Protein AF-A0A955A812-F1 (afdb_monomer)

Radius of gyration: 31.67 Å; Cα contacts (8 Å, |Δi|>4): 877; chains: 1; bounding box: 76×52×92 Å

Mean predicted aligned error: 10.23 Å

pLDDT: mean 82.75, std 9.73, range [45.0, 95.31]

Sequence (606 aa):
MVFLLLGLLTLVCGAGLKELRVDDRLRDLFRSQNDDYRQLEMLQARFGADDNDLLLLIESPSHLIDERGIAGLRATVDRLEQLPEIARVRSILDARGDRKVGRYILPLIPAGDADEQRLERARAEAAAHPLVQGQVLSADGRTSVMIATLSGDISSMAVLQPRLQRVRAAIDEVAREHQLQIGVTGVPALRSDMTEHIQRSQPTFAIATLVLSSLAALAFYRSWSALLISGIGPVLGLICTMGLLGWLGIPITPITSIVPPLVFVVGMTDSVHLLFHIQDELRRGRSHQEAAMNTFSEMWVPCGLTSLTTSMGFATLMLTPLEAVRTFGIACAIGTAMNFVTVMLSAPLLATTPLGRRLGLREPGSRFAAWLARLVDGRHRVLAVAGAVATAALLPCWLSLRADNRAGEFLPQNSDAARVLAATEQQLGGALQAQVMVQWSDDATAKEVVDTLRAVESEVAQLSFTSKPVSLATLLETLPTEHGTLEEQLETFDEIPEEATAGLVHFDSGSAIVRASMRDVGAAAALPELDRLEARLGELQRLHPGWVFTVTGTTAVSYRTGNHMIAELTSSLLLAAGLIFVSLAVIFRSLRLALAALIPNLLPFG

Solvent-accessible surface area (backbone atoms only — not comparable to full-atom values): 31699 Å² total; per-residue (Å²): 110,68,70,58,51,52,50,48,50,39,49,61,21,41,58,18,50,78,52,51,42,76,48,69,50,69,70,54,66,72,48,51,95,47,69,64,50,53,52,37,54,52,47,30,73,67,52,52,61,69,64,42,30,29,38,33,39,41,37,40,95,53,50,34,78,34,78,61,34,44,49,38,53,49,51,47,50,59,58,45,65,70,34,87,55,37,70,48,75,49,46,66,71,71,37,63,34,74,48,68,62,86,95,43,66,38,51,37,55,73,82,75,91,68,56,70,74,55,36,55,48,32,50,56,48,42,68,68,34,83,80,31,40,41,63,31,29,22,86,81,35,28,37,34,47,31,41,38,30,48,49,78,89,63,63,45,59,89,58,35,47,65,51,50,52,52,52,51,54,56,48,56,50,46,19,64,76,55,63,36,49,71,32,57,21,39,52,50,47,49,55,46,52,50,50,51,51,48,66,64,42,48,59,54,51,50,50,48,51,53,50,51,54,48,49,52,44,32,68,58,58,71,21,73,35,48,44,50,39,25,44,51,13,13,53,47,8,45,44,29,28,51,5,45,33,11,69,71,63,49,55,43,30,84,69,39,63,53,41,61,61,51,38,33,52,59,19,33,56,52,23,47,56,53,50,51,48,32,42,50,35,44,72,75,68,42,52,50,62,54,15,24,51,52,36,47,74,64,42,49,60,62,55,46,52,52,34,48,50,52,19,50,48,25,44,35,35,51,74,46,78,41,55,50,55,18,52,31,14,49,52,43,18,51,20,32,50,40,12,47,55,32,20,65,53,38,33,37,55,40,38,57,38,77,49,29,76,56,48,64,78,71,79,65,60,61,69,60,53,50,51,50,50,51,53,43,73,76,36,46,69,61,52,52,50,51,52,52,49,54,50,61,66,44,48,64,59,47,76,64,66,71,83,65,53,46,78,71,72,76,40,56,94,85,39,54,38,41,54,40,45,54,50,31,36,76,48,26,36,15,75,45,48,48,29,33,42,39,33,56,41,95,85,63,49,68,65,57,53,41,54,50,49,49,51,52,38,57,58,55,50,68,43,93,51,44,30,79,50,42,35,61,52,55,54,62,70,60,52,68,73,94,82,68,58,75,69,54,57,51,71,40,55,86,70,55,56,66,83,80,42,61,66,32,52,36,76,96,74,39,33,35,36,41,37,19,32,18,42,87,70,24,31,63,61,44,48,68,54,52,54,51,44,51,54,53,46,55,52,53,37,71,76,40,79,74,40,47,76,42,83,34,41,72,54,51,41,50,38,53,50,53,54,50,49,54,56,48,52,52,52,37,50,53,50,24,53,51,52,47,39,52,51,39,21,62,73,66,72,29,65,66,59,22,53,62,61,43,50,76,68,50,56,77,78,92

Foldseek 3Di:
DLVVVLVVLLVLLLVLLVLAAAQLQPVLQLDFPDPQVVVQVVLCVQQNDLLQKKKKKKFDPAALLDPLNVVLQVLLQVLLVPQPFWPDKAALQPDFFLDDDDPDTHRLRDPDDDDPVSSVSSLVRLLPAPCRDLAAAFNRNRMGIMMTGTDDDPSDLVPLVVSVVSSVVSSVVSCVVSVMDMFIAGNSVLSNQLVVCLVVCLVVVVVCLLVVLLVVQCVQQVFPLLSCLLQVLLVSLLSSLSSVCSVVSLHHYSLLSCLNSVLSVLLSVLLNVLSVQLLVCVVVVDALLCSLVVSLVVCLVVLVLVLQLQLLLLCLLCPFSRPSSNSSSNSNSSSSVSSSVSSSSRNSVSLNDVSVVRRDSDDGDPVVVVVVVCVCVVQVVVVVVVLVVVLVVCVVVVVPDDDWDFPLVSGDPPGSNNVSQVVCVVGNLGDFKWKKKKAADPPDALVNVLVVLVVLQVLVVPDPFWDRKDAVNSLLVRHNDPDDDVVVSSVCVVVPPCVSRNSADRVVRRMGMTMTHGHGPTLVVVVVSVVVSVVVVVVVCVVRPPMDIDGHDPVNSCSVSSNVSVVVVVVSSVVSLVVSLVSVCVVVVHNVVSVVVSVVVVSVVD

Secondary structure (DSSP, 8-state):
-HHHHHHHHHHHHHHGGGGPPB---GGGGS--SSHHHHHHHHHHHHH--GGGEEEEEEE-SS-TTSHHHHHHHHHHHHHHHTSTTEEEEE-GGG-EEEEEETTEEEESSPSSS--HHHHHHHHHHHHH-TTTBTTTB-TTSSEEEEEEEEPS---SHHHHHHHHHHHHHHHHHHHHHHT-EEEEEEHHHHHHHHHHHHHHHHHHHHHHHHHHHHHHHHHHH--HHHHHHHHHHHHHHHHHHHHHHHHTT--B-TTGGGHHHHHHHHHHHHHHHHHHHHHHHHHTT--HHHHHHHHHHHHHHHHHHHHHHHHHHHHGGGGSS-HHHHHHHHHHHHHHHHHHHHHHHHHHHHHTSHHHHT---PPS-HHHHHHHHHHHHHHHHHHHHHHHHHHHHHHHHHHH------GGGGS-TT-HHHHHHHHHHHHSS-SEEEEEEEE--TT--HHHHHHHHHHHHHHHHT-TTB---B-HHHHHHTSPPSS--HHHHHHTGGGS-HHHHTTTEEGGGTEEEEEEEE----HHHHHHHHHHHHHHHHHHHHHSTT-EEEEESHHHHHHHHHHHHHHHHHHHHHHHHHHHHHHHHHHHT-HHHHHHHHHHHHGGG-

Nearest PDB structures (foldseek):
  5khn-assembly1_A  TM=7.128E-01  e=1.802E-15  Burkholderia multivorans
  5khs-assembly1_A  TM=7.003E-01  e=1.727E-14  Burkholderia multivorans
  5khn-assembly1_B  TM=7.034E-01  e=1.807E-13  Burkholderia multivorans
  6wu0-assembly1_B  TM=7.000E-01  e=5.021E-11  Burkholderia pseudomallei MSHR346
  8qzt-assembly1_C  TM=3.949E-01  e=2.076E-09  Escherichia coli K-12

Structure (mmCIF, N/CA/C/O backbone):
data_AF-A0A955A812-F1
#
_entry.id   AF-A0A955A812-F1
#
loop_
_atom_site.group_PDB
_atom_site.id
_atom_site.type_symbol
_atom_site.label_atom_id
_atom_site.label_alt_id
_atom_site.label_comp_id
_atom_site.label_asym_id
_atom_site.label_entity_id
_atom_site.label_seq_id
_atom_site.pdbx_PDB_ins_code
_atom_site.Cartn_x
_atom_site.Cartn_y
_atom_site.Cartn_z
_atom_site.occupancy
_atom_site.B_iso_or_equiv
_atom_site.auth_seq_id
_atom_site.auth_comp_id
_atom_site.auth_asym_id
_atom_site.auth_atom_id
_atom_site.pdbx_PDB_model_num
ATOM 1 N N . MET A 1 1 ? -36.366 -15.267 24.803 1.00 77.25 1 MET A N 1
ATOM 2 C CA . MET A 1 1 ? -36.614 -14.429 23.609 1.00 77.25 1 MET A CA 1
ATOM 3 C C . MET A 1 1 ? -35.349 -13.718 23.136 1.00 77.25 1 MET A C 1
ATOM 5 O O . MET A 1 1 ? -34.919 -13.995 22.030 1.00 77.25 1 MET A O 1
ATOM 9 N N . VAL A 1 2 ? -34.694 -12.889 23.960 1.00 78.75 2 VAL A N 1
ATOM 10 C CA . VAL A 1 2 ? -33.520 -12.099 23.520 1.00 78.75 2 VAL A CA 1
ATOM 11 C C . VAL A 1 2 ? -32.320 -12.958 23.072 1.00 78.75 2 VAL A C 1
ATOM 13 O O . VAL A 1 2 ? -31.726 -12.660 22.045 1.00 78.75 2 VAL A O 1
ATOM 16 N N . PHE A 1 3 ? -32.026 -14.084 23.741 1.00 81.31 3 PHE A N 1
ATOM 17 C CA . PHE A 1 3 ? -31.005 -15.047 23.275 1.00 81.31 3 PHE A CA 1
ATOM 18 C C . PHE A 1 3 ? -31.281 -15.601 21.867 1.00 81.31 3 PHE A C 1
ATOM 20 O O . PHE A 1 3 ? -30.350 -15.784 21.090 1.00 81.31 3 PHE A O 1
ATOM 27 N N . LEU A 1 4 ? -32.553 -15.850 21.534 1.00 84.31 4 LEU A N 1
ATOM 28 C CA . LEU A 1 4 ? -32.945 -16.344 20.210 1.00 84.31 4 LEU A CA 1
ATOM 29 C C . LEU A 1 4 ? -32.807 -15.250 19.152 1.00 84.31 4 LEU A C 1
ATOM 31 O O . LEU A 1 4 ? -32.354 -15.538 18.055 1.00 84.31 4 LEU A O 1
ATOM 35 N N . LEU A 1 5 ? -33.149 -14.002 19.490 1.00 86.19 5 LEU A N 1
ATOM 36 C CA . LEU A 1 5 ? -32.979 -12.857 18.591 1.00 86.19 5 LEU A CA 1
ATOM 37 C C . LEU A 1 5 ? -31.502 -12.581 18.301 1.00 86.19 5 LEU A C 1
ATOM 39 O O . LEU A 1 5 ? -31.142 -12.399 17.145 1.00 86.19 5 LEU A O 1
ATOM 43 N N . LEU A 1 6 ? -30.647 -12.608 19.328 1.00 88.50 6 LEU A N 1
ATOM 44 C CA . LEU A 1 6 ? -29.204 -12.448 19.155 1.00 88.50 6 LEU A CA 1
ATOM 45 C C . LEU A 1 6 ? -28.619 -13.597 18.324 1.00 88.50 6 LEU A C 1
ATOM 47 O O . LEU A 1 6 ? -27.877 -13.350 17.382 1.00 88.50 6 LEU A O 1
ATOM 51 N N . GLY A 1 7 ? -29.002 -14.843 18.626 1.00 88.56 7 GLY A N 1
ATOM 52 C CA . GLY A 1 7 ? -28.579 -16.007 17.848 1.00 88.56 7 GLY A CA 1
ATOM 53 C C . GLY A 1 7 ? -29.039 -15.950 16.389 1.00 88.56 7 GLY A C 1
ATOM 54 O O . GLY A 1 7 ? -28.254 -16.250 15.496 1.00 88.56 7 GLY A O 1
ATOM 55 N N . LEU A 1 8 ? -30.277 -15.515 16.135 1.00 90.44 8 LEU A N 1
ATOM 56 C CA . LEU A 1 8 ? -30.813 -15.331 14.785 1.00 90.44 8 LEU A CA 1
ATOM 57 C C . LEU A 1 8 ? -30.071 -14.222 14.034 1.00 90.44 8 LEU A C 1
ATOM 59 O O . LEU A 1 8 ? -29.694 -14.431 12.886 1.00 90.44 8 LEU A O 1
ATOM 63 N N . LEU A 1 9 ? -29.817 -13.081 14.682 1.00 90.62 9 LEU A N 1
ATOM 64 C CA . LEU A 1 9 ? -29.032 -11.985 14.112 1.00 90.62 9 LEU A CA 1
ATOM 65 C C . LEU A 1 9 ? -27.636 -12.474 13.708 1.00 90.62 9 LEU A C 1
ATOM 67 O O . LEU A 1 9 ? -27.238 -12.309 12.558 1.00 90.62 9 LEU A O 1
ATOM 71 N N . THR A 1 10 ? -26.925 -13.146 14.620 1.00 90.56 10 THR A N 1
ATOM 72 C CA . THR A 1 10 ? -25.601 -13.707 14.326 1.00 90.56 10 THR A CA 1
ATOM 73 C C . THR A 1 10 ? -25.655 -14.747 13.213 1.00 90.56 10 THR A C 1
ATOM 75 O O . THR A 1 10 ? -24.736 -14.792 12.406 1.00 90.56 10 THR A O 1
ATOM 78 N N . LEU A 1 11 ? -26.708 -15.564 13.124 1.00 92.12 11 LEU A N 1
ATOM 79 C CA . LEU A 1 11 ? -26.845 -16.571 12.070 1.00 92.12 11 LEU A CA 1
ATOM 80 C C . LEU A 1 11 ? -27.104 -15.936 10.694 1.00 92.12 11 LEU A C 1
ATOM 82 O O . LEU A 1 11 ? -26.470 -16.323 9.715 1.00 92.12 11 LEU A O 1
ATOM 86 N N . VAL A 1 12 ? -28.007 -14.952 10.621 1.00 91.75 12 VAL A N 1
ATOM 87 C CA . VAL A 1 12 ? -28.358 -14.243 9.379 1.00 91.75 12 VAL A CA 1
ATOM 88 C C . VAL A 1 12 ? -27.165 -13.453 8.856 1.00 91.75 12 VAL A C 1
ATOM 90 O O . VAL A 1 12 ? -26.795 -13.590 7.689 1.00 91.75 12 VAL A O 1
ATOM 93 N N . CYS A 1 13 ? -26.514 -12.669 9.718 1.00 91.75 13 CYS A N 1
ATOM 94 C CA . CYS A 1 13 ? -25.284 -11.997 9.327 1.00 91.75 13 CYS A CA 1
ATOM 95 C C . CYS A 1 13 ? -24.199 -13.036 9.015 1.00 91.75 13 CYS A C 1
ATOM 97 O O . CYS A 1 13 ? -23.558 -12.956 7.977 1.00 91.75 13 CYS A O 1
ATOM 99 N N . GLY A 1 14 ? -24.070 -14.072 9.845 1.00 90.69 14 GLY A N 1
ATOM 100 C CA . GLY A 1 14 ? -23.102 -15.157 9.702 1.00 90.69 14 GLY A CA 1
ATOM 101 C C . GLY A 1 14 ? -23.144 -15.870 8.347 1.00 90.69 14 GLY A C 1
ATOM 102 O O . GLY A 1 14 ? -22.103 -16.246 7.813 1.00 90.69 14 GLY A O 1
ATOM 103 N N . ALA A 1 15 ? -24.329 -16.018 7.753 1.00 92.56 15 ALA A N 1
ATOM 104 C CA . ALA A 1 15 ? -24.489 -16.584 6.416 1.00 92.56 15 ALA A CA 1
ATOM 105 C C . ALA A 1 15 ? -23.775 -15.757 5.330 1.00 92.56 15 ALA A C 1
ATOM 107 O O . ALA A 1 15 ? -23.231 -16.335 4.391 1.00 92.56 15 ALA A O 1
ATOM 108 N N . GLY A 1 16 ? -23.703 -14.435 5.505 1.00 90.75 16 GLY A N 1
ATOM 109 C CA . GLY A 1 16 ? -23.017 -13.519 4.594 1.00 90.75 16 GLY A CA 1
ATOM 110 C C . GLY A 1 16 ? -21.497 -13.663 4.597 1.00 90.75 16 GLY A C 1
ATOM 111 O O . GLY A 1 16 ? -20.855 -13.218 3.653 1.00 90.75 16 GLY A O 1
ATOM 112 N N . LEU A 1 17 ? -20.898 -14.360 5.578 1.00 89.25 17 LEU A N 1
ATOM 113 C CA . LEU A 1 17 ? -19.455 -14.637 5.540 1.00 89.25 17 LEU A CA 1
ATOM 114 C C . LEU A 1 17 ? -19.053 -15.469 4.316 1.00 89.25 17 LEU A C 1
ATOM 116 O O . LEU A 1 17 ? -17.904 -15.407 3.894 1.00 89.25 17 LEU A O 1
ATOM 120 N N . LYS A 1 18 ? -19.978 -16.249 3.745 1.00 89.00 18 LYS A N 1
ATOM 121 C CA . LYS A 1 18 ? -19.719 -17.035 2.530 1.00 89.00 18 LYS A CA 1
ATOM 122 C C . LYS A 1 18 ? -19.622 -16.174 1.270 1.00 89.00 18 LYS A C 1
ATOM 124 O O . LYS A 1 18 ? -19.013 -16.610 0.303 1.00 89.00 18 LYS A O 1
ATOM 129 N N . GLU A 1 19 ? -20.203 -14.978 1.302 1.00 88.75 19 GLU A N 1
ATOM 130 C CA . GLU A 1 19 ? -20.222 -14.024 0.187 1.00 88.75 19 GLU A CA 1
ATOM 131 C C . GLU A 1 19 ? -19.072 -13.006 0.268 1.00 88.75 19 GLU A C 1
ATOM 133 O O . GLU A 1 19 ? -18.939 -12.146 -0.602 1.00 88.75 19 GLU A O 1
ATOM 138 N N . LEU A 1 20 ? -18.218 -13.092 1.298 1.00 84.12 20 LEU A N 1
ATOM 139 C CA . LEU A 1 20 ? -17.026 -12.254 1.409 1.00 84.12 20 LEU A CA 1
ATOM 140 C C . LEU A 1 20 ? -16.081 -12.527 0.239 1.00 84.12 20 LEU A C 1
ATOM 142 O O . LEU A 1 20 ? -15.561 -13.631 0.074 1.00 84.12 20 LEU A O 1
ATOM 146 N N . ARG A 1 21 ? -15.827 -11.482 -0.546 1.00 78.81 21 ARG A N 1
ATOM 147 C CA . ARG A 1 21 ? -14.829 -11.486 -1.614 1.00 78.81 21 ARG A CA 1
ATOM 148 C C . ARG A 1 21 ? -13.567 -10.815 -1.109 1.00 78.81 21 ARG A C 1
ATOM 150 O O . ARG A 1 21 ? -13.645 -9.808 -0.413 1.00 78.81 21 ARG A O 1
ATOM 157 N N . VAL A 1 22 ? -12.415 -11.366 -1.459 1.00 73.94 22 VAL A N 1
ATOM 158 C CA . VAL A 1 22 ? -11.127 -10.703 -1.251 1.00 73.94 22 VAL A CA 1
ATOM 159 C C . VAL A 1 22 ? -10.791 -10.004 -2.557 1.00 73.94 22 VAL A C 1
ATOM 161 O O . VAL A 1 22 ? -10.777 -10.658 -3.598 1.00 73.94 22 VAL A O 1
ATOM 164 N N . ASP A 1 23 ? -10.589 -8.691 -2.499 1.00 69.56 23 ASP A N 1
ATOM 165 C CA . ASP A 1 23 ? -10.118 -7.915 -3.642 1.00 69.56 23 ASP A CA 1
ATOM 166 C C . ASP A 1 23 ? -8.639 -7.601 -3.438 1.00 69.56 23 ASP A C 1
ATOM 168 O O . ASP A 1 23 ? -8.230 -6.926 -2.488 1.00 69.56 23 ASP A O 1
ATOM 172 N N . ASP A 1 24 ? -7.838 -8.184 -4.314 1.00 63.69 24 ASP A N 1
ATOM 173 C CA . ASP A 1 24 ? -6.386 -8.170 -4.309 1.00 63.69 24 ASP A CA 1
ATOM 174 C C . ASP A 1 24 ? -5.808 -7.220 -5.371 1.00 63.69 24 ASP A C 1
ATOM 176 O O . ASP A 1 24 ? -4.587 -7.139 -5.554 1.00 63.69 24 ASP A O 1
ATOM 180 N N . ARG A 1 25 ? -6.665 -6.439 -6.043 1.00 58.25 25 ARG A N 1
ATOM 181 C CA . ARG A 1 25 ? -6.261 -5.488 -7.079 1.00 58.25 25 ARG A CA 1
ATOM 182 C C . ARG A 1 25 ? -5.659 -4.231 -6.467 1.00 58.25 25 ARG A C 1
ATOM 184 O O . ARG A 1 25 ? -6.309 -3.212 -6.264 1.00 58.25 25 ARG A O 1
ATOM 191 N N . LEU A 1 26 ? -4.345 -4.265 -6.265 1.00 53.25 26 LEU A N 1
ATOM 192 C CA . LEU A 1 26 ? -3.564 -3.111 -5.801 1.00 53.25 26 LEU A CA 1
ATOM 193 C C . LEU A 1 26 ? -3.672 -1.882 -6.725 1.00 53.25 26 LEU A C 1
ATOM 195 O O . LEU A 1 26 ? -3.462 -0.762 -6.270 1.00 53.25 26 LEU A O 1
ATOM 199 N N . ARG A 1 27 ? -4.057 -2.066 -7.996 1.00 53.44 27 ARG A N 1
ATOM 200 C CA . ARG A 1 27 ? -4.321 -0.967 -8.940 1.00 53.44 27 ARG A CA 1
ATOM 201 C C . ARG A 1 27 ? -5.495 -0.082 -8.505 1.00 53.44 27 ARG A C 1
ATOM 203 O O . ARG A 1 27 ? -5.450 1.123 -8.735 1.00 53.44 27 ARG A O 1
ATOM 210 N N . ASP A 1 28 ? -6.492 -0.650 -7.830 1.00 56.69 28 ASP A N 1
ATOM 211 C CA . ASP A 1 28 ? -7.651 0.101 -7.340 1.00 56.69 28 ASP A CA 1
ATOM 212 C C . ASP A 1 28 ? -7.316 0.927 -6.082 1.00 56.69 28 ASP A C 1
ATOM 214 O O . ASP A 1 28 ? -8.032 1.872 -5.759 1.00 56.69 28 ASP A O 1
ATOM 218 N N . LEU A 1 29 ? -6.175 0.670 -5.417 1.00 58.00 29 LEU A N 1
ATOM 219 C CA . LEU A 1 29 ? -5.700 1.527 -4.320 1.00 58.00 29 LEU A CA 1
ATOM 220 C C . LEU A 1 29 ? -5.328 2.933 -4.785 1.00 58.00 29 LEU A C 1
ATOM 222 O O . LEU A 1 29 ? -5.445 3.856 -3.992 1.00 58.00 29 LEU A O 1
ATOM 226 N N . PHE A 1 30 ? -4.865 3.093 -6.028 1.00 56.84 30 PHE A N 1
ATOM 227 C CA . PHE A 1 30 ? -4.436 4.384 -6.584 1.00 56.84 30 PHE A CA 1
ATOM 228 C C . PHE A 1 30 ? -5.398 4.923 -7.640 1.00 56.84 30 PHE A C 1
ATOM 230 O O . PHE A 1 30 ? -5.152 5.979 -8.225 1.00 56.84 30 PHE A O 1
ATOM 237 N N . ARG A 1 31 ? -6.499 4.208 -7.892 1.00 63.50 31 ARG A N 1
ATOM 238 C CA . ARG A 1 31 ? -7.529 4.654 -8.816 1.00 63.50 31 ARG A CA 1
ATOM 239 C C . ARG A 1 31 ? -8.207 5.887 -8.231 1.00 63.50 31 ARG A C 1
ATOM 241 O O . ARG A 1 31 ? -8.866 5.830 -7.196 1.00 63.50 31 ARG A O 1
ATOM 248 N N . SER A 1 32 ? -8.024 7.012 -8.905 1.00 62.66 32 SER A N 1
ATOM 249 C CA . SER A 1 32 ? -8.654 8.283 -8.564 1.00 62.66 32 SER A CA 1
ATOM 250 C C . SER A 1 32 ? -9.388 8.829 -9.786 1.00 62.66 32 SER A C 1
ATOM 252 O O . SER A 1 32 ? -9.102 8.449 -10.920 1.00 62.66 32 SER A O 1
ATOM 254 N N . GLN A 1 33 ? -10.361 9.716 -9.571 1.00 62.34 33 GLN A N 1
ATOM 255 C CA . GLN A 1 33 ? -11.064 10.389 -10.674 1.00 62.34 33 GLN A CA 1
ATOM 256 C C . GLN A 1 33 ? -10.259 11.562 -11.264 1.00 62.34 33 GLN A C 1
ATOM 258 O O . GLN A 1 33 ? -10.805 12.337 -12.048 1.00 62.34 33 GLN A O 1
ATOM 263 N N . ASN A 1 34 ? -8.987 11.702 -10.881 1.00 68.94 34 ASN A N 1
ATOM 264 C CA . ASN A 1 34 ? -8.143 12.833 -11.244 1.00 68.94 34 ASN A CA 1
ATOM 265 C C . ASN A 1 34 ? -7.582 12.673 -12.661 1.00 68.94 34 ASN A C 1
ATOM 267 O O . ASN A 1 34 ? -7.402 11.558 -13.160 1.00 68.94 34 ASN A O 1
ATOM 271 N N . ASP A 1 35 ? -7.264 13.802 -13.294 1.00 73.69 35 ASP A N 1
ATOM 272 C CA . ASP A 1 35 ? -6.750 13.817 -14.665 1.00 73.69 35 ASP A CA 1
ATOM 273 C C . ASP A 1 35 ? -5.403 13.085 -14.792 1.00 73.69 35 ASP A C 1
ATOM 275 O O . ASP A 1 35 ? -5.196 12.390 -15.785 1.00 73.69 35 ASP A O 1
ATOM 279 N N . ASP A 1 36 ? -4.553 13.110 -13.757 1.00 72.06 36 ASP A N 1
ATOM 280 C CA . ASP A 1 36 ? -3.288 12.355 -13.703 1.00 72.06 36 ASP A CA 1
ATOM 281 C C . ASP A 1 36 ? -3.487 10.846 -13.962 1.00 72.06 36 ASP A C 1
ATOM 283 O O . ASP A 1 36 ? -2.735 10.226 -14.715 1.00 72.06 36 ASP A O 1
ATOM 287 N N . TYR A 1 37 ? -4.528 10.239 -13.374 1.00 73.56 37 TYR A N 1
ATOM 288 C CA . TYR A 1 37 ? -4.802 8.808 -13.543 1.00 73.56 37 TYR A CA 1
ATOM 289 C C . TYR A 1 37 ? -5.348 8.490 -14.940 1.00 73.56 37 TYR A C 1
ATOM 291 O O . TYR A 1 37 ? -4.993 7.471 -15.530 1.00 73.56 37 TYR A O 1
ATOM 299 N N . ARG A 1 38 ? -6.164 9.384 -15.516 1.00 77.56 38 ARG A N 1
ATOM 300 C CA . ARG A 1 38 ? -6.643 9.238 -16.902 1.00 77.56 38 ARG A CA 1
ATOM 301 C C . ARG A 1 38 ? -5.495 9.297 -17.905 1.00 77.56 38 ARG A C 1
ATOM 303 O O . ARG A 1 38 ? -5.495 8.536 -18.868 1.00 77.56 38 ARG A O 1
ATOM 310 N N . GLN A 1 39 ? -4.516 10.170 -17.674 1.00 76.00 39 GLN A N 1
ATOM 311 C CA . GLN A 1 39 ? -3.315 10.256 -18.509 1.00 76.00 39 GLN A CA 1
ATOM 312 C C . GLN A 1 39 ? -2.473 8.978 -18.423 1.00 76.00 39 GLN A C 1
ATOM 314 O O . GLN A 1 39 ? -1.947 8.520 -19.437 1.00 76.00 39 GLN A O 1
ATOM 319 N N . LEU A 1 40 ? -2.393 8.356 -17.242 1.00 75.31 40 LEU A N 1
ATOM 320 C CA . LEU A 1 40 ? -1.758 7.048 -17.084 1.00 75.31 40 LEU A CA 1
ATOM 321 C C . LEU A 1 40 ? -2.502 5.949 -17.858 1.00 75.31 40 LEU A C 1
ATOM 323 O O . LEU A 1 40 ? -1.859 5.178 -18.564 1.00 75.31 40 LEU A O 1
ATOM 327 N N . GLU A 1 41 ? -3.837 5.895 -17.780 1.00 76.00 41 GLU A N 1
ATOM 328 C CA . GLU A 1 41 ? -4.640 4.934 -18.558 1.00 76.00 41 GLU A CA 1
ATOM 329 C C . GLU A 1 41 ? -4.430 5.112 -20.071 1.00 76.00 41 GLU A C 1
ATOM 331 O O . GLU A 1 41 ? -4.286 4.126 -20.794 1.00 76.00 41 GLU A O 1
ATOM 336 N N . MET A 1 42 ? -4.360 6.358 -20.557 1.00 75.94 42 MET A N 1
ATOM 337 C CA . MET A 1 42 ? -4.075 6.647 -21.967 1.00 75.94 42 MET A CA 1
ATOM 338 C C . MET A 1 42 ? -2.674 6.194 -22.385 1.00 75.94 42 MET A C 1
ATOM 340 O O . MET A 1 42 ? -2.526 5.597 -23.453 1.00 75.94 42 MET A O 1
ATOM 344 N N . LEU A 1 43 ? -1.658 6.444 -21.555 1.00 76.25 43 LEU A N 1
ATOM 345 C CA . LEU A 1 43 ? -0.290 5.994 -21.812 1.00 76.25 43 LEU A CA 1
ATOM 346 C C . LEU A 1 43 ? -0.225 4.466 -21.889 1.00 76.25 43 LEU A C 1
ATOM 348 O O . LEU A 1 43 ? 0.293 3.923 -22.863 1.00 76.25 43 LEU A O 1
ATOM 352 N N . GLN A 1 44 ? -0.814 3.774 -20.913 1.00 74.88 44 GLN A N 1
ATOM 353 C CA . GLN A 1 44 ? -0.823 2.311 -20.864 1.00 74.88 44 GLN A CA 1
ATOM 354 C C . GLN A 1 44 ? -1.582 1.691 -22.044 1.00 74.88 44 GLN A C 1
ATOM 356 O O . GLN A 1 44 ? -1.185 0.644 -22.554 1.00 74.88 44 GLN A O 1
ATOM 361 N N . ALA A 1 45 ? -2.655 2.339 -22.509 1.00 73.12 45 ALA A N 1
ATOM 362 C CA . ALA A 1 45 ? -3.403 1.888 -23.678 1.00 73.12 45 ALA A CA 1
ATOM 363 C C . ALA A 1 45 ? -2.598 1.995 -24.986 1.00 73.12 45 ALA A C 1
ATOM 365 O O . ALA A 1 45 ? -2.810 1.182 -25.882 1.00 73.12 45 ALA A O 1
ATOM 366 N N . ARG A 1 46 ? -1.694 2.979 -25.104 1.00 74.25 46 ARG A N 1
ATOM 367 C CA . ARG A 1 46 ? -0.907 3.237 -26.326 1.00 74.25 46 ARG A CA 1
ATOM 368 C C . ARG A 1 46 ? 0.437 2.519 -26.354 1.00 74.25 46 ARG A C 1
ATOM 370 O O . ARG A 1 46 ? 0.841 2.028 -27.398 1.00 74.25 46 ARG A O 1
ATOM 377 N N . PHE A 1 47 ? 1.137 2.467 -25.226 1.00 71.31 47 PHE A N 1
ATOM 378 C CA . PHE A 1 47 ? 2.513 1.961 -25.161 1.00 71.31 47 PHE A CA 1
ATOM 379 C C . PHE A 1 47 ? 2.629 0.602 -24.459 1.00 71.31 47 PHE A C 1
ATOM 381 O O . PHE A 1 47 ? 3.718 0.035 -24.399 1.00 71.31 47 PHE A O 1
ATOM 388 N N . GLY A 1 48 ? 1.504 0.055 -23.986 1.00 64.25 48 GLY A N 1
ATOM 389 C CA . GLY A 1 48 ? 1.462 -1.126 -23.132 1.00 64.25 48 GLY A CA 1
ATOM 390 C C . GLY A 1 48 ? 1.574 -0.754 -21.654 1.00 64.25 48 GLY A C 1
ATOM 391 O O . GLY A 1 48 ? 2.074 0.308 -21.288 1.00 64.25 48 GLY A O 1
ATOM 392 N N . ALA A 1 49 ? 1.060 -1.623 -20.784 1.00 61.66 49 ALA A N 1
ATOM 393 C CA . ALA A 1 49 ? 1.170 -1.432 -19.346 1.00 61.66 49 ALA A CA 1
ATOM 394 C C . ALA A 1 49 ? 2.444 -2.102 -18.814 1.00 61.66 49 ALA A C 1
ATOM 396 O O . ALA A 1 49 ? 2.557 -3.327 -18.866 1.00 61.66 49 ALA A O 1
ATOM 397 N N . ASP A 1 50 ? 3.325 -1.317 -18.189 1.00 64.19 50 ASP A N 1
ATOM 398 C CA . ASP A 1 50 ? 4.485 -1.811 -17.419 1.00 64.19 50 ASP A CA 1
ATOM 399 C C . ASP A 1 50 ? 4.061 -2.672 -16.201 1.00 64.19 50 ASP A C 1
ATOM 401 O O . ASP A 1 50 ? 4.882 -3.276 -15.513 1.00 64.19 50 ASP A O 1
ATOM 405 N N . ASP A 1 51 ? 2.755 -2.748 -15.915 1.00 65.31 51 ASP A N 1
ATOM 406 C CA . ASP A 1 51 ? 2.165 -3.517 -14.817 1.00 65.31 51 ASP A CA 1
ATOM 407 C C . ASP A 1 51 ? 2.486 -5.019 -14.880 1.00 65.31 51 ASP A C 1
ATOM 409 O O . ASP A 1 51 ? 2.435 -5.675 -13.838 1.00 65.31 51 ASP A O 1
ATOM 413 N N . ASN A 1 52 ? 2.797 -5.554 -16.066 1.00 76.31 52 ASN A N 1
ATOM 414 C CA . ASN A 1 52 ? 3.097 -6.970 -16.292 1.00 76.31 52 ASN A CA 1
ATOM 415 C C . ASN A 1 52 ? 4.598 -7.284 -16.341 1.00 76.31 52 ASN A C 1
ATOM 417 O O . ASN A 1 52 ? 4.965 -8.458 -16.457 1.00 76.31 52 ASN A O 1
ATOM 421 N N . ASP A 1 53 ? 5.453 -6.268 -16.250 1.00 82.31 53 ASP A N 1
ATOM 422 C CA . ASP A 1 53 ? 6.889 -6.432 -16.407 1.00 82.31 53 ASP A CA 1
ATOM 423 C C . ASP A 1 53 ? 7.552 -6.859 -15.097 1.00 82.31 53 ASP A C 1
ATOM 425 O O . ASP A 1 53 ? 7.403 -6.246 -14.033 1.00 82.31 53 ASP A O 1
ATOM 429 N N . LEU A 1 54 ? 8.320 -7.939 -15.191 1.00 86.12 54 LEU A N 1
ATOM 430 C CA . LEU A 1 54 ? 9.253 -8.381 -14.170 1.00 86.12 54 LEU A CA 1
ATOM 431 C C . LEU A 1 54 ? 10.626 -7.813 -14.494 1.00 86.12 54 LEU A C 1
ATOM 433 O O . LEU A 1 54 ? 11.131 -8.011 -15.597 1.00 86.12 54 LEU A O 1
ATOM 437 N N . LEU A 1 55 ? 11.251 -7.166 -13.516 1.00 86.06 55 LEU A N 1
ATOM 438 C CA . LEU A 1 55 ? 12.668 -6.830 -13.583 1.00 86.06 55 LEU A CA 1
ATOM 439 C C . LEU A 1 55 ? 13.462 -7.945 -12.913 1.00 86.06 55 LEU A C 1
ATOM 441 O O . LEU A 1 55 ? 13.293 -8.213 -11.725 1.00 86.06 55 LEU A O 1
ATOM 445 N N . LEU A 1 56 ? 14.346 -8.578 -13.667 1.00 90.00 56 LEU A N 1
ATOM 446 C CA . LEU A 1 56 ? 15.297 -9.552 -13.171 1.00 90.00 56 LEU A CA 1
ATOM 447 C C . LEU A 1 56 ? 16.660 -8.884 -13.075 1.00 90.00 56 LEU A C 1
ATOM 449 O O . LEU A 1 56 ? 17.172 -8.379 -14.070 1.00 90.00 56 LEU A O 1
ATOM 453 N N . LEU A 1 57 ? 17.253 -8.904 -11.890 1.00 90.25 57 LEU A N 1
ATOM 454 C CA . LEU A 1 57 ? 18.620 -8.450 -11.680 1.00 90.25 57 LEU A CA 1
ATOM 455 C C . LEU A 1 57 ? 19.526 -9.665 -11.612 1.00 90.25 57 LEU A C 1
ATOM 457 O O . LEU A 1 57 ? 19.336 -10.526 -10.755 1.00 90.25 57 LEU A O 1
ATOM 461 N N . ILE A 1 58 ? 20.483 -9.722 -12.525 1.00 92.06 58 ILE A N 1
ATOM 462 C CA . ILE A 1 58 ? 21.426 -10.821 -12.677 1.00 92.06 58 ILE A CA 1
ATOM 463 C C . ILE A 1 58 ? 22.794 -10.304 -12.253 1.00 92.06 58 ILE A C 1
ATOM 465 O O . ILE A 1 58 ? 23.353 -9.423 -12.902 1.00 92.06 58 ILE A O 1
ATOM 469 N N . GLU A 1 59 ? 23.328 -10.863 -11.175 1.00 91.06 59 GLU A N 1
ATOM 470 C CA . GLU A 1 59 ? 24.646 -10.550 -10.638 1.00 91.06 59 GLU A CA 1
ATOM 471 C C . GLU A 1 59 ? 25.575 -11.754 -10.817 1.00 91.06 59 GLU A C 1
ATOM 473 O O . GLU A 1 59 ? 25.235 -12.897 -10.492 1.00 91.06 59 GLU A O 1
ATOM 478 N N . SER A 1 60 ? 26.774 -11.489 -11.326 1.00 91.06 60 SER A N 1
ATOM 479 C CA . SER A 1 60 ? 27.827 -12.483 -11.509 1.00 91.06 60 SER A CA 1
ATOM 480 C C . SER A 1 60 ? 29.058 -12.130 -10.668 1.00 91.06 60 SER A C 1
ATOM 482 O O . SER A 1 60 ? 29.412 -10.955 -10.542 1.00 91.06 60 SER A O 1
ATOM 484 N N . PRO A 1 61 ? 29.769 -13.126 -10.102 1.00 86.69 61 PRO A N 1
ATOM 485 C CA . PRO A 1 61 ? 31.050 -12.886 -9.438 1.00 86.69 61 PRO A CA 1
ATOM 486 C C . PRO A 1 61 ? 32.138 -12.383 -10.407 1.00 86.69 61 PRO A C 1
ATOM 488 O O . PRO A 1 61 ? 33.093 -11.732 -9.973 1.00 86.69 61 PRO A O 1
ATOM 491 N N . SER A 1 62 ? 32.007 -12.678 -11.705 1.00 88.00 62 SER A N 1
ATOM 492 C CA . SER A 1 62 ? 32.869 -12.178 -12.786 1.00 88.00 62 SER A CA 1
ATOM 493 C C . SER A 1 62 ? 32.081 -11.297 -13.762 1.00 88.00 62 SER A C 1
ATOM 495 O O . SER A 1 62 ? 30.907 -11.010 -13.541 1.00 88.00 62 SER A O 1
ATOM 497 N N . HIS A 1 63 ? 32.719 -10.825 -14.832 1.00 89.12 63 HIS A N 1
ATOM 498 C CA . HIS A 1 63 ? 32.053 -9.966 -15.805 1.00 89.12 63 HIS A CA 1
ATOM 499 C C . HIS A 1 63 ? 30.958 -10.761 -16.550 1.00 89.12 63 HIS A C 1
ATOM 501 O O . HIS A 1 63 ? 31.137 -11.926 -16.895 1.00 89.12 63 HIS A O 1
ATOM 507 N N . LEU A 1 64 ? 29.791 -10.161 -16.798 1.00 88.06 64 LEU A N 1
ATOM 508 C CA . LEU A 1 64 ? 28.659 -10.857 -17.429 1.00 88.06 64 LEU A CA 1
ATOM 509 C C . LEU A 1 64 ? 28.895 -11.155 -18.914 1.00 88.06 64 LEU A C 1
ATOM 511 O O . LEU A 1 64 ? 28.369 -12.129 -19.441 1.00 88.06 64 LEU A O 1
ATOM 515 N N . ILE A 1 65 ? 29.744 -10.362 -19.570 1.00 88.56 65 ILE A N 1
ATOM 516 C CA . ILE A 1 65 ? 30.275 -10.622 -20.924 1.00 88.56 65 ILE A CA 1
ATOM 517 C C . ILE A 1 65 ? 31.524 -11.533 -20.857 1.00 88.56 65 ILE A C 1
ATOM 519 O O . ILE A 1 65 ? 32.533 -11.286 -21.513 1.00 88.56 65 ILE A O 1
ATOM 523 N N . ASP A 1 66 ? 31.475 -12.555 -20.005 1.00 88.06 66 ASP A N 1
ATOM 524 C CA . ASP A 1 66 ? 32.401 -13.695 -19.992 1.00 88.06 66 ASP A CA 1
ATOM 525 C C . ASP A 1 66 ? 31.675 -14.920 -20.555 1.00 88.06 66 ASP A C 1
ATOM 527 O O . ASP A 1 66 ? 30.447 -14.969 -20.541 1.00 88.06 66 ASP A O 1
ATOM 531 N N . GLU A 1 67 ? 32.403 -15.954 -20.977 1.00 86.44 67 GLU A N 1
ATOM 532 C CA . GLU A 1 67 ? 31.809 -17.195 -21.504 1.00 86.44 67 GLU A CA 1
ATOM 533 C C . GLU A 1 67 ? 30.733 -17.779 -20.565 1.00 86.44 67 GLU A C 1
ATOM 535 O O . GLU A 1 67 ? 29.622 -18.093 -20.992 1.00 86.44 67 GLU A O 1
ATOM 540 N N . ARG A 1 68 ? 31.017 -17.822 -19.255 1.00 86.50 68 ARG A N 1
ATOM 541 C CA . ARG A 1 68 ? 30.063 -18.290 -18.235 1.00 86.50 68 ARG A CA 1
ATOM 542 C C . ARG A 1 68 ? 28.874 -17.350 -18.049 1.00 86.50 68 ARG A C 1
ATOM 544 O O . ARG A 1 68 ? 27.749 -17.828 -17.922 1.00 86.50 68 ARG A O 1
ATOM 551 N N . GLY A 1 69 ? 29.122 -16.040 -18.021 1.00 87.94 69 GLY A N 1
ATOM 552 C CA . GLY A 1 69 ? 28.081 -15.027 -17.841 1.00 87.94 69 GLY A CA 1
ATOM 553 C C . GLY A 1 69 ? 27.113 -15.003 -19.022 1.00 87.94 69 GLY A C 1
ATOM 554 O O . GLY A 1 69 ? 25.904 -15.057 -18.825 1.00 87.94 69 GLY A O 1
ATOM 555 N N . ILE A 1 70 ? 27.636 -15.054 -20.250 1.00 90.88 70 ILE A N 1
ATOM 556 C CA . ILE A 1 70 ? 26.846 -15.131 -21.484 1.00 90.88 70 ILE A CA 1
ATOM 557 C C . ILE A 1 70 ? 26.044 -16.434 -21.525 1.00 90.88 70 ILE A C 1
ATOM 559 O O . ILE A 1 70 ? 24.865 -16.400 -21.878 1.00 90.88 70 ILE A O 1
ATOM 563 N N . ALA A 1 71 ? 26.649 -17.568 -21.153 1.00 90.25 71 ALA A N 1
ATOM 564 C CA . ALA A 1 71 ? 25.940 -18.843 -21.075 1.00 90.25 71 ALA A CA 1
ATOM 565 C C . ALA A 1 71 ? 24.770 -18.775 -20.083 1.00 90.25 71 ALA A C 1
ATOM 567 O O . ALA A 1 71 ? 23.662 -19.174 -20.429 1.00 90.25 71 ALA A O 1
ATOM 568 N N . GLY A 1 72 ? 24.982 -18.197 -18.897 1.00 90.50 72 GLY A N 1
ATOM 569 C CA . GLY A 1 72 ? 23.922 -18.028 -17.905 1.00 90.50 72 GLY A CA 1
ATOM 570 C C . GLY A 1 72 ? 22.837 -17.029 -18.329 1.00 90.50 72 GLY A C 1
ATOM 571 O O . GLY A 1 72 ? 21.655 -17.287 -18.109 1.00 90.50 72 GLY A O 1
ATOM 572 N N . LEU A 1 73 ? 23.198 -15.929 -19.002 1.00 92.00 73 LEU A N 1
ATOM 573 C CA . LEU A 1 73 ? 22.234 -14.983 -19.580 1.00 92.00 73 LEU A CA 1
ATOM 574 C C . LEU A 1 73 ? 21.356 -15.659 -20.641 1.00 92.00 73 LEU A C 1
ATOM 576 O O . LEU A 1 73 ? 20.139 -15.490 -20.613 1.00 92.00 73 LEU A O 1
ATOM 580 N N . ARG A 1 74 ? 21.953 -16.448 -21.546 1.00 92.62 74 ARG A N 1
ATOM 581 C CA . ARG A 1 74 ? 21.221 -17.207 -22.576 1.00 92.62 74 ARG A CA 1
ATOM 582 C C . ARG A 1 74 ? 20.316 -18.261 -21.960 1.00 92.62 74 ARG A C 1
ATOM 584 O O . ARG A 1 74 ? 19.134 -18.276 -22.266 1.00 92.62 74 ARG A O 1
ATOM 591 N N . ALA A 1 75 ? 20.842 -19.057 -21.029 1.00 92.75 75 ALA A N 1
ATOM 592 C CA . ALA A 1 75 ? 20.062 -20.059 -20.312 1.00 92.75 75 ALA A CA 1
ATOM 593 C C . ALA A 1 75 ? 18.869 -19.430 -19.577 1.00 92.75 75 ALA A C 1
ATOM 595 O O . ALA A 1 75 ? 17.784 -20.002 -19.567 1.00 92.75 75 ALA A O 1
ATOM 596 N N . THR A 1 76 ? 19.041 -18.228 -19.014 1.00 93.69 76 THR A N 1
ATOM 597 C CA . THR A 1 76 ? 17.945 -17.490 -18.371 1.00 93.69 76 THR A CA 1
ATOM 598 C C . THR A 1 76 ? 16.871 -17.093 -19.385 1.00 93.69 76 THR A C 1
ATOM 600 O O . THR A 1 76 ? 15.695 -17.350 -19.136 1.00 93.69 76 THR A O 1
ATOM 603 N N . VAL A 1 77 ? 17.252 -16.515 -20.534 1.00 93.25 77 VAL A N 1
ATOM 604 C CA . VAL A 1 77 ? 16.301 -16.161 -21.606 1.00 93.25 77 VAL A CA 1
ATOM 605 C C . VAL A 1 77 ? 15.572 -17.403 -22.115 1.00 93.25 77 VAL A C 1
ATOM 607 O O . VAL A 1 77 ? 14.347 -17.446 -22.053 1.00 93.25 77 VAL A O 1
ATOM 610 N N . ASP A 1 78 ? 16.309 -18.442 -22.512 1.00 93.25 78 ASP A N 1
ATOM 611 C CA . ASP A 1 78 ? 15.746 -19.679 -23.063 1.00 93.25 78 ASP A CA 1
ATOM 612 C C . ASP A 1 78 ? 14.767 -20.336 -22.081 1.00 93.25 78 ASP A C 1
ATOM 614 O O . ASP A 1 78 ? 13.696 -20.813 -22.463 1.00 93.25 78 ASP A O 1
ATOM 618 N N . ARG A 1 79 ? 15.117 -20.359 -20.789 1.00 93.25 79 ARG A N 1
ATOM 619 C CA . ARG A 1 79 ? 14.274 -20.960 -19.754 1.00 93.25 79 ARG A CA 1
ATOM 620 C C . ARG A 1 79 ? 12.996 -20.162 -19.520 1.00 93.25 79 ARG A C 1
ATOM 622 O O . ARG A 1 79 ? 11.948 -20.772 -19.312 1.00 93.25 79 ARG A O 1
ATOM 629 N N . LEU A 1 80 ? 13.079 -18.833 -19.537 1.00 93.44 80 LEU A N 1
ATOM 630 C CA . LEU A 1 80 ? 11.925 -17.954 -19.360 1.00 93.44 80 LEU A CA 1
ATOM 631 C C . LEU A 1 80 ? 11.000 -17.979 -20.578 1.00 93.44 80 LEU A C 1
ATOM 633 O O . LEU A 1 80 ? 9.794 -18.073 -20.397 1.00 93.44 80 LEU A O 1
ATOM 637 N N . GLU A 1 81 ? 11.528 -17.964 -21.801 1.00 92.62 81 GLU A N 1
ATOM 638 C CA . GLU A 1 81 ? 10.715 -18.013 -23.027 1.00 92.62 81 GLU A CA 1
ATOM 639 C C . GLU A 1 81 ? 9.981 -19.350 -23.213 1.00 92.62 81 GLU A C 1
ATOM 641 O O . GLU A 1 81 ? 8.928 -19.406 -23.846 1.00 92.62 81 GLU A O 1
ATOM 646 N N . GLN A 1 82 ? 10.487 -20.436 -22.621 1.00 94.06 82 GLN A N 1
ATOM 647 C CA . GLN A 1 82 ? 9.787 -21.726 -22.583 1.00 94.06 82 GLN A CA 1
ATOM 648 C C . GLN A 1 82 ? 8.570 -21.738 -21.645 1.00 94.06 82 GLN A C 1
ATOM 650 O O . GLN A 1 82 ? 7.759 -22.668 -21.708 1.00 94.06 82 GLN A O 1
ATOM 655 N N . LEU A 1 83 ? 8.441 -20.755 -20.749 1.00 92.50 83 LEU A N 1
ATOM 656 C CA . LEU A 1 83 ? 7.307 -20.661 -19.837 1.00 92.50 83 LEU A CA 1
ATOM 657 C C . LEU A 1 83 ? 6.099 -20.044 -20.562 1.00 92.50 83 LEU A C 1
ATOM 659 O O . LEU A 1 83 ? 6.199 -18.924 -21.061 1.00 92.50 83 LEU A O 1
ATOM 663 N N . PRO A 1 84 ? 4.920 -20.697 -20.574 1.00 89.12 84 PRO A N 1
ATOM 664 C CA . PRO A 1 84 ? 3.722 -20.144 -21.220 1.00 89.12 84 PRO A CA 1
ATOM 665 C C . PRO A 1 84 ? 3.237 -18.829 -20.581 1.00 89.12 84 PRO A C 1
ATOM 667 O O . PRO A 1 84 ? 2.436 -18.094 -21.161 1.00 89.12 84 PRO A O 1
ATOM 670 N N . GLU A 1 85 ? 3.689 -18.535 -19.363 1.00 87.88 85 GLU A N 1
ATOM 671 C CA . GLU A 1 85 ? 3.410 -17.300 -18.638 1.00 87.88 85 GLU A CA 1
ATOM 672 C C . GLU A 1 85 ? 4.183 -16.089 -19.155 1.00 87.88 85 GLU A C 1
ATOM 674 O O . GLU A 1 85 ? 3.823 -14.975 -18.787 1.00 87.88 85 GLU A O 1
ATOM 679 N N . ILE A 1 86 ? 5.239 -16.280 -19.944 1.00 90.31 86 ILE A N 1
ATOM 680 C CA . ILE A 1 86 ? 6.105 -15.201 -20.413 1.00 90.31 86 ILE A CA 1
ATOM 681 C C . ILE A 1 86 ? 5.749 -14.889 -21.863 1.00 90.31 86 ILE A C 1
ATOM 683 O O . ILE A 1 86 ? 5.759 -15.758 -22.726 1.00 90.31 86 ILE A O 1
ATOM 687 N N . ALA A 1 87 ? 5.386 -13.635 -22.124 1.00 86.31 87 ALA A N 1
ATOM 688 C CA . ALA A 1 87 ? 5.082 -13.157 -23.468 1.00 86.31 87 ALA A CA 1
ATOM 689 C C . ALA A 1 87 ? 6.356 -12.793 -24.238 1.00 86.31 87 ALA A C 1
ATOM 691 O O . ALA A 1 87 ? 6.448 -13.037 -25.438 1.00 86.31 87 ALA A O 1
ATOM 692 N N . ARG A 1 88 ? 7.317 -12.171 -23.548 1.00 86.12 88 ARG A N 1
ATOM 693 C CA . ARG A 1 88 ? 8.571 -11.687 -24.128 1.00 86.12 88 ARG A CA 1
ATOM 694 C C . ARG A 1 88 ? 9.623 -11.518 -23.040 1.00 86.12 88 ARG A C 1
ATOM 696 O O . ARG A 1 88 ? 9.294 -11.113 -21.924 1.00 86.12 88 ARG A O 1
ATOM 703 N N . VAL A 1 89 ? 10.881 -11.754 -23.393 1.00 88.44 89 VAL A N 1
ATOM 704 C CA . VAL A 1 89 ? 12.046 -11.394 -22.582 1.00 88.44 89 VAL A CA 1
ATOM 705 C C . VAL A 1 89 ? 12.863 -10.345 -23.340 1.00 88.44 89 VAL A C 1
ATOM 707 O O . VAL A 1 89 ? 12.986 -10.408 -24.559 1.00 88.44 89 VAL A O 1
ATOM 710 N N . ARG A 1 90 ? 13.365 -9.331 -22.634 1.00 86.81 90 ARG A N 1
ATOM 711 C CA . ARG A 1 90 ? 14.283 -8.307 -23.146 1.00 86.81 90 ARG A CA 1
ATOM 712 C C . ARG A 1 90 ? 15.561 -8.349 -22.328 1.00 86.81 90 ARG A C 1
ATOM 714 O O . ARG A 1 90 ? 15.523 -8.216 -21.105 1.00 86.81 90 ARG A O 1
ATOM 721 N N . SER A 1 91 ? 16.685 -8.510 -23.006 1.00 88.31 91 SER A N 1
ATOM 722 C CA . SER A 1 91 ? 17.998 -8.693 -22.392 1.00 88.31 91 SER A CA 1
ATOM 723 C C . SER A 1 91 ? 19.064 -7.867 -23.111 1.00 88.31 91 SER A C 1
ATOM 725 O O . SER A 1 91 ? 18.875 -7.423 -24.242 1.00 88.31 91 SER A O 1
ATOM 727 N N . ILE A 1 92 ? 20.243 -7.733 -22.500 1.00 86.81 92 ILE A N 1
ATOM 728 C CA . ILE A 1 92 ? 21.450 -7.249 -23.187 1.00 86.81 92 ILE A CA 1
ATOM 729 C C . ILE A 1 92 ? 21.794 -8.091 -24.431 1.00 86.81 92 ILE A C 1
ATOM 731 O O . ILE A 1 92 ? 22.437 -7.600 -25.352 1.00 86.81 92 ILE A O 1
ATOM 735 N N . LEU A 1 93 ? 21.327 -9.342 -24.498 1.00 85.75 93 LEU A N 1
ATOM 736 C CA . LEU A 1 93 ? 21.477 -10.207 -25.674 1.00 85.75 93 LEU A CA 1
ATOM 737 C C . LEU A 1 93 ? 20.747 -9.662 -26.917 1.00 85.75 93 LEU A C 1
ATOM 739 O O . LEU A 1 93 ? 21.156 -9.950 -28.043 1.00 85.75 93 LEU A O 1
ATOM 743 N N . ASP A 1 94 ? 19.711 -8.843 -26.722 1.00 80.06 94 ASP A N 1
ATOM 744 C CA . ASP A 1 94 ? 18.984 -8.184 -27.809 1.00 80.06 94 ASP A CA 1
ATOM 745 C C . ASP A 1 94 ? 19.688 -6.918 -28.297 1.00 80.06 94 ASP A C 1
ATOM 747 O O . ASP A 1 94 ? 19.389 -6.435 -29.393 1.00 80.06 94 ASP A O 1
ATOM 751 N N . ALA A 1 95 ? 20.644 -6.392 -27.520 1.00 79.31 95 ALA A N 1
ATOM 752 C CA . ALA A 1 95 ? 21.388 -5.200 -27.889 1.00 79.31 95 ALA A CA 1
ATOM 753 C C . ALA A 1 95 ? 22.123 -5.432 -29.213 1.00 79.31 95 ALA A C 1
ATOM 755 O O . ALA A 1 95 ? 22.738 -6.478 -29.460 1.00 79.31 95 ALA A O 1
ATOM 756 N N . ARG A 1 96 ? 22.025 -4.442 -30.093 1.00 77.12 96 ARG A N 1
ATOM 757 C CA . ARG A 1 96 ? 22.678 -4.443 -31.396 1.00 77.12 96 ARG A CA 1
ATOM 758 C C . ARG A 1 96 ? 23.929 -3.587 -31.299 1.00 77.12 96 ARG A C 1
ATOM 760 O O . ARG A 1 96 ? 23.916 -2.563 -30.630 1.00 77.12 96 ARG A O 1
ATOM 767 N N . GLY A 1 97 ? 25.008 -4.081 -31.888 1.00 72.25 97 GLY A N 1
ATOM 768 C CA . GLY A 1 97 ? 26.268 -3.358 -31.946 1.00 72.25 97 GLY A CA 1
ATOM 769 C C . GLY A 1 97 ? 26.331 -2.414 -33.143 1.00 72.25 97 GLY A C 1
ATOM 770 O O . GLY A 1 97 ? 25.411 -2.340 -33.957 1.00 72.25 97 GLY A O 1
ATOM 771 N N . ASP A 1 98 ? 27.483 -1.790 -33.328 1.00 68.81 98 ASP A N 1
ATOM 772 C CA . ASP A 1 98 ? 27.732 -0.812 -34.391 1.00 68.81 98 ASP A CA 1
ATOM 773 C C . ASP A 1 98 ? 28.049 -1.481 -35.743 1.00 68.81 98 ASP A C 1
ATOM 775 O O . ASP A 1 98 ? 28.299 -0.832 -36.760 1.00 68.81 98 ASP A O 1
ATOM 779 N N . ARG A 1 99 ? 28.088 -2.816 -35.786 1.00 67.00 99 ARG A N 1
ATOM 780 C CA . ARG A 1 99 ? 28.565 -3.575 -36.946 1.00 67.00 99 ARG A CA 1
ATOM 781 C C . ARG A 1 99 ? 27.424 -4.038 -37.838 1.00 67.00 99 ARG A C 1
ATOM 783 O O . ARG A 1 99 ? 26.538 -4.767 -37.398 1.00 67.00 99 ARG A O 1
ATOM 790 N N . LYS A 1 100 ? 27.533 -3.741 -39.133 1.00 65.12 100 LYS A N 1
ATOM 791 C CA . LYS A 1 100 ? 26.666 -4.289 -40.183 1.00 65.12 100 LYS A CA 1
ATOM 792 C C . LYS A 1 100 ? 27.367 -5.375 -40.997 1.00 65.12 100 LYS A C 1
ATOM 794 O O . LYS A 1 100 ? 28.550 -5.275 -41.317 1.00 65.12 100 LYS A O 1
ATOM 799 N N . VAL A 1 101 ? 26.616 -6.412 -41.354 1.00 62.19 101 VAL A N 1
ATOM 800 C CA . VAL A 1 101 ? 26.975 -7.379 -42.398 1.00 62.19 101 VAL A CA 1
ATOM 801 C C . VAL A 1 101 ? 25.827 -7.400 -43.402 1.00 62.19 101 VAL A C 1
ATOM 803 O O . VAL A 1 101 ? 24.758 -7.956 -43.144 1.00 62.19 101 VAL A O 1
ATOM 806 N N . GLY A 1 102 ? 26.024 -6.739 -44.545 1.00 62.84 102 GLY A N 1
ATOM 807 C CA . GLY A 1 102 ? 24.933 -6.463 -45.482 1.00 62.84 102 GLY A CA 1
ATOM 808 C C . GLY A 1 102 ? 23.872 -5.566 -44.834 1.00 62.84 102 GLY A C 1
ATOM 809 O O . GLY A 1 102 ? 24.200 -4.518 -44.290 1.00 62.84 102 GLY A O 1
ATOM 810 N N . ARG A 1 103 ? 22.602 -5.991 -44.863 1.00 58.00 1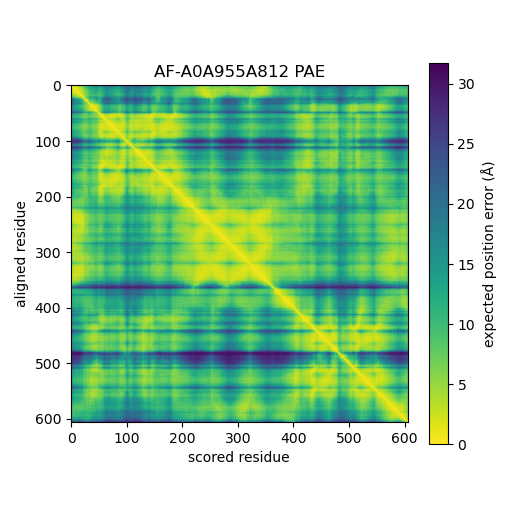03 ARG A N 1
ATOM 811 C CA . ARG A 1 103 ? 21.484 -5.270 -44.221 1.00 58.00 103 ARG A CA 1
ATOM 812 C C . ARG A 1 103 ? 21.299 -5.588 -42.730 1.00 58.00 103 ARG A C 1
ATOM 814 O O . ARG A 1 103 ? 20.473 -4.952 -42.087 1.00 58.00 103 ARG A O 1
ATOM 821 N N . TYR A 1 104 ? 22.036 -6.552 -42.174 1.00 58.16 104 TYR A N 1
ATOM 822 C CA . TYR A 1 104 ? 21.841 -7.006 -40.795 1.00 58.16 104 TYR A CA 1
ATOM 823 C C . TYR A 1 104 ? 22.822 -6.332 -39.840 1.00 58.16 104 TYR A C 1
ATOM 825 O O . TYR A 1 104 ? 24.030 -6.336 -40.083 1.00 58.16 104 TYR A O 1
ATOM 833 N N . ILE A 1 105 ? 22.302 -5.799 -38.735 1.00 67.56 105 ILE A N 1
ATOM 834 C CA . ILE A 1 105 ? 23.110 -5.312 -37.617 1.00 67.56 105 ILE A CA 1
ATOM 835 C C . ILE A 1 105 ? 23.427 -6.504 -36.711 1.00 67.56 105 ILE A C 1
ATOM 837 O O . ILE A 1 105 ? 22.526 -7.246 -36.311 1.00 67.56 105 ILE A O 1
ATOM 841 N N . LEU A 1 106 ? 24.709 -6.719 -36.425 1.00 69.62 106 LEU A N 1
ATOM 842 C CA . LEU A 1 106 ? 25.159 -7.820 -35.582 1.00 69.62 106 LEU A CA 1
ATOM 843 C C . LEU A 1 106 ? 24.774 -7.580 -34.110 1.00 69.62 106 LEU A C 1
ATOM 845 O O . LEU A 1 106 ? 24.742 -6.433 -33.658 1.00 69.62 106 LEU A O 1
ATOM 849 N N . PRO A 1 107 ? 24.501 -8.650 -33.342 1.00 78.94 107 PRO A N 1
ATOM 850 C CA . PRO A 1 107 ? 24.300 -8.526 -31.906 1.00 78.94 107 PRO A CA 1
ATOM 851 C C . PRO A 1 107 ? 25.589 -8.045 -31.235 1.00 78.94 107 PRO A C 1
ATOM 853 O O . PRO A 1 107 ? 26.689 -8.443 -31.630 1.00 78.94 107 PRO A O 1
ATOM 856 N N . LEU A 1 108 ? 25.435 -7.217 -30.202 1.00 82.19 108 LEU A N 1
ATOM 857 C CA . LEU A 1 108 ? 26.548 -6.712 -29.400 1.00 82.19 108 LEU A CA 1
ATOM 858 C C . LEU A 1 108 ? 27.280 -7.867 -28.706 1.00 82.19 108 LEU A C 1
ATOM 860 O O . LEU A 1 108 ? 28.509 -7.915 -28.664 1.00 82.19 108 LEU A O 1
ATOM 864 N N . ILE A 1 109 ? 26.519 -8.840 -28.197 1.00 85.25 109 ILE A N 1
ATOM 865 C CA . ILE A 1 109 ? 27.071 -10.057 -27.605 1.00 85.25 109 ILE A CA 1
ATOM 866 C C . ILE A 1 109 ? 27.254 -11.116 -28.707 1.00 85.25 109 ILE A C 1
ATOM 868 O O . ILE A 1 109 ? 26.276 -11.517 -29.344 1.00 85.25 109 ILE A O 1
ATOM 872 N N . PRO A 1 110 ? 28.485 -11.613 -28.939 1.00 79.88 110 PRO A N 1
ATOM 873 C CA . PRO A 1 110 ? 28.768 -12.552 -30.020 1.00 79.88 110 PRO A CA 1
ATOM 874 C C . PRO A 1 110 ? 28.056 -13.894 -29.818 1.00 79.88 110 PRO A C 1
ATOM 876 O O . PRO A 1 110 ? 28.090 -14.458 -28.726 1.00 79.88 110 PRO A O 1
ATOM 879 N N . ALA A 1 111 ? 27.440 -14.428 -30.877 1.00 73.00 111 ALA A N 1
ATOM 880 C CA . ALA A 1 111 ? 26.804 -15.749 -30.881 1.00 73.00 111 ALA A CA 1
ATOM 881 C C . ALA A 1 111 ? 27.839 -16.894 -30.816 1.00 73.00 111 ALA A C 1
ATOM 883 O O . ALA A 1 111 ? 28.864 -16.832 -31.495 1.00 73.00 111 ALA A O 1
ATOM 884 N N . GLY A 1 112 ? 27.535 -17.950 -30.049 1.00 73.50 112 GLY A N 1
ATOM 885 C CA . GLY A 1 112 ? 28.398 -19.133 -29.885 1.00 73.50 112 GLY A CA 1
ATOM 886 C C . GLY A 1 112 ? 29.624 -18.907 -28.992 1.00 73.50 112 GLY A C 1
ATOM 887 O O . GLY A 1 112 ? 29.667 -17.927 -28.244 1.00 73.50 112 GLY A O 1
ATOM 888 N N . ASP A 1 113 ? 30.593 -19.822 -29.081 1.00 72.00 113 ASP A N 1
ATOM 889 C CA . ASP A 1 113 ? 31.877 -19.734 -28.377 1.00 72.00 113 ASP A CA 1
ATOM 890 C C . ASP A 1 113 ? 32.721 -18.621 -29.012 1.00 72.00 113 ASP A C 1
ATOM 892 O O . ASP A 1 113 ? 33.008 -18.625 -30.216 1.00 72.00 113 ASP A O 1
ATOM 896 N N . ALA A 1 114 ? 33.073 -17.618 -28.211 1.00 75.81 114 ALA A N 1
ATOM 897 C CA . ALA A 1 114 ? 33.782 -16.433 -28.667 1.00 75.81 114 ALA A CA 1
ATOM 898 C C . ALA A 1 114 ? 35.213 -16.422 -28.124 1.00 75.81 114 ALA A C 1
ATOM 900 O O . ALA A 1 114 ? 35.427 -16.570 -26.925 1.00 75.81 114 ALA A O 1
ATOM 901 N N . ASP A 1 115 ? 36.188 -16.183 -29.005 1.00 82.50 115 ASP A N 1
ATOM 902 C CA . ASP A 1 115 ? 37.578 -15.958 -28.596 1.00 82.50 115 ASP A CA 1
ATOM 903 C C . ASP A 1 115 ? 37.676 -14.747 -27.648 1.00 82.50 115 ASP A C 1
ATOM 905 O O . ASP A 1 115 ? 36.929 -13.775 -27.806 1.00 82.50 115 ASP A O 1
ATOM 909 N N . GLU A 1 116 ? 38.665 -14.732 -26.747 1.00 83.12 116 GLU A N 1
ATOM 910 C CA . GLU A 1 116 ? 38.876 -13.637 -25.776 1.00 83.12 116 GLU A CA 1
ATOM 911 C C . GLU A 1 116 ? 38.932 -12.254 -26.449 1.00 83.12 116 GLU A C 1
ATOM 913 O O . GLU A 1 116 ? 38.414 -11.268 -25.934 1.00 83.12 116 GLU A O 1
ATOM 918 N N . GLN A 1 117 ? 39.480 -12.171 -27.667 1.00 82.94 117 GLN A N 1
ATOM 919 C CA . GLN A 1 117 ? 39.538 -10.919 -28.423 1.00 82.94 117 GLN A CA 1
ATOM 920 C C . GLN A 1 117 ? 38.151 -10.402 -28.852 1.00 82.94 117 GLN A C 1
ATOM 922 O O . GLN A 1 117 ? 37.965 -9.195 -29.004 1.00 82.94 117 GLN A O 1
ATOM 927 N N . ARG A 1 118 ? 37.178 -11.290 -29.089 1.00 82.69 118 ARG A N 1
ATOM 928 C CA . ARG A 1 118 ? 35.793 -10.901 -29.398 1.00 82.69 118 ARG A CA 1
ATOM 929 C C . ARG A 1 118 ? 35.048 -10.485 -28.135 1.00 82.69 118 ARG A C 1
ATOM 931 O O . ARG A 1 118 ? 34.289 -9.524 -28.203 1.00 82.69 118 ARG A O 1
ATOM 938 N N . LEU A 1 119 ? 35.297 -11.164 -27.014 1.00 85.44 119 LEU A N 1
ATOM 939 C CA . LEU A 1 119 ? 34.730 -10.800 -25.714 1.00 85.44 119 LEU A CA 1
ATOM 940 C C . LEU A 1 119 ? 35.222 -9.423 -25.265 1.00 85.44 119 LEU A C 1
ATOM 942 O O . LEU A 1 119 ? 34.401 -8.568 -24.957 1.00 85.44 119 LEU A O 1
ATOM 946 N N . GLU A 1 120 ? 36.526 -9.152 -25.343 1.00 86.31 120 GLU A N 1
ATOM 947 C CA . GLU A 1 120 ? 37.084 -7.834 -25.002 1.00 86.31 120 GLU A CA 1
ATOM 948 C C . GLU A 1 120 ? 36.494 -6.697 -25.842 1.00 86.31 120 GLU A C 1
ATOM 950 O O . GLU A 1 120 ? 36.180 -5.619 -25.339 1.00 86.31 120 GLU A O 1
ATOM 955 N N . ARG A 1 121 ? 36.263 -6.942 -27.135 1.00 85.38 121 ARG A N 1
ATOM 956 C CA . ARG A 1 121 ? 35.589 -5.960 -27.992 1.00 85.38 121 ARG A CA 1
ATOM 957 C C . ARG A 1 121 ? 34.140 -5.741 -27.575 1.00 85.38 121 ARG A C 1
ATOM 959 O O . ARG A 1 121 ? 33.731 -4.592 -27.482 1.00 85.38 121 ARG A O 1
ATOM 966 N N . ALA A 1 122 ? 33.399 -6.809 -27.283 1.00 86.56 122 ALA A N 1
ATOM 967 C CA . ALA A 1 122 ? 32.025 -6.701 -26.801 1.00 86.56 122 ALA A CA 1
ATOM 968 C C . ALA A 1 122 ? 31.944 -5.953 -25.456 1.00 86.56 122 ALA A C 1
ATOM 970 O O . ALA A 1 122 ? 31.014 -5.179 -25.253 1.00 86.56 122 ALA A O 1
ATOM 971 N N . ARG A 1 123 ? 32.937 -6.111 -24.564 1.00 88.75 123 ARG A N 1
ATOM 972 C CA . ARG A 1 123 ? 33.059 -5.320 -23.324 1.00 88.75 123 ARG A CA 1
ATOM 973 C C . ARG A 1 123 ? 33.256 -3.832 -23.624 1.00 88.75 123 ARG A C 1
ATOM 975 O O . ARG A 1 123 ? 32.552 -2.999 -23.059 1.00 88.75 123 ARG A O 1
ATOM 982 N N . ALA A 1 124 ? 34.176 -3.497 -24.530 1.00 87.00 124 ALA A N 1
ATOM 983 C CA . ALA A 1 124 ? 34.434 -2.111 -24.924 1.00 87.00 124 ALA A CA 1
ATOM 984 C C . ALA A 1 124 ? 33.219 -1.458 -25.611 1.00 87.00 124 ALA A C 1
ATOM 986 O O . ALA A 1 124 ? 32.899 -0.305 -25.333 1.00 87.00 124 ALA A O 1
ATOM 987 N N . GLU A 1 125 ? 32.523 -2.207 -26.465 1.00 86.19 125 GLU A N 1
ATOM 988 C CA . GLU A 1 125 ? 31.316 -1.763 -27.165 1.00 86.19 125 GLU A CA 1
ATOM 989 C C . GLU A 1 125 ? 30.144 -1.573 -26.190 1.00 86.19 125 GLU A C 1
ATOM 991 O O . GLU A 1 125 ? 29.527 -0.511 -26.177 1.00 86.19 125 GLU A O 1
ATOM 996 N N . ALA A 1 126 ? 29.910 -2.524 -25.274 1.00 86.31 126 ALA A N 1
ATOM 997 C CA . ALA A 1 126 ? 28.918 -2.384 -24.202 1.00 86.31 126 ALA A CA 1
ATOM 998 C C . ALA A 1 126 ? 29.171 -1.153 -23.324 1.00 86.31 126 ALA A C 1
ATOM 1000 O O . ALA A 1 126 ? 28.223 -0.474 -22.933 1.00 86.31 126 ALA A O 1
ATOM 1001 N N . ALA A 1 127 ? 30.440 -0.863 -23.020 1.00 85.50 127 ALA A N 1
ATOM 1002 C CA . ALA A 1 127 ? 30.832 0.287 -22.214 1.00 85.50 127 ALA A CA 1
ATOM 1003 C C . ALA A 1 127 ? 30.657 1.629 -22.943 1.00 85.50 127 ALA A C 1
ATOM 1005 O O . ALA A 1 127 ? 30.539 2.654 -22.282 1.00 85.50 127 ALA A O 1
ATOM 1006 N N . ALA A 1 128 ? 30.645 1.646 -24.278 1.00 84.75 128 ALA A N 1
ATOM 1007 C CA . ALA A 1 128 ? 30.417 2.856 -25.068 1.00 84.75 128 ALA A CA 1
ATOM 1008 C C . ALA A 1 128 ? 28.939 3.053 -25.452 1.00 84.75 128 ALA A C 1
ATOM 1010 O O . ALA A 1 128 ? 28.528 4.177 -25.745 1.00 84.75 128 ALA A O 1
ATOM 1011 N N . HIS A 1 129 ? 28.140 1.983 -25.449 1.00 82.81 129 HIS A N 1
ATOM 1012 C CA . HIS A 1 129 ? 26.793 1.990 -26.008 1.00 82.81 129 HIS A CA 1
ATOM 1013 C C . HIS A 1 129 ? 25.773 2.739 -25.111 1.00 82.81 129 HIS A C 1
ATOM 1015 O O . HIS A 1 129 ? 25.521 2.305 -23.978 1.00 82.81 129 HIS A O 1
ATOM 1021 N N . PRO A 1 130 ? 25.099 3.802 -25.614 1.00 77.06 130 PRO A N 1
ATOM 1022 C CA . PRO A 1 130 ? 24.206 4.665 -24.824 1.00 77.06 130 PRO A CA 1
ATOM 1023 C C . PRO A 1 130 ? 23.026 3.959 -24.142 1.00 77.06 130 PRO A C 1
ATOM 1025 O O . PRO A 1 130 ? 22.633 4.355 -23.049 1.00 77.06 130 PRO A O 1
ATOM 1028 N N . LEU A 1 131 ? 22.473 2.910 -24.766 1.00 78.75 131 LEU A N 1
ATOM 1029 C CA . LEU A 1 131 ? 21.343 2.132 -24.224 1.00 78.75 131 LEU A CA 1
ATOM 1030 C C . LEU A 1 131 ? 21.761 0.934 -23.353 1.00 78.75 131 LEU A C 1
ATOM 1032 O O . LEU A 1 131 ? 20.898 0.208 -22.868 1.00 78.75 131 LEU A O 1
ATOM 1036 N N . VAL A 1 132 ? 23.065 0.674 -23.190 1.00 83.88 132 VAL A N 1
ATOM 1037 C CA . VAL A 1 132 ? 23.560 -0.504 -22.454 1.00 83.88 132 VAL A CA 1
ATOM 1038 C C . VAL A 1 132 ? 24.207 -0.073 -21.148 1.00 83.88 132 VAL A C 1
ATOM 1040 O O . VAL A 1 132 ? 23.724 -0.457 -20.078 1.00 83.88 132 VAL A O 1
ATOM 1043 N N . GLN A 1 133 ? 25.260 0.746 -21.211 1.00 84.00 133 GLN A N 1
ATOM 1044 C CA . GLN A 1 133 ? 25.993 1.147 -20.015 1.00 84.00 133 GLN A CA 1
ATOM 1045 C C . GLN A 1 133 ? 25.127 2.022 -19.099 1.00 84.00 133 GLN A C 1
ATOM 1047 O O . GLN A 1 133 ? 24.642 3.082 -19.489 1.00 84.00 133 GLN A O 1
ATOM 1052 N N . GLY A 1 134 ? 24.968 1.589 -17.849 1.00 76.88 134 GLY A N 1
ATOM 1053 C CA . GLY A 1 134 ? 24.210 2.304 -16.825 1.00 76.88 134 GLY A CA 1
ATOM 1054 C C . GLY A 1 134 ? 22.691 2.180 -16.950 1.00 76.88 134 GLY A C 1
ATOM 1055 O O . GLY A 1 134 ? 21.997 2.785 -16.142 1.00 76.88 134 GLY A O 1
ATOM 1056 N N . GLN A 1 135 ? 22.181 1.410 -17.919 1.00 78.50 135 GLN A N 1
ATOM 1057 C CA . GLN A 1 135 ? 20.749 1.109 -18.057 1.00 78.50 135 GLN A CA 1
ATOM 1058 C C . GLN A 1 135 ? 20.456 -0.388 -17.987 1.00 78.50 135 GLN A C 1
ATOM 1060 O O . GLN A 1 135 ? 19.582 -0.816 -17.241 1.00 78.50 135 GLN A O 1
ATOM 1065 N N . VAL A 1 136 ? 21.205 -1.185 -18.752 1.00 84.69 136 VAL A N 1
ATOM 1066 C CA . VAL A 1 136 ? 21.033 -2.643 -18.839 1.00 84.69 136 VAL A CA 1
ATOM 1067 C C . VAL A 1 136 ? 22.229 -3.372 -18.232 1.00 84.69 136 VAL A C 1
ATOM 1069 O O . VAL A 1 136 ? 22.064 -4.476 -17.723 1.00 84.69 136 VAL A O 1
ATOM 1072 N N . LEU A 1 137 ? 23.419 -2.762 -18.257 1.00 89.62 137 LEU A N 1
ATOM 1073 C CA . LEU A 1 137 ? 24.659 -3.294 -17.692 1.00 89.62 137 LEU A CA 1
ATOM 1074 C C . LEU A 1 137 ? 25.314 -2.261 -16.771 1.00 89.62 137 LEU A C 1
ATOM 1076 O O . LEU A 1 137 ? 25.445 -1.089 -17.134 1.00 89.62 137 LEU A O 1
ATOM 1080 N N . SER A 1 138 ? 25.754 -2.692 -15.594 1.00 89.31 138 SER A N 1
ATOM 1081 C CA . SER A 1 138 ? 26.479 -1.850 -14.645 1.00 89.31 138 SER A CA 1
ATOM 1082 C C . SER A 1 138 ? 27.839 -1.421 -15.202 1.00 89.31 138 SER A C 1
ATOM 1084 O O . SER A 1 138 ? 28.416 -2.069 -16.075 1.00 89.31 138 SER A O 1
ATOM 1086 N N . ALA A 1 139 ? 28.392 -0.324 -14.678 1.00 84.75 139 ALA A N 1
ATOM 1087 C CA . ALA A 1 139 ? 29.689 0.189 -15.130 1.00 84.75 139 ALA A CA 1
ATOM 1088 C C . ALA A 1 139 ? 30.857 -0.792 -14.891 1.00 84.75 139 ALA A C 1
ATOM 1090 O O . ALA A 1 139 ? 31.855 -0.733 -15.604 1.00 84.75 139 ALA A O 1
ATOM 1091 N N . ASP A 1 140 ? 30.736 -1.688 -13.906 1.00 86.06 140 ASP A N 1
ATOM 1092 C CA . ASP A 1 140 ? 31.699 -2.761 -13.629 1.00 86.06 140 ASP A CA 1
ATOM 1093 C C . ASP A 1 140 ? 31.419 -4.057 -14.415 1.00 86.06 140 ASP A C 1
ATOM 1095 O O . ASP A 1 140 ? 32.198 -5.009 -14.333 1.00 86.06 140 ASP A O 1
ATOM 1099 N N . GLY A 1 141 ? 30.312 -4.102 -15.166 1.00 86.88 141 GLY A N 1
ATOM 1100 C CA . GLY A 1 141 ? 29.907 -5.221 -16.010 1.00 86.88 141 GLY A CA 1
ATOM 1101 C C . GLY A 1 141 ? 29.487 -6.487 -15.267 1.00 86.88 141 GLY A C 1
ATOM 1102 O O . GLY A 1 141 ? 29.350 -7.536 -15.895 1.00 86.88 141 GLY A O 1
ATOM 1103 N N . ARG A 1 142 ? 29.302 -6.424 -13.944 1.00 90.44 142 ARG A N 1
ATOM 1104 C CA . ARG A 1 142 ? 28.940 -7.580 -13.103 1.00 90.44 142 ARG A CA 1
ATOM 1105 C C . ARG A 1 142 ? 27.444 -7.754 -12.902 1.00 90.44 142 ARG A C 1
ATOM 1107 O O . ARG A 1 142 ? 27.015 -8.847 -12.537 1.00 90.44 142 ARG A O 1
ATOM 1114 N N . THR A 1 143 ? 26.673 -6.708 -13.172 1.00 89.94 143 THR A N 1
ATOM 1115 C CA . THR A 1 143 ? 25.240 -6.666 -12.911 1.00 89.94 143 THR A CA 1
ATOM 1116 C C . THR A 1 143 ? 24.494 -6.267 -14.169 1.00 89.94 143 THR A C 1
ATOM 1118 O O . THR A 1 143 ? 24.843 -5.284 -14.823 1.00 89.94 143 THR A O 1
ATOM 1121 N N . SER A 1 144 ? 23.453 -7.019 -14.514 1.00 91.12 144 SER A N 1
ATOM 1122 C CA . SER A 1 144 ? 22.589 -6.710 -15.647 1.00 91.12 144 SER A CA 1
ATOM 1123 C C . SER A 1 144 ? 21.121 -6.835 -15.279 1.00 91.12 144 SER A C 1
ATOM 1125 O O . SER A 1 144 ? 20.744 -7.696 -14.485 1.00 91.12 144 SER A O 1
ATOM 1127 N N . VAL A 1 145 ? 20.296 -5.968 -15.862 1.00 88.50 145 VAL A N 1
ATOM 1128 C CA . VAL A 1 145 ? 18.839 -6.048 -15.764 1.00 88.50 145 VAL A CA 1
ATOM 1129 C C . VAL A 1 145 ? 18.270 -6.689 -17.021 1.00 88.50 145 VAL A C 1
ATOM 1131 O O . VAL A 1 145 ? 18.600 -6.314 -18.143 1.00 88.50 145 VAL A O 1
ATOM 1134 N N . MET A 1 146 ? 17.374 -7.642 -16.812 1.00 89.81 146 MET A N 1
ATOM 1135 C CA . MET A 1 146 ? 16.562 -8.283 -17.834 1.00 89.81 146 MET A CA 1
ATOM 1136 C C . MET A 1 146 ? 15.092 -8.008 -17.523 1.00 89.81 146 MET A C 1
ATOM 1138 O O . MET A 1 146 ? 14.688 -8.028 -16.363 1.00 89.81 146 MET A O 1
ATOM 1142 N N . ILE A 1 147 ? 14.287 -7.740 -18.546 1.00 87.12 147 ILE A N 1
ATOM 1143 C CA . ILE A 1 147 ? 12.851 -7.490 -18.387 1.00 87.12 147 ILE A CA 1
ATOM 1144 C C . ILE A 1 147 ? 12.097 -8.681 -18.963 1.00 87.12 147 ILE A C 1
ATOM 1146 O O . ILE A 1 147 ? 12.302 -9.028 -20.123 1.00 87.12 147 ILE A O 1
ATOM 1150 N N . ALA A 1 148 ? 11.228 -9.304 -18.175 1.00 89.88 148 ALA A N 1
ATOM 1151 C CA . ALA A 1 148 ? 10.366 -10.386 -18.634 1.00 89.88 148 ALA A CA 1
ATOM 1152 C C . ALA A 1 148 ? 8.895 -9.987 -18.471 1.00 89.88 148 ALA A C 1
ATOM 1154 O O . ALA A 1 148 ? 8.431 -9.746 -17.358 1.00 89.88 148 ALA A O 1
ATOM 1155 N N . THR A 1 149 ? 8.157 -9.921 -19.575 1.00 87.25 149 THR A N 1
ATOM 1156 C CA . THR A 1 149 ? 6.755 -9.485 -19.591 1.00 87.25 149 THR A CA 1
ATOM 1157 C C . THR A 1 149 ? 5.828 -10.684 -19.418 1.00 87.25 149 THR A C 1
ATOM 1159 O O . THR A 1 149 ? 5.882 -11.638 -20.199 1.00 87.25 149 THR A O 1
ATOM 1162 N N . LEU A 1 150 ? 4.944 -10.638 -18.418 1.00 87.88 150 LEU A N 1
ATOM 1163 C CA . LEU A 1 150 ? 3.945 -11.683 -18.180 1.00 87.88 150 LEU A CA 1
ATOM 1164 C C . LEU A 1 150 ? 2.783 -11.620 -19.187 1.00 87.88 150 LEU A C 1
ATOM 1166 O O . LEU A 1 150 ? 2.264 -10.551 -19.514 1.00 87.88 150 LEU A O 1
ATOM 1170 N N . SER A 1 151 ? 2.329 -12.791 -19.637 1.00 86.06 151 SER A N 1
ATOM 1171 C CA . SER A 1 151 ? 1.231 -12.963 -20.589 1.00 86.06 151 SER A CA 1
ATOM 1172 C C . SER A 1 151 ? -0.149 -12.960 -19.908 1.00 86.06 151 SER A C 1
ATOM 1174 O O . SER A 1 151 ? -0.364 -13.581 -18.865 1.00 86.06 151 SER A O 1
ATOM 1176 N N . GLY A 1 152 ? -1.137 -12.312 -20.530 1.00 80.62 152 GLY A N 1
ATOM 1177 C CA . GLY A 1 152 ? -2.540 -12.338 -20.091 1.00 80.62 152 GLY A CA 1
ATOM 1178 C C . GLY A 1 152 ? -2.872 -11.473 -18.864 1.00 80.62 152 GLY A C 1
ATOM 1179 O O . GLY A 1 152 ? -2.088 -10.629 -18.436 1.00 80.62 152 GLY A O 1
ATOM 1180 N N . ASP A 1 153 ? -4.078 -11.669 -18.317 1.00 74.69 153 ASP A N 1
ATOM 1181 C CA . ASP A 1 153 ? -4.569 -10.923 -17.151 1.00 74.69 153 ASP A CA 1
ATOM 1182 C C . ASP A 1 153 ? -3.974 -11.480 -15.846 1.00 74.69 153 ASP A C 1
ATOM 1184 O O . ASP A 1 153 ? -4.255 -12.613 -15.445 1.00 74.69 153 ASP A O 1
ATOM 1188 N N . ILE A 1 154 ? -3.155 -10.662 -15.183 1.00 73.12 154 ILE A N 1
ATOM 1189 C CA . ILE A 1 154 ? -2.521 -10.953 -13.889 1.00 73.12 154 ILE A CA 1
ATOM 1190 C C . ILE A 1 154 ? -3.186 -10.209 -12.720 1.00 73.12 154 ILE A C 1
ATOM 1192 O O . ILE A 1 154 ? -2.588 -10.062 -11.654 1.00 73.12 154 ILE A O 1
ATOM 1196 N N . SER A 1 155 ? -4.415 -9.713 -12.904 1.00 67.81 155 SER A N 1
ATOM 1197 C CA . SER A 1 155 ? -5.111 -8.913 -11.890 1.00 67.81 155 SER A CA 1
ATOM 1198 C C . SER A 1 155 ? -5.424 -9.679 -10.605 1.00 67.81 155 SER A C 1
ATOM 1200 O O . SER A 1 155 ? -5.485 -9.057 -9.551 1.00 67.81 155 SER A O 1
ATOM 1202 N N . SER A 1 156 ? -5.590 -11.004 -10.677 1.00 73.94 156 SER A N 1
ATOM 1203 C CA . SER A 1 156 ? -5.859 -11.853 -9.513 1.00 73.94 156 SER A CA 1
ATOM 1204 C C . SER A 1 156 ? -4.598 -12.548 -9.003 1.00 73.94 156 SER A C 1
ATOM 1206 O O . SER A 1 156 ? -3.885 -13.216 -9.758 1.00 73.94 156 SER A O 1
ATOM 1208 N N . MET A 1 157 ? -4.377 -12.501 -7.692 1.00 76.06 157 MET A N 1
ATOM 1209 C CA . MET A 1 157 ? -3.287 -13.199 -7.006 1.00 76.06 157 MET A CA 1
ATOM 1210 C C . MET A 1 157 ? -3.422 -14.712 -7.085 1.00 76.06 157 MET A C 1
ATOM 1212 O O . MET A 1 157 ? -2.405 -15.400 -7.120 1.00 76.06 157 MET A O 1
ATOM 1216 N N . ALA A 1 158 ? -4.646 -15.238 -7.206 1.00 77.62 158 ALA A N 1
ATOM 1217 C CA . ALA A 1 158 ? -4.870 -16.666 -7.430 1.00 77.62 158 ALA A CA 1
ATOM 1218 C C . ALA A 1 158 ? -4.212 -17.160 -8.733 1.00 77.62 158 ALA A C 1
ATOM 1220 O O . ALA A 1 158 ? -3.840 -18.328 -8.837 1.00 77.62 158 ALA A O 1
ATOM 1221 N N . VAL A 1 159 ? -4.049 -16.266 -9.715 1.00 83.62 159 VAL A N 1
ATOM 1222 C CA . VAL A 1 159 ? -3.346 -16.536 -10.974 1.00 83.62 159 VAL A CA 1
ATOM 1223 C C . VAL A 1 159 ? -1.883 -16.108 -10.882 1.00 83.62 159 VAL A C 1
ATOM 1225 O O . VAL A 1 159 ? -1.006 -16.860 -11.304 1.00 83.62 159 VAL A O 1
ATOM 1228 N N . LEU A 1 160 ? -1.602 -14.927 -10.324 1.00 86.00 160 LEU A N 1
ATOM 1229 C CA . LEU A 1 160 ? -0.255 -14.362 -10.302 1.00 86.00 160 LEU A CA 1
ATOM 1230 C C . LEU A 1 160 ? 0.721 -15.167 -9.429 1.00 86.00 160 LEU A C 1
ATOM 1232 O O . LEU A 1 160 ? 1.827 -15.454 -9.886 1.00 86.00 160 LEU A O 1
ATOM 1236 N N . GLN A 1 161 ? 0.328 -15.571 -8.214 1.00 86.44 161 GLN A N 1
ATOM 1237 C CA . GLN A 1 161 ? 1.231 -16.271 -7.286 1.00 86.44 161 GLN A CA 1
ATOM 1238 C C . GLN A 1 161 ? 1.794 -17.575 -7.877 1.00 86.44 161 GLN A C 1
ATOM 1240 O O . GLN A 1 161 ? 3.018 -17.717 -7.914 1.00 86.44 161 GLN A O 1
ATOM 1245 N N . PRO A 1 162 ? 0.974 -18.517 -8.394 1.00 89.75 162 PRO A N 1
ATOM 1246 C CA . PRO A 1 162 ? 1.502 -19.752 -8.977 1.00 89.75 162 PRO A CA 1
ATOM 1247 C C . PRO A 1 162 ? 2.420 -19.511 -10.179 1.00 89.75 162 PRO A C 1
ATOM 1249 O O . PRO A 1 162 ? 3.391 -20.243 -10.371 1.00 89.75 162 PRO A O 1
ATOM 1252 N N . ARG A 1 163 ? 2.128 -18.487 -10.991 1.00 91.00 163 ARG A N 1
ATOM 1253 C CA . ARG A 1 163 ? 2.954 -18.121 -12.149 1.00 91.00 163 ARG A CA 1
ATOM 1254 C C . ARG A 1 163 ? 4.314 -17.590 -11.711 1.00 91.00 163 ARG A C 1
ATOM 1256 O O . ARG A 1 163 ? 5.333 -18.078 -12.186 1.00 91.00 163 ARG A O 1
ATOM 1263 N N . LEU A 1 164 ? 4.338 -16.667 -10.749 1.00 90.69 164 LEU A N 1
ATOM 1264 C CA . LEU A 1 164 ? 5.586 -16.147 -10.190 1.00 90.69 164 LEU A CA 1
ATOM 1265 C C . LEU A 1 164 ? 6.407 -17.226 -9.491 1.00 90.69 164 LEU A C 1
ATOM 1267 O O . LEU A 1 164 ? 7.626 -17.217 -9.611 1.00 90.69 164 LEU A O 1
ATOM 1271 N N . GLN A 1 165 ? 5.772 -18.179 -8.808 1.00 90.81 165 GLN A N 1
ATOM 1272 C CA . GLN A 1 165 ? 6.481 -19.313 -8.211 1.00 90.81 165 GLN A CA 1
ATOM 1273 C C . GLN A 1 165 ? 7.172 -20.178 -9.271 1.00 90.81 165 GLN A C 1
ATOM 1275 O O . GLN A 1 165 ? 8.312 -20.586 -9.062 1.00 90.81 165 GLN A O 1
ATOM 1280 N N . ARG A 1 166 ? 6.528 -20.423 -10.423 1.00 92.31 166 ARG A N 1
ATOM 1281 C CA . ARG A 1 166 ? 7.162 -21.132 -11.549 1.00 92.31 166 ARG A CA 1
ATOM 1282 C C . ARG A 1 166 ? 8.324 -20.343 -12.146 1.00 92.31 166 ARG A C 1
ATOM 1284 O O . ARG A 1 166 ? 9.375 -20.930 -12.383 1.00 92.31 166 ARG A O 1
ATOM 1291 N N . VAL A 1 167 ? 8.156 -19.033 -12.331 1.00 92.69 167 VAL A N 1
ATOM 1292 C CA . VAL A 1 167 ? 9.219 -18.141 -12.824 1.00 92.69 167 VAL A CA 1
ATOM 1293 C C . VAL A 1 167 ? 10.413 -18.132 -11.862 1.00 92.69 167 VAL A C 1
ATOM 1295 O O . VAL A 1 167 ? 11.534 -18.385 -12.291 1.00 92.69 167 VAL A O 1
ATOM 1298 N N . ARG A 1 168 ? 10.182 -17.938 -10.556 1.00 92.25 168 ARG A N 1
ATOM 1299 C CA . ARG A 1 168 ? 11.231 -17.982 -9.521 1.00 92.25 168 ARG A CA 1
ATOM 1300 C C . ARG A 1 168 ? 11.951 -19.331 -9.504 1.00 92.25 168 ARG A C 1
ATOM 1302 O O . ARG A 1 168 ? 13.171 -19.359 -9.560 1.00 92.25 168 ARG A O 1
ATOM 1309 N N . ALA A 1 169 ? 11.214 -20.442 -9.538 1.00 93.00 169 ALA A N 1
ATOM 1310 C CA . ALA A 1 169 ? 11.812 -21.778 -9.558 1.00 93.00 169 ALA A CA 1
ATOM 1311 C C . ALA A 1 169 ? 12.680 -22.031 -10.805 1.00 93.00 169 ALA A C 1
ATOM 1313 O O . ALA A 1 169 ? 13.740 -22.646 -10.696 1.00 93.00 169 ALA A O 1
ATOM 1314 N N . ALA A 1 170 ? 12.243 -21.555 -11.975 1.00 92.62 170 ALA A N 1
ATOM 1315 C CA . ALA A 1 170 ? 12.993 -21.668 -13.224 1.00 92.62 170 ALA A CA 1
ATOM 1316 C C . ALA A 1 170 ? 14.291 -20.846 -13.193 1.00 92.62 170 ALA A C 1
ATOM 1318 O O . ALA A 1 170 ? 15.338 -21.312 -13.635 1.00 92.62 170 ALA A O 1
ATOM 1319 N N . ILE A 1 171 ? 14.235 -19.645 -12.622 1.00 93.06 171 ILE A N 1
ATOM 1320 C CA . ILE A 1 171 ? 15.394 -18.769 -12.452 1.00 93.06 171 ILE A CA 1
ATOM 1321 C C . ILE A 1 171 ? 16.373 -19.341 -11.414 1.00 93.06 171 ILE A C 1
ATOM 1323 O O . ILE A 1 171 ? 17.576 -19.352 -11.657 1.00 93.06 171 ILE A O 1
ATOM 1327 N N . ASP A 1 172 ? 15.880 -19.873 -10.291 1.00 92.62 172 ASP A N 1
ATOM 1328 C CA . ASP A 1 172 ? 16.699 -20.476 -9.227 1.00 92.62 172 ASP A CA 1
ATOM 1329 C C . ASP A 1 172 ? 17.450 -21.739 -9.689 1.00 92.62 172 ASP A C 1
ATOM 1331 O O . ASP A 1 172 ? 18.478 -22.124 -9.118 1.00 92.62 172 ASP A O 1
ATOM 1335 N N . GLU A 1 173 ? 16.918 -22.436 -10.694 1.00 92.44 173 GLU A N 1
ATOM 1336 C CA . GLU A 1 173 ? 17.582 -23.550 -11.373 1.00 92.44 173 GLU A CA 1
ATOM 1337 C C . GLU A 1 173 ? 18.814 -23.045 -12.141 1.00 92.44 173 GLU A C 1
ATOM 1339 O O . GLU A 1 173 ? 19.934 -23.472 -11.848 1.00 92.44 173 GLU A O 1
ATOM 1344 N N . VAL A 1 174 ? 18.625 -22.053 -13.017 1.00 92.69 174 VAL A N 1
ATOM 1345 C CA . VAL A 1 174 ? 19.697 -21.449 -13.829 1.00 92.69 174 VAL A CA 1
ATOM 1346 C C . VAL A 1 174 ? 20.743 -20.744 -12.957 1.00 92.69 174 VAL A C 1
ATOM 1348 O O . VAL A 1 174 ? 21.947 -20.886 -13.182 1.00 92.69 174 VAL A O 1
ATOM 1351 N N . ALA A 1 175 ? 20.302 -20.030 -11.919 1.00 90.81 175 ALA A N 1
ATOM 1352 C CA . ALA A 1 175 ? 21.168 -19.332 -10.972 1.00 90.81 175 ALA A CA 1
ATOM 1353 C C . ALA A 1 175 ? 22.172 -20.288 -10.304 1.00 90.81 175 ALA A C 1
ATOM 1355 O O . ALA A 1 175 ? 23.366 -19.993 -10.219 1.00 90.81 175 ALA A O 1
ATOM 1356 N N . ARG A 1 176 ? 21.715 -21.477 -9.885 1.00 91.88 176 ARG A N 1
ATOM 1357 C CA . ARG A 1 176 ? 22.580 -22.492 -9.262 1.00 91.88 176 ARG A CA 1
ATOM 1358 C C . ARG A 1 176 ? 23.519 -23.166 -10.255 1.00 91.88 176 ARG A C 1
ATOM 1360 O O . ARG A 1 176 ? 24.666 -23.422 -9.897 1.00 91.88 176 ARG A O 1
ATOM 1367 N N . GLU A 1 177 ? 23.051 -23.448 -11.467 1.00 92.50 177 GLU A N 1
ATOM 1368 C CA . GLU A 1 177 ? 23.857 -24.086 -12.513 1.00 92.50 177 GLU A CA 1
ATOM 1369 C C . GLU A 1 177 ? 25.024 -23.194 -12.960 1.00 92.50 177 GLU A C 1
ATOM 1371 O O . GLU A 1 177 ? 26.165 -23.651 -13.045 1.00 92.50 177 GLU A O 1
ATOM 1376 N N . HIS A 1 178 ? 24.757 -21.902 -13.160 1.00 90.00 178 HIS A N 1
ATOM 1377 C CA . HIS A 1 178 ? 25.732 -20.945 -13.688 1.00 90.00 178 HIS A CA 1
ATOM 1378 C C . HIS A 1 178 ? 26.427 -20.088 -12.617 1.00 90.00 178 HIS A C 1
ATOM 1380 O O . HIS A 1 178 ? 27.223 -19.217 -12.963 1.00 90.00 178 HIS A O 1
ATOM 1386 N N . GLN A 1 179 ? 26.177 -20.348 -11.326 1.00 89.56 179 GLN A N 1
ATOM 1387 C CA . GLN A 1 179 ? 26.715 -19.576 -10.190 1.00 89.56 179 GLN A CA 1
ATOM 1388 C C . GLN A 1 179 ? 26.386 -18.075 -10.266 1.00 89.56 179 GLN A C 1
ATOM 1390 O O . GLN A 1 179 ? 27.197 -17.225 -9.891 1.00 89.56 179 GLN A O 1
ATOM 1395 N N . LEU A 1 180 ? 25.186 -17.762 -10.751 1.00 90.31 180 LEU A N 1
ATOM 1396 C CA . LEU A 1 180 ? 24.642 -16.411 -10.803 1.00 90.31 180 LEU A CA 1
ATOM 1397 C C . LEU A 1 180 ? 23.762 -16.163 -9.580 1.00 90.31 180 LEU A C 1
ATOM 1399 O O . LEU A 1 180 ? 23.149 -17.083 -9.040 1.00 90.31 180 LEU A O 1
ATOM 1403 N N . GLN A 1 181 ? 23.663 -14.909 -9.158 1.00 89.38 181 GLN A N 1
ATOM 1404 C CA . GLN A 1 181 ? 22.606 -14.478 -8.252 1.00 89.38 181 GLN A CA 1
ATOM 1405 C C . GLN A 1 181 ? 21.555 -13.767 -9.088 1.00 89.38 181 GLN A C 1
ATOM 1407 O O . GLN A 1 181 ? 21.852 -12.767 -9.732 1.00 89.38 181 GLN A O 1
ATOM 1412 N N . ILE A 1 182 ? 20.339 -14.307 -9.112 1.00 90.31 182 ILE A N 1
ATOM 1413 C CA . ILE A 1 182 ? 19.244 -13.706 -9.864 1.00 90.31 182 ILE A CA 1
ATOM 1414 C C . ILE A 1 182 ? 18.143 -13.337 -8.882 1.00 90.31 182 ILE A C 1
ATOM 1416 O O . ILE A 1 182 ? 17.639 -14.184 -8.149 1.00 90.31 182 ILE A O 1
ATOM 1420 N N . GLY A 1 183 ? 17.793 -12.058 -8.841 1.00 88.25 183 GLY A N 1
ATOM 1421 C CA . GLY A 1 183 ? 16.663 -11.560 -8.070 1.00 88.25 183 GLY A CA 1
ATOM 1422 C C . GLY A 1 183 ? 15.542 -11.089 -8.986 1.00 88.25 183 GLY A C 1
ATOM 1423 O O . GLY A 1 183 ? 15.797 -10.638 -10.099 1.00 88.25 183 GLY A O 1
ATOM 1424 N N . VAL A 1 184 ? 14.300 -11.165 -8.507 1.00 88.38 184 VAL A N 1
ATOM 1425 C CA . VAL A 1 184 ? 13.112 -10.739 -9.258 1.00 88.38 184 VAL A CA 1
ATOM 1426 C C . VAL A 1 184 ? 12.412 -9.601 -8.523 1.00 88.38 184 VAL A C 1
ATOM 1428 O O . VAL A 1 184 ? 12.114 -9.704 -7.334 1.00 88.38 184 VAL A O 1
ATOM 1431 N N . THR A 1 185 ? 12.112 -8.535 -9.254 1.00 83.81 185 THR A N 1
ATOM 1432 C CA . THR A 1 185 ? 11.287 -7.401 -8.838 1.00 83.81 185 THR A CA 1
ATOM 1433 C C . THR A 1 185 ? 10.341 -7.001 -9.978 1.00 83.81 185 THR A C 1
ATOM 1435 O O . THR A 1 185 ? 10.099 -7.776 -10.904 1.00 83.81 185 THR A O 1
ATOM 1438 N N . GLY A 1 186 ? 9.762 -5.808 -9.899 1.00 77.31 186 GLY A N 1
ATOM 1439 C CA . GLY A 1 186 ? 8.758 -5.298 -10.827 1.00 77.31 186 GLY A CA 1
ATOM 1440 C C . GLY A 1 186 ? 7.377 -5.291 -10.188 1.00 77.31 186 GLY A C 1
ATOM 1441 O O . GLY A 1 186 ? 7.170 -5.847 -9.103 1.00 77.31 186 GLY A O 1
ATOM 1442 N N . VAL A 1 187 ? 6.419 -4.649 -10.855 1.00 76.06 187 VAL A N 1
ATOM 1443 C CA . VAL A 1 187 ? 5.065 -4.461 -10.317 1.00 76.06 187 VAL A CA 1
ATOM 1444 C C . VAL A 1 187 ? 4.413 -5.797 -9.923 1.00 76.06 187 VAL A C 1
ATOM 1446 O O . VAL A 1 187 ? 3.928 -5.885 -8.793 1.00 76.06 187 VAL A O 1
ATOM 1449 N N . PRO A 1 188 ? 4.445 -6.875 -10.735 1.00 80.94 188 PRO A N 1
ATOM 1450 C CA . PRO A 1 188 ? 3.826 -8.141 -10.342 1.00 80.94 188 PRO A CA 1
ATOM 1451 C C . PRO A 1 188 ? 4.503 -8.796 -9.128 1.00 80.94 188 PRO A C 1
ATOM 1453 O O . PRO A 1 188 ? 3.819 -9.264 -8.216 1.00 80.94 188 PRO A O 1
ATOM 1456 N N . ALA A 1 189 ? 5.839 -8.815 -9.087 1.00 82.81 189 ALA A N 1
ATOM 1457 C CA . ALA A 1 189 ? 6.593 -9.411 -7.983 1.00 82.81 189 ALA A CA 1
ATOM 1458 C C . ALA A 1 189 ? 6.358 -8.655 -6.666 1.00 82.81 189 ALA A C 1
ATOM 1460 O O . ALA A 1 189 ? 6.063 -9.277 -5.646 1.00 82.81 189 ALA A O 1
ATOM 1461 N N . LEU A 1 190 ? 6.382 -7.318 -6.716 1.00 77.94 190 LEU A N 1
ATOM 1462 C CA . LEU A 1 190 ? 6.070 -6.439 -5.589 1.00 77.94 190 LEU A CA 1
ATOM 1463 C C . LEU A 1 190 ? 4.656 -6.695 -5.047 1.00 77.94 190 LEU A C 1
ATOM 1465 O O . LEU A 1 190 ? 4.467 -6.849 -3.839 1.00 77.94 190 LEU A O 1
ATOM 1469 N N . ARG A 1 191 ? 3.661 -6.781 -5.941 1.00 76.75 191 ARG A N 1
ATOM 1470 C CA . ARG A 1 191 ? 2.265 -7.067 -5.571 1.00 76.75 191 ARG A CA 1
ATOM 1471 C C . ARG A 1 191 ? 2.130 -8.427 -4.880 1.00 76.75 191 ARG A C 1
ATOM 1473 O O . ARG A 1 191 ? 1.439 -8.526 -3.862 1.00 76.75 191 ARG A O 1
ATOM 1480 N N . SER A 1 192 ? 2.801 -9.453 -5.405 1.00 81.94 192 SER A N 1
ATOM 1481 C CA . SER A 1 192 ? 2.786 -10.802 -4.833 1.00 81.94 192 SER A CA 1
ATOM 1482 C C . SER A 1 192 ? 3.435 -10.848 -3.454 1.00 81.94 192 SER A C 1
ATOM 1484 O O . SER A 1 192 ? 2.811 -11.348 -2.519 1.00 81.94 192 SER A O 1
ATOM 1486 N N . ASP A 1 193 ? 4.640 -10.292 -3.305 1.00 80.19 193 ASP A N 1
ATOM 1487 C CA . ASP A 1 193 ? 5.368 -10.308 -2.034 1.00 80.19 193 ASP A CA 1
ATOM 1488 C C . ASP A 1 193 ? 4.608 -9.519 -0.960 1.00 80.19 193 ASP A C 1
ATOM 1490 O O . ASP A 1 193 ? 4.417 -10.009 0.154 1.00 80.19 193 ASP A O 1
ATOM 1494 N N . MET A 1 194 ? 4.082 -8.333 -1.290 1.00 75.06 194 MET A N 1
ATOM 1495 C CA . MET A 1 194 ? 3.290 -7.541 -0.344 1.00 75.06 194 MET A CA 1
ATOM 1496 C C . MET A 1 194 ? 2.021 -8.283 0.092 1.00 75.06 194 MET A C 1
ATOM 1498 O O . MET A 1 194 ? 1.707 -8.332 1.284 1.00 75.06 194 MET A O 1
ATOM 1502 N N . THR A 1 195 ? 1.311 -8.911 -0.849 1.00 75.44 195 THR A N 1
ATOM 1503 C CA . THR A 1 195 ? 0.093 -9.669 -0.534 1.00 75.44 195 THR A CA 1
ATOM 1504 C C . THR A 1 195 ? 0.395 -10.907 0.306 1.00 75.44 195 THR A C 1
ATOM 1506 O O . THR A 1 195 ? -0.304 -11.160 1.287 1.00 75.44 195 THR A O 1
ATOM 1509 N N . GLU A 1 196 ? 1.449 -11.657 -0.022 1.00 79.31 196 GLU A N 1
ATOM 1510 C CA . GLU A 1 196 ? 1.890 -12.811 0.765 1.00 79.31 196 GLU A CA 1
ATOM 1511 C C . GLU A 1 196 ? 2.248 -12.393 2.197 1.00 79.31 196 GLU A C 1
ATOM 1513 O O . GLU A 1 196 ? 1.812 -13.023 3.166 1.00 79.31 196 GLU A O 1
ATOM 1518 N N . HIS A 1 197 ? 2.973 -11.283 2.352 1.00 77.69 197 HIS A N 1
ATOM 1519 C CA . HIS A 1 197 ? 3.308 -10.741 3.663 1.00 77.69 197 HIS A CA 1
ATOM 1520 C C . HIS A 1 197 ? 2.073 -10.313 4.461 1.00 77.69 197 HIS A C 1
ATOM 1522 O O . HIS A 1 197 ? 2.003 -10.617 5.657 1.00 77.69 197 HIS A O 1
ATOM 1528 N N . ILE A 1 198 ? 1.087 -9.667 3.832 1.00 75.88 198 ILE A N 1
ATOM 1529 C CA . ILE A 1 198 ? -0.185 -9.311 4.479 1.00 75.88 198 ILE A CA 1
ATOM 1530 C C . ILE A 1 198 ? -0.930 -10.577 4.913 1.00 75.88 198 ILE A C 1
ATOM 1532 O O . ILE A 1 198 ? -1.266 -10.707 6.090 1.00 75.88 198 ILE A O 1
ATOM 1536 N N . GLN A 1 199 ? -1.122 -11.545 4.012 1.00 76.44 199 GLN A N 1
ATOM 1537 C CA . GLN A 1 199 ? -1.846 -12.789 4.299 1.00 76.44 199 GLN A CA 1
ATOM 1538 C C . GLN A 1 199 ? -1.180 -13.611 5.408 1.00 76.44 199 GLN A C 1
ATOM 1540 O O . GLN A 1 199 ? -1.865 -14.182 6.257 1.00 76.44 199 GLN A O 1
ATOM 1545 N N . ARG A 1 200 ? 0.156 -13.645 5.450 1.00 80.75 200 ARG A N 1
ATOM 1546 C CA . ARG A 1 200 ? 0.917 -14.358 6.484 1.00 80.75 200 ARG A CA 1
ATOM 1547 C C . ARG A 1 200 ? 0.912 -13.628 7.830 1.00 80.75 200 ARG A C 1
ATOM 1549 O O . ARG A 1 200 ? 0.910 -14.269 8.885 1.00 80.75 200 ARG A O 1
ATOM 1556 N N . SER A 1 201 ? 0.892 -12.296 7.816 1.00 79.31 201 SER A N 1
ATOM 1557 C CA . SER A 1 201 ? 0.930 -11.477 9.035 1.00 79.31 201 SER A CA 1
ATOM 1558 C C . SER A 1 201 ? -0.446 -11.310 9.673 1.00 79.31 201 SER A C 1
ATOM 1560 O O . SER A 1 201 ? -0.549 -11.278 10.898 1.00 79.31 201 SER A O 1
ATOM 1562 N N . GLN A 1 202 ? -1.517 -11.252 8.883 1.00 78.12 202 GLN A N 1
ATOM 1563 C CA . GLN A 1 202 ? -2.876 -11.018 9.368 1.00 78.12 202 GLN A CA 1
ATOM 1564 C C . GLN A 1 202 ? -3.367 -12.014 10.439 1.00 78.12 202 GLN A C 1
ATOM 1566 O O . GLN A 1 202 ? -3.884 -11.548 11.460 1.00 78.12 202 GLN A O 1
ATOM 1571 N N . PRO A 1 203 ? -3.184 -13.349 10.317 1.00 81.88 203 PRO A N 1
ATOM 1572 C CA . PRO A 1 203 ? -3.558 -14.267 11.392 1.00 81.88 203 PRO A CA 1
ATOM 1573 C C . PRO A 1 203 ? -2.703 -14.046 12.643 1.00 81.88 203 PRO A C 1
ATOM 1575 O O . PRO A 1 203 ? -3.220 -14.113 13.755 1.00 81.88 203 PRO A O 1
ATOM 1578 N N . THR A 1 204 ? -1.419 -13.719 12.475 1.00 84.38 204 THR A N 1
ATOM 1579 C CA . THR A 1 204 ? -0.519 -13.406 13.592 1.00 84.38 204 THR A CA 1
ATOM 1580 C C . THR A 1 204 ? -1.005 -12.172 14.347 1.00 84.38 204 THR A C 1
ATOM 1582 O O . THR A 1 204 ? -1.120 -12.226 15.568 1.00 84.38 204 THR A O 1
ATOM 1585 N N . PHE A 1 205 ? -1.369 -11.094 13.643 1.00 79.81 205 PHE A N 1
ATOM 1586 C CA . PHE A 1 205 ? -1.944 -9.892 14.250 1.00 79.81 205 PHE A CA 1
ATOM 1587 C C . PHE A 1 205 ? -3.279 -10.177 14.938 1.00 79.81 205 PHE A C 1
ATOM 1589 O O . PHE A 1 205 ? -3.450 -9.804 16.094 1.00 79.81 205 PHE A O 1
ATOM 1596 N N . ALA A 1 206 ? -4.202 -10.887 14.284 1.00 78.25 206 ALA A N 1
ATOM 1597 C CA . ALA A 1 206 ? -5.500 -11.217 14.870 1.00 78.25 206 ALA A CA 1
ATOM 1598 C C . ALA A 1 206 ? -5.360 -12.050 16.158 1.00 78.25 206 ALA A C 1
ATOM 1600 O O . ALA A 1 206 ? -5.985 -11.738 17.176 1.00 78.25 206 ALA A O 1
ATOM 1601 N N . ILE A 1 207 ? -4.501 -13.076 16.142 1.00 85.12 207 ILE A N 1
ATOM 1602 C CA . ILE A 1 207 ? -4.214 -13.912 17.314 1.00 85.12 207 ILE A CA 1
ATOM 1603 C C . ILE A 1 207 ? -3.507 -13.090 18.395 1.00 85.12 207 ILE A C 1
ATOM 1605 O O . ILE A 1 207 ? -3.890 -13.172 19.561 1.00 85.12 207 ILE A O 1
ATOM 1609 N N . ALA A 1 208 ? -2.514 -12.273 18.036 1.00 87.44 208 ALA A N 1
ATOM 1610 C CA . ALA A 1 208 ? -1.784 -11.436 18.984 1.00 87.44 208 ALA A CA 1
ATOM 1611 C C . ALA A 1 208 ? -2.702 -10.416 19.670 1.00 87.44 208 ALA A C 1
ATOM 1613 O O . ALA A 1 208 ? -2.663 -10.310 20.893 1.00 87.44 208 ALA A O 1
ATOM 1614 N N . THR A 1 209 ? -3.567 -9.721 18.923 1.00 82.75 209 THR A N 1
ATOM 1615 C CA . THR A 1 209 ? -4.572 -8.806 19.484 1.00 82.75 209 THR A CA 1
ATOM 1616 C C . THR A 1 209 ? -5.507 -9.553 20.427 1.00 82.75 209 THR A C 1
ATOM 1618 O O . THR A 1 209 ? -5.679 -9.132 21.568 1.00 82.75 209 THR A O 1
ATOM 1621 N N . LEU A 1 210 ? -6.056 -10.698 20.010 1.00 81.75 210 LEU A N 1
ATOM 1622 C CA . LEU A 1 210 ? -6.942 -11.494 20.858 1.00 81.75 210 LEU A CA 1
ATOM 1623 C C . LEU A 1 210 ? -6.251 -11.922 22.160 1.00 81.75 210 LEU A C 1
ATOM 1625 O O . LEU A 1 210 ? -6.818 -11.745 23.239 1.00 81.75 210 LEU A O 1
ATOM 1629 N N . VAL A 1 211 ? -5.034 -12.464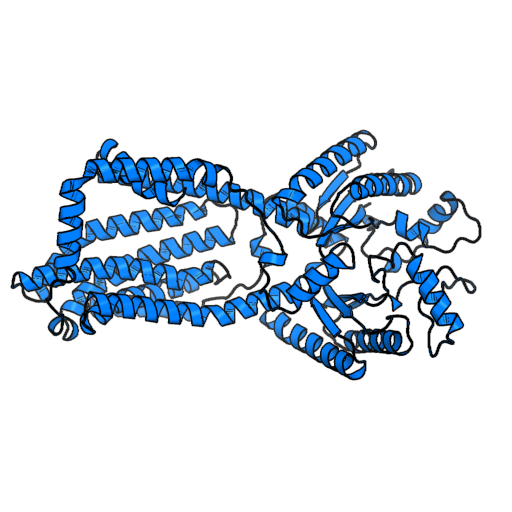 22.074 1.00 87.19 211 VAL A N 1
ATOM 1630 C CA . VAL A 1 211 ? -4.265 -12.935 23.233 1.00 87.19 211 VAL A CA 1
ATOM 1631 C C . VAL A 1 211 ? -3.891 -11.770 24.141 1.00 87.19 211 VAL A C 1
ATOM 1633 O O . VAL A 1 211 ? -4.148 -11.841 25.340 1.00 87.19 211 VAL A O 1
ATOM 1636 N N . LEU A 1 212 ? -3.335 -10.684 23.603 1.00 88.69 212 LEU A N 1
ATOM 1637 C CA . LEU A 1 212 ? -2.867 -9.551 24.397 1.00 88.69 212 LEU A CA 1
ATOM 1638 C C . LEU A 1 212 ? -4.027 -8.816 25.076 1.00 88.69 212 LEU A C 1
ATOM 1640 O O . LEU A 1 212 ? -3.957 -8.552 26.276 1.00 88.69 212 LEU A O 1
ATOM 1644 N N . SER A 1 213 ? -5.122 -8.559 24.355 1.00 81.12 213 SER A N 1
ATOM 1645 C CA . SER A 1 213 ? -6.339 -7.976 24.927 1.00 81.12 213 SER A CA 1
ATOM 1646 C C . SER A 1 213 ? -6.954 -8.891 25.987 1.00 81.12 213 SER A C 1
ATOM 1648 O O . SER A 1 213 ? -7.354 -8.419 27.052 1.00 81.12 213 SER A O 1
ATOM 1650 N N . SER A 1 214 ? -6.960 -10.209 25.757 1.00 81.81 214 SER A N 1
ATOM 1651 C CA . SER A 1 214 ? -7.445 -11.182 26.743 1.00 81.81 214 SER A CA 1
ATOM 1652 C C . SER A 1 214 ? -6.563 -11.246 27.988 1.00 81.81 214 SER A C 1
ATOM 1654 O O . SER A 1 214 ? -7.087 -11.309 29.097 1.00 81.81 214 SER A O 1
ATOM 1656 N N . LEU A 1 215 ? -5.236 -11.197 27.836 1.00 87.06 215 LEU A N 1
ATOM 1657 C CA . LEU A 1 215 ? -4.288 -11.166 28.950 1.00 87.06 215 LEU A CA 1
ATOM 1658 C C . LEU A 1 215 ? -4.399 -9.863 29.741 1.00 87.06 215 LEU A C 1
ATOM 1660 O O . LEU A 1 215 ? -4.402 -9.910 30.968 1.00 87.06 215 LEU A O 1
ATOM 1664 N N . ALA A 1 216 ? -4.541 -8.719 29.070 1.00 82.88 216 ALA A N 1
ATOM 1665 C CA . ALA A 1 216 ? -4.764 -7.431 29.719 1.00 82.88 216 ALA A CA 1
ATOM 1666 C C . ALA A 1 216 ? -6.081 -7.433 30.510 1.00 82.88 216 ALA A C 1
ATOM 1668 O O . ALA A 1 216 ? -6.098 -7.087 31.694 1.00 82.88 216 ALA A O 1
ATOM 1669 N N . ALA A 1 217 ? -7.169 -7.915 29.902 1.00 77.75 217 ALA A N 1
ATOM 1670 C CA . ALA A 1 217 ? -8.452 -8.079 30.575 1.00 77.75 217 ALA A CA 1
ATOM 1671 C C . ALA A 1 217 ? -8.351 -9.064 31.753 1.00 77.75 217 ALA A C 1
ATOM 1673 O O . ALA A 1 217 ? -8.835 -8.768 32.844 1.00 77.75 217 ALA A O 1
ATOM 1674 N N . LEU A 1 218 ? -7.671 -10.203 31.597 1.00 81.31 218 LEU A N 1
ATOM 1675 C CA . LEU A 1 218 ? -7.469 -11.167 32.679 1.00 81.31 218 LEU A CA 1
ATOM 1676 C C . LEU A 1 218 ? -6.594 -10.591 33.801 1.00 81.31 218 LEU A C 1
ATOM 1678 O O . LEU A 1 218 ? -6.872 -10.842 34.970 1.00 81.31 218 LEU A O 1
ATOM 1682 N N . ALA A 1 219 ? -5.575 -9.794 33.486 1.00 81.25 219 ALA A N 1
ATOM 1683 C CA . ALA A 1 219 ? -4.750 -9.115 34.480 1.00 81.25 219 ALA A CA 1
ATOM 1684 C C . ALA A 1 219 ? -5.558 -8.075 35.272 1.00 81.25 219 ALA A C 1
ATOM 1686 O O . ALA A 1 219 ? -5.386 -7.958 36.490 1.00 81.25 219 ALA A O 1
ATOM 1687 N N . PHE A 1 220 ? -6.468 -7.364 34.598 1.00 75.00 220 PHE A N 1
ATOM 1688 C CA . PHE A 1 220 ? -7.315 -6.341 35.205 1.00 75.00 220 PHE A CA 1
ATOM 1689 C C . PHE A 1 220 ? -8.442 -6.947 36.050 1.00 75.00 220 PHE A C 1
ATOM 1691 O O . PHE A 1 220 ? -8.568 -6.637 37.234 1.00 75.00 220 PHE A O 1
ATOM 1698 N N . TYR A 1 221 ? -9.216 -7.871 35.477 1.00 74.12 221 TYR A N 1
ATOM 1699 C CA . TYR A 1 221 ? -10.371 -8.491 36.131 1.00 74.12 221 TYR A CA 1
ATOM 1700 C C . TYR A 1 221 ? -10.018 -9.664 37.040 1.00 74.12 221 TYR A C 1
ATOM 1702 O O . TYR A 1 221 ? -10.792 -10.007 37.935 1.00 74.12 221 TYR A O 1
ATOM 1710 N N . ARG A 1 222 ? -8.884 -10.332 36.793 1.00 77.25 222 ARG A N 1
ATOM 1711 C CA . ARG A 1 222 ? -8.467 -11.576 37.466 1.00 77.25 222 ARG A CA 1
ATOM 1712 C C . ARG A 1 222 ? -9.561 -12.654 37.479 1.00 77.25 222 ARG A C 1
ATOM 1714 O O . ARG A 1 222 ? -9.629 -13.459 38.405 1.00 77.25 222 ARG A O 1
ATOM 1721 N N . SER A 1 223 ? -10.434 -12.663 36.467 1.00 83.44 223 SER A N 1
ATOM 1722 C CA . SER A 1 223 ? -11.575 -13.576 36.350 1.00 83.44 223 SER A CA 1
ATOM 1723 C C . SER A 1 223 ? -11.792 -13.995 34.898 1.00 83.44 223 SER A C 1
ATOM 1725 O O . SER A 1 223 ? -11.989 -13.160 34.018 1.00 83.44 223 SER A O 1
ATOM 1727 N N . TRP A 1 224 ? -11.811 -15.308 34.662 1.00 84.88 224 TRP A N 1
ATOM 1728 C CA . TRP A 1 224 ? -12.134 -15.892 33.357 1.00 84.88 224 TRP A CA 1
ATOM 1729 C C . TRP A 1 224 ? -13.577 -15.605 32.930 1.00 84.88 224 TRP A C 1
ATOM 1731 O O . TRP A 1 224 ? -13.844 -15.385 31.754 1.00 84.88 224 TRP A O 1
ATOM 1741 N N . SER A 1 225 ? -14.511 -15.553 33.881 1.00 87.44 225 SER A N 1
ATOM 1742 C CA . SER A 1 225 ? -15.917 -15.242 33.604 1.00 87.44 225 SER A CA 1
ATOM 1743 C C . SER A 1 225 ? -16.084 -13.813 33.092 1.00 87.44 225 SER A C 1
ATOM 1745 O O . SER A 1 225 ? -16.837 -13.584 32.152 1.00 87.44 225 SER A O 1
ATOM 1747 N N . ALA A 1 226 ? -15.347 -12.868 33.686 1.00 86.00 226 ALA A N 1
ATOM 1748 C CA . ALA A 1 226 ? -15.308 -11.476 33.248 1.00 86.00 226 ALA A CA 1
ATOM 1749 C C . ALA A 1 226 ? -14.801 -11.358 31.805 1.00 86.00 226 ALA A C 1
ATOM 1751 O O . ALA A 1 226 ? -15.457 -10.718 30.993 1.00 86.00 226 ALA A O 1
ATOM 1752 N N . LEU A 1 227 ? -13.699 -12.046 31.479 1.00 87.81 227 LEU A N 1
ATOM 1753 C CA . LEU A 1 227 ? -13.140 -12.091 30.125 1.00 87.81 227 LEU A CA 1
ATOM 1754 C C . LEU A 1 227 ? -14.138 -12.640 29.094 1.00 87.81 227 LEU A C 1
ATOM 1756 O O . LEU A 1 227 ? -14.284 -12.079 28.015 1.00 87.81 227 LEU A O 1
ATOM 1760 N N . LEU A 1 228 ? -14.835 -13.734 29.411 1.00 89.44 228 LEU A N 1
ATOM 1761 C CA . LEU A 1 228 ? -15.807 -14.321 28.485 1.00 89.44 228 LEU A CA 1
ATOM 1762 C C . LEU A 1 228 ? -17.022 -13.409 28.282 1.00 89.44 228 LEU A C 1
ATOM 1764 O O . LEU A 1 228 ? -17.461 -13.225 27.150 1.00 89.44 228 LEU A O 1
ATOM 1768 N N . ILE A 1 229 ? -17.544 -12.809 29.356 1.00 89.06 229 ILE A N 1
ATOM 1769 C CA . ILE A 1 229 ? -18.682 -11.884 29.270 1.00 89.06 229 ILE A CA 1
ATOM 1770 C C . ILE A 1 229 ? -18.311 -10.642 28.454 1.00 89.06 229 ILE A C 1
ATOM 1772 O O . ILE A 1 229 ? -19.119 -10.206 27.637 1.00 89.06 229 ILE A O 1
ATOM 1776 N N . SER A 1 230 ? -17.096 -10.106 28.620 1.00 88.12 230 SER A N 1
ATOM 1777 C CA . SER A 1 230 ? -16.646 -8.938 27.859 1.00 88.12 230 SER A CA 1
ATOM 1778 C C . SER A 1 230 ? -16.147 -9.252 26.445 1.00 88.12 230 SER A C 1
ATOM 1780 O O . SER A 1 230 ? -16.082 -8.350 25.619 1.00 88.12 230 SER A O 1
ATOM 1782 N N . GLY A 1 231 ? -15.782 -10.503 26.152 1.00 89.56 231 GLY A N 1
ATOM 1783 C CA . GLY A 1 231 ? -15.226 -10.913 24.859 1.00 89.56 231 GLY A CA 1
ATOM 1784 C C . GLY A 1 231 ? -16.245 -11.492 23.875 1.00 89.56 231 GLY A C 1
ATOM 1785 O O . GLY A 1 231 ? -16.109 -11.289 22.671 1.00 89.56 231 GLY A O 1
ATOM 1786 N N . ILE A 1 232 ? -17.288 -12.184 24.353 1.00 92.00 232 ILE A N 1
ATOM 1787 C CA . ILE A 1 232 ? -18.278 -12.824 23.466 1.00 92.00 232 ILE A CA 1
ATOM 1788 C C . ILE A 1 232 ? -19.052 -11.780 22.652 1.00 92.00 232 ILE A C 1
ATOM 1790 O O . ILE A 1 232 ? -19.225 -11.959 21.449 1.00 92.00 232 ILE A O 1
ATOM 1794 N N . GLY A 1 233 ? -19.490 -10.683 23.274 1.00 92.81 233 GLY A N 1
ATOM 1795 C CA . GLY A 1 233 ? -20.229 -9.621 22.582 1.00 92.81 233 GLY A CA 1
ATOM 1796 C C . GLY A 1 233 ? -19.480 -9.021 21.390 1.00 92.81 233 GLY A C 1
ATOM 1797 O O . GLY A 1 233 ? -20.049 -8.985 20.294 1.00 92.81 233 GLY A O 1
ATOM 1798 N N . PRO A 1 234 ? -18.205 -8.632 21.562 1.00 93.12 234 PRO A N 1
ATOM 1799 C CA . PRO A 1 234 ? -17.367 -8.150 20.469 1.00 93.12 234 PRO A CA 1
ATOM 1800 C C . PRO A 1 234 ? -17.120 -9.178 19.365 1.00 93.12 234 PRO A C 1
ATOM 1802 O O . PRO A 1 234 ? -17.132 -8.828 18.188 1.00 93.12 234 PRO A O 1
ATOM 1805 N N . VAL A 1 235 ? -16.950 -10.459 19.708 1.00 92.44 235 VAL A N 1
ATOM 1806 C CA . VAL A 1 235 ? -16.805 -11.532 18.706 1.00 92.44 235 VAL A CA 1
ATOM 1807 C C . VAL A 1 235 ? -18.085 -11.698 17.885 1.00 92.44 235 VAL A C 1
ATOM 1809 O O . VAL A 1 235 ? -18.023 -11.820 16.663 1.00 92.44 235 VAL A O 1
ATOM 1812 N N . LEU A 1 236 ? -19.256 -11.661 18.529 1.00 94.12 236 LEU A N 1
ATOM 1813 C CA . LEU A 1 236 ? -20.538 -11.689 17.821 1.00 94.12 236 LEU A CA 1
ATOM 1814 C C . LEU A 1 236 ? -20.703 -10.455 16.926 1.00 94.12 236 LEU A C 1
ATOM 1816 O O . LEU A 1 236 ? -21.153 -10.593 15.790 1.00 94.12 236 LEU A O 1
ATOM 1820 N N . GLY A 1 237 ? -20.302 -9.278 17.413 1.00 94.19 237 GLY A N 1
ATOM 1821 C CA . GLY A 1 237 ? -20.286 -8.030 16.648 1.00 94.19 237 GLY A CA 1
ATOM 1822 C C . GLY A 1 237 ? -19.407 -8.132 15.413 1.00 94.19 237 GLY A C 1
ATOM 1823 O O . GLY A 1 237 ? -19.830 -7.763 14.319 1.00 94.19 237 GLY A O 1
ATOM 1824 N N . LEU A 1 238 ? -18.224 -8.726 15.557 1.00 92.75 238 LEU A N 1
ATOM 1825 C CA . LEU A 1 238 ? -17.305 -8.963 14.455 1.00 92.75 238 LEU A CA 1
ATOM 1826 C C . LEU A 1 238 ? -17.892 -9.914 13.404 1.00 92.75 238 LEU A C 1
ATOM 1828 O O . LEU A 1 238 ? -17.861 -9.594 12.218 1.00 92.75 238 LEU A O 1
ATOM 1832 N N . ILE A 1 239 ? -18.470 -11.045 13.825 1.00 93.88 239 ILE A N 1
ATOM 1833 C CA . ILE A 1 239 ? -19.148 -11.977 12.910 1.00 93.88 239 ILE A CA 1
ATOM 1834 C C . ILE A 1 239 ? -20.276 -11.254 12.171 1.00 93.88 239 ILE A C 1
ATOM 1836 O O . ILE A 1 239 ? -20.404 -11.382 10.955 1.00 93.88 239 ILE A O 1
ATOM 1840 N N . CYS A 1 240 ? -21.070 -10.456 12.890 1.00 95.31 240 CYS A N 1
ATOM 1841 C CA . CYS A 1 240 ? -22.158 -9.706 12.279 1.00 95.31 240 CYS A CA 1
ATOM 1842 C C . CYS A 1 240 ? -21.650 -8.672 11.271 1.00 95.31 240 CYS A C 1
ATOM 1844 O O . CYS A 1 240 ? -22.224 -8.534 10.195 1.00 95.31 240 CYS A O 1
ATOM 1846 N N . THR A 1 241 ? -20.551 -7.993 11.600 1.00 94.56 241 THR A N 1
ATOM 1847 C CA . THR A 1 241 ? -19.908 -7.001 10.736 1.00 94.56 241 THR A CA 1
ATOM 1848 C C . THR A 1 241 ? -19.413 -7.650 9.454 1.00 94.56 241 THR A C 1
ATOM 1850 O O . THR A 1 241 ? -19.850 -7.267 8.377 1.00 94.56 241 THR A O 1
ATOM 1853 N N . MET A 1 242 ? -18.556 -8.670 9.556 1.00 92.88 242 MET A N 1
ATOM 1854 C CA . MET A 1 242 ? -17.985 -9.355 8.390 1.00 92.88 242 MET A CA 1
ATOM 1855 C C . MET A 1 242 ? -19.071 -9.981 7.515 1.00 92.88 242 MET A C 1
ATOM 1857 O O . MET A 1 242 ? -19.032 -9.880 6.293 1.00 92.88 242 MET A O 1
ATOM 1861 N N . GLY A 1 243 ? -20.083 -10.568 8.147 1.00 94.25 243 GLY A N 1
ATOM 1862 C CA . GLY A 1 243 ? -21.244 -11.099 7.459 1.00 94.25 243 GLY A CA 1
ATOM 1863 C C . GLY A 1 243 ? -22.033 -10.051 6.680 1.00 94.25 243 GLY A C 1
ATOM 1864 O O . GLY A 1 243 ? -22.393 -10.272 5.527 1.00 94.25 243 GLY A O 1
ATOM 1865 N N . LEU A 1 244 ? -22.274 -8.888 7.287 1.00 94.56 244 LEU A N 1
ATOM 1866 C CA . LEU A 1 244 ? -22.966 -7.781 6.633 1.00 94.56 244 LEU A CA 1
ATOM 1867 C C . LEU A 1 244 ? -22.137 -7.176 5.492 1.00 94.56 244 LEU A C 1
ATOM 1869 O O . LEU A 1 244 ? -22.708 -6.847 4.458 1.00 94.56 244 LEU A O 1
ATOM 1873 N N . LEU A 1 245 ? -20.811 -7.085 5.634 1.00 93.62 245 LEU A N 1
ATOM 1874 C CA . LEU A 1 245 ? -19.934 -6.674 4.532 1.00 93.62 245 LEU A CA 1
ATOM 1875 C C . LEU A 1 245 ? -20.044 -7.630 3.339 1.00 93.62 245 LEU A C 1
ATOM 1877 O O . LEU A 1 245 ? -20.181 -7.163 2.211 1.00 93.62 245 LEU A O 1
ATOM 1881 N N . GLY A 1 246 ? -20.077 -8.944 3.591 1.00 91.94 246 GLY A N 1
ATOM 1882 C CA . GLY A 1 246 ? -20.312 -9.947 2.550 1.00 91.94 246 GLY A CA 1
ATOM 1883 C C . GLY A 1 246 ? -21.662 -9.770 1.847 1.00 91.94 246 GLY A C 1
ATOM 1884 O O . GLY A 1 246 ? -21.716 -9.753 0.622 1.00 91.94 246 GLY A O 1
ATOM 1885 N N . TRP A 1 247 ? -22.744 -9.532 2.598 1.00 93.50 247 TRP A N 1
ATOM 1886 C CA . TRP A 1 247 ? -24.067 -9.239 2.021 1.00 93.50 247 TRP A CA 1
ATOM 1887 C C . TRP A 1 247 ? -24.100 -7.963 1.176 1.00 93.50 247 TRP A C 1
ATOM 1889 O O . TRP A 1 247 ? -24.791 -7.912 0.161 1.00 93.50 247 TRP A O 1
ATOM 1899 N N . LEU A 1 248 ? -23.369 -6.930 1.596 1.00 92.50 248 LEU A N 1
ATOM 1900 C CA . LEU A 1 248 ? -23.260 -5.664 0.873 1.00 92.50 248 LEU A CA 1
ATOM 1901 C C . LEU A 1 248 ? -22.304 -5.745 -0.327 1.00 92.50 248 LEU A C 1
ATOM 1903 O O . LEU A 1 248 ? -22.181 -4.770 -1.063 1.00 92.50 248 LEU A O 1
ATOM 1907 N N . GLY A 1 249 ? -21.627 -6.881 -0.526 1.00 88.88 249 GLY A N 1
ATOM 1908 C CA . GLY A 1 249 ? -20.633 -7.055 -1.580 1.00 88.88 249 GLY A CA 1
ATOM 1909 C C . GLY A 1 249 ? -19.391 -6.185 -1.389 1.00 88.88 249 GLY A C 1
ATOM 1910 O O . GLY A 1 249 ? -18.695 -5.912 -2.362 1.00 88.88 249 GLY A O 1
ATOM 1911 N N . ILE A 1 250 ? -19.119 -5.736 -0.160 1.00 88.50 250 ILE A N 1
ATOM 1912 C CA . ILE A 1 250 ? -17.939 -4.936 0.164 1.00 88.50 250 ILE A CA 1
ATOM 1913 C C . ILE A 1 250 ? -16.738 -5.886 0.280 1.00 88.50 250 ILE A C 1
ATOM 1915 O O . ILE A 1 250 ? -16.730 -6.730 1.184 1.00 88.50 250 ILE A O 1
ATOM 1919 N N . PRO A 1 251 ? -15.732 -5.783 -0.607 1.00 83.56 251 PRO A N 1
ATOM 1920 C CA . PRO A 1 251 ? -14.619 -6.714 -0.600 1.00 83.56 251 PRO A CA 1
ATOM 1921 C C . PRO A 1 251 ? -13.635 -6.436 0.540 1.00 83.56 251 PRO A C 1
ATOM 1923 O O . PRO A 1 251 ? -13.473 -5.305 1.004 1.00 83.56 251 PRO A O 1
ATOM 1926 N N . ILE A 1 252 ? -12.922 -7.484 0.946 1.00 82.44 252 ILE A N 1
ATOM 1927 C CA . ILE A 1 252 ? -11.761 -7.390 1.824 1.00 82.44 252 ILE A CA 1
ATOM 1928 C C . ILE A 1 252 ? -10.539 -7.037 0.978 1.00 82.44 252 ILE A C 1
ATOM 1930 O O . ILE A 1 252 ? -10.002 -7.863 0.248 1.00 82.44 252 ILE A O 1
ATOM 1934 N N . THR A 1 253 ? -10.119 -5.793 1.114 1.00 79.38 253 THR A N 1
ATOM 1935 C CA . THR A 1 253 ? -8.896 -5.182 0.589 1.00 79.38 253 THR A CA 1
ATOM 1936 C C . THR A 1 253 ? -7.788 -5.168 1.652 1.00 79.38 253 THR A C 1
ATOM 1938 O O . THR A 1 253 ? -8.083 -5.280 2.848 1.00 79.38 253 THR A O 1
ATOM 1941 N N . PRO A 1 254 ? -6.515 -4.927 1.282 1.00 76.38 254 PRO A N 1
ATOM 1942 C CA . PRO A 1 254 ? -5.425 -4.708 2.239 1.00 76.38 254 PRO A CA 1
ATOM 1943 C C . PRO A 1 254 ? -5.743 -3.703 3.357 1.00 76.38 254 PRO A C 1
ATOM 1945 O O . PRO A 1 254 ? -5.384 -3.937 4.508 1.00 76.38 254 PRO A O 1
ATOM 1948 N N . ILE A 1 255 ? -6.471 -2.621 3.056 1.00 81.56 255 ILE A N 1
ATOM 1949 C CA . ILE A 1 255 ? -6.845 -1.599 4.049 1.00 81.56 255 ILE A CA 1
ATOM 1950 C C . ILE A 1 255 ? -7.994 -2.090 4.947 1.00 81.56 255 ILE A C 1
ATOM 1952 O O . ILE A 1 255 ? -7.924 -1.989 6.171 1.00 81.56 255 ILE A O 1
ATOM 1956 N N . THR A 1 256 ? -9.049 -2.673 4.369 1.00 86.50 256 THR A N 1
ATOM 1957 C CA . THR A 1 256 ? -10.200 -3.193 5.142 1.00 86.50 256 THR A CA 1
ATOM 1958 C C . THR A 1 256 ? -9.862 -4.447 5.955 1.00 86.50 256 THR A C 1
ATOM 1960 O O . THR A 1 256 ? -10.555 -4.762 6.921 1.00 86.50 256 THR A O 1
ATOM 1963 N N . SER A 1 257 ? -8.740 -5.104 5.654 1.00 82.88 257 SER A N 1
ATOM 1964 C CA . SER A 1 257 ? -8.163 -6.208 6.430 1.00 82.88 257 SER A CA 1
ATOM 1965 C C . SER A 1 257 ? -7.903 -5.857 7.913 1.00 82.88 257 SER A C 1
ATOM 1967 O O . SER A 1 257 ? -7.860 -6.751 8.763 1.00 82.88 257 SER A O 1
ATOM 1969 N N . ILE A 1 258 ? -7.790 -4.558 8.233 1.00 86.38 258 ILE A N 1
ATOM 1970 C CA . ILE A 1 258 ? -7.568 -3.996 9.578 1.00 86.38 258 ILE A CA 1
ATOM 1971 C C . ILE A 1 258 ? -8.885 -3.831 10.367 1.00 86.38 258 ILE A C 1
ATOM 1973 O O . ILE A 1 258 ? -8.870 -3.715 11.594 1.00 86.38 258 ILE A O 1
ATOM 1977 N N . VAL A 1 259 ? -10.047 -3.864 9.703 1.00 90.69 259 VAL A N 1
ATOM 1978 C CA . VAL A 1 259 ? -11.363 -3.675 10.345 1.00 90.69 259 VAL A CA 1
ATOM 1979 C C . VAL A 1 259 ? -11.611 -4.685 11.479 1.00 90.69 259 VAL A C 1
ATOM 1981 O O . VAL A 1 259 ? -12.026 -4.252 12.555 1.00 90.69 259 VAL A O 1
ATOM 1984 N N . PRO A 1 260 ? -11.336 -6.001 11.328 1.00 89.06 260 PRO A N 1
ATOM 1985 C CA . PRO A 1 260 ? -11.592 -6.978 12.384 1.00 89.06 260 PRO A CA 1
ATOM 1986 C C . PRO A 1 260 ? -10.934 -6.682 13.743 1.00 89.06 260 PRO A C 1
ATOM 1988 O O . PRO A 1 260 ? -11.668 -6.605 14.735 1.00 89.06 260 PRO A O 1
ATOM 1991 N N . PRO A 1 261 ? -9.598 -6.495 13.843 1.00 88.00 261 PRO A N 1
ATOM 1992 C CA . PRO A 1 261 ? -8.973 -6.178 15.124 1.00 88.00 261 PRO A CA 1
ATOM 1993 C C . PRO A 1 261 ? -9.440 -4.827 15.678 1.00 88.00 261 PRO A C 1
ATOM 1995 O O . PRO A 1 261 ? -9.628 -4.711 16.889 1.00 88.00 261 PRO A O 1
ATOM 1998 N N . LEU A 1 262 ? -9.690 -3.830 14.821 1.00 90.06 262 LEU A N 1
ATOM 1999 C CA . LEU A 1 262 ? -10.167 -2.515 15.251 1.00 90.06 262 LEU A CA 1
ATOM 2000 C C . LEU A 1 262 ? -11.558 -2.606 15.894 1.00 90.06 262 LEU A C 1
ATOM 2002 O O . LEU A 1 262 ? -11.749 -2.157 17.025 1.00 90.06 262 LEU A O 1
ATOM 2006 N N . VAL A 1 263 ? -12.524 -3.219 15.203 1.00 91.81 263 VAL A N 1
ATOM 2007 C CA . VAL A 1 263 ? -13.905 -3.360 15.694 1.00 91.81 263 VAL A CA 1
ATOM 2008 C C . VAL A 1 263 ? -13.929 -4.184 16.979 1.00 91.81 263 VAL A C 1
ATOM 2010 O O . VAL A 1 263 ? -14.623 -3.825 17.929 1.00 91.81 263 VAL A O 1
ATOM 2013 N N . PHE A 1 264 ? -13.125 -5.246 17.066 1.00 90.44 264 PHE A N 1
ATOM 2014 C CA . PHE A 1 264 ? -13.014 -6.039 18.288 1.00 90.44 264 PHE A CA 1
ATOM 2015 C C . PHE A 1 264 ? -12.574 -5.199 19.497 1.00 90.44 264 PHE A C 1
ATOM 2017 O O . PHE A 1 264 ? -13.205 -5.275 20.552 1.00 90.44 264 PHE A O 1
ATOM 2024 N N . VAL A 1 265 ? -11.539 -4.365 19.343 1.00 88.56 265 VAL A N 1
ATOM 2025 C CA . VAL A 1 265 ? -11.040 -3.496 20.422 1.00 88.56 265 VAL A CA 1
ATOM 2026 C C . VAL A 1 265 ? -12.098 -2.476 20.850 1.00 88.56 265 VAL A C 1
ATOM 2028 O O . VAL A 1 265 ? -12.351 -2.348 22.048 1.00 88.56 265 VAL A O 1
ATOM 2031 N N . VAL A 1 266 ? -12.774 -1.822 19.897 1.00 89.69 266 VAL A N 1
ATOM 2032 C CA . VAL A 1 266 ? -13.868 -0.869 20.181 1.00 89.69 266 VAL A CA 1
ATOM 2033 C C . VAL A 1 266 ? -15.024 -1.541 20.938 1.00 89.69 266 VAL A C 1
ATOM 2035 O O . VAL A 1 266 ? -15.608 -0.971 21.856 1.00 89.69 266 VAL A O 1
ATOM 2038 N N . GLY A 1 267 ? -15.341 -2.794 20.615 1.00 90.81 267 GLY A N 1
ATOM 2039 C CA . GLY A 1 267 ? -16.391 -3.533 21.331 1.00 90.81 267 GLY A CA 1
ATOM 2040 C C . GLY A 1 267 ? -15.973 -3.945 22.721 1.00 90.81 267 GLY A C 1
ATOM 2041 O O . GLY A 1 267 ? -16.780 -3.953 23.653 1.00 90.81 267 GLY A O 1
ATOM 2042 N N . MET A 1 268 ? -14.703 -4.315 22.865 1.00 88.31 268 MET A N 1
ATOM 2043 C CA . MET A 1 268 ? -14.151 -4.707 24.147 1.00 88.31 268 MET A CA 1
ATOM 2044 C C . MET A 1 268 ? -14.181 -3.537 25.133 1.00 88.31 268 MET A C 1
ATOM 2046 O O . MET A 1 268 ? -14.491 -3.767 26.301 1.00 88.31 268 MET A O 1
ATOM 2050 N N . THR A 1 269 ? -13.941 -2.298 24.689 1.00 87.69 269 THR A N 1
ATOM 2051 C CA . THR A 1 269 ? -14.041 -1.113 25.558 1.00 87.69 269 THR A CA 1
ATOM 2052 C C . THR A 1 269 ? -15.462 -0.884 26.069 1.00 87.69 269 THR A C 1
ATOM 2054 O O . THR A 1 269 ? -15.649 -0.717 27.274 1.00 87.69 269 THR A O 1
ATOM 2057 N N . ASP A 1 270 ? -16.480 -0.976 25.210 1.00 89.75 270 ASP A N 1
ATOM 2058 C CA . ASP A 1 270 ? -17.878 -0.841 25.646 1.00 89.75 270 ASP A CA 1
ATOM 2059 C C . ASP A 1 270 ? -18.277 -1.985 26.588 1.00 89.75 270 ASP A C 1
ATOM 2061 O O . ASP A 1 270 ? -18.869 -1.768 27.650 1.00 89.75 270 ASP A O 1
ATOM 2065 N N . SER A 1 271 ? -17.867 -3.210 26.256 1.00 90.31 271 SER A N 1
ATOM 2066 C CA . SER A 1 271 ? -18.136 -4.399 27.071 1.00 90.31 271 SER A CA 1
ATOM 2067 C C . SER A 1 271 ? -17.509 -4.307 28.461 1.00 90.31 271 SER A C 1
ATOM 2069 O O . SER A 1 271 ? -18.091 -4.779 29.436 1.00 90.31 271 SER A O 1
ATOM 2071 N N . VAL A 1 272 ? -16.331 -3.689 28.567 1.00 86.81 272 VAL A N 1
ATOM 2072 C CA . VAL A 1 272 ? -15.649 -3.397 29.832 1.00 86.81 272 VAL A CA 1
ATOM 2073 C C . VAL A 1 272 ? -16.492 -2.450 30.693 1.00 86.81 272 VAL A C 1
ATOM 2075 O O . VAL A 1 272 ? -16.724 -2.749 31.864 1.00 86.81 272 VAL A O 1
ATOM 2078 N N . HIS A 1 273 ? -17.009 -1.358 30.123 1.00 86.75 273 HIS A N 1
ATOM 2079 C CA . HIS A 1 273 ? -17.868 -0.413 30.847 1.00 86.75 273 HIS A CA 1
ATOM 2080 C C . HIS A 1 273 ? -19.164 -1.062 31.345 1.00 86.75 273 HIS A C 1
ATOM 2082 O O . HIS A 1 273 ? -19.510 -0.930 32.521 1.00 86.75 273 HIS A O 1
ATOM 2088 N N . LEU A 1 274 ? -19.842 -1.817 30.477 1.00 91.19 274 LEU A N 1
ATOM 2089 C CA . LEU A 1 274 ? -21.031 -2.599 30.826 1.00 91.19 274 LEU A CA 1
ATOM 2090 C C . LEU A 1 274 ? -20.742 -3.585 31.963 1.00 91.19 274 LEU A C 1
ATOM 2092 O O . LEU A 1 274 ? -21.500 -3.676 32.928 1.00 91.19 274 LEU A O 1
ATOM 2096 N N . LEU A 1 275 ? -19.621 -4.301 31.879 1.00 89.94 275 LEU A N 1
ATOM 2097 C CA . LEU A 1 275 ? -19.228 -5.280 32.883 1.00 89.94 275 LEU A CA 1
ATOM 2098 C C . LEU A 1 275 ? -18.946 -4.643 34.249 1.00 89.94 275 LEU A C 1
ATOM 2100 O O . LEU A 1 275 ? -19.328 -5.215 35.271 1.00 89.94 275 LEU A O 1
ATOM 2104 N N . PHE A 1 276 ? -18.298 -3.477 34.281 1.00 87.00 276 PHE A N 1
ATOM 2105 C CA . PHE A 1 276 ? -18.063 -2.745 35.526 1.00 87.00 276 PHE A CA 1
ATOM 2106 C C . PHE A 1 276 ? -19.360 -2.333 36.206 1.00 87.00 276 PHE A C 1
ATOM 2108 O O . PHE A 1 276 ? -19.496 -2.521 37.414 1.00 87.00 276 PHE A O 1
ATOM 2115 N N . HIS A 1 277 ? -20.321 -1.834 35.434 1.00 89.75 277 HIS A N 1
ATOM 2116 C CA . HIS A 1 277 ? -21.617 -1.431 35.969 1.00 89.75 277 HIS A CA 1
ATOM 2117 C C . HIS A 1 277 ? -22.418 -2.627 36.495 1.00 89.75 277 HIS A C 1
ATOM 2119 O O . HIS A 1 277 ? -22.970 -2.573 37.591 1.00 89.75 277 HIS A O 1
ATOM 2125 N N . ILE A 1 278 ? -22.372 -3.763 35.787 1.00 90.88 278 ILE A N 1
ATOM 2126 C CA . ILE A 1 278 ? -22.946 -5.032 36.262 1.00 90.88 278 ILE A CA 1
ATOM 2127 C C . ILE A 1 278 ? -22.310 -5.446 37.593 1.00 90.88 278 ILE A C 1
ATOM 2129 O O . ILE A 1 278 ? -23.016 -5.849 38.516 1.00 90.88 278 ILE A O 1
ATOM 2133 N N . GLN A 1 279 ? -20.981 -5.368 37.712 1.00 88.44 279 GLN A N 1
ATOM 2134 C CA . GLN A 1 279 ? -20.292 -5.693 38.961 1.00 88.44 279 GLN A CA 1
ATOM 2135 C C . GLN A 1 279 ? -20.685 -4.743 40.097 1.00 88.44 279 GLN A C 1
ATOM 2137 O O . GLN A 1 279 ? -20.834 -5.209 41.225 1.00 88.44 279 GLN A O 1
ATOM 2142 N N . ASP A 1 280 ? -20.867 -3.451 39.820 1.00 88.31 280 ASP A N 1
ATOM 2143 C CA . ASP A 1 280 ? -21.285 -2.468 40.823 1.00 88.31 280 ASP A CA 1
ATOM 2144 C C . ASP A 1 280 ? -22.711 -2.740 41.326 1.00 88.31 280 ASP A C 1
ATOM 2146 O O . ASP A 1 280 ? -22.939 -2.836 42.532 1.00 88.31 280 ASP A O 1
ATOM 2150 N N . GLU A 1 281 ? -23.658 -3.004 40.423 1.00 90.81 281 GLU A N 1
ATOM 2151 C CA . GLU A 1 281 ? -25.029 -3.385 40.789 1.00 90.81 281 GLU A CA 1
ATOM 2152 C C . GLU A 1 281 ? -25.072 -4.692 41.600 1.00 90.81 281 GLU A C 1
ATOM 2154 O O . GLU A 1 281 ? -25.779 -4.785 42.608 1.00 90.81 281 GLU A O 1
ATOM 2159 N N . LEU A 1 282 ? -24.256 -5.688 41.235 1.00 89.75 282 LEU A N 1
ATOM 2160 C CA . LEU A 1 282 ? -24.123 -6.924 42.013 1.00 89.75 282 LEU A CA 1
ATOM 2161 C C . LEU A 1 282 ? -23.521 -6.672 43.408 1.00 89.75 282 LEU A C 1
ATOM 2163 O O . LEU A 1 282 ? -23.965 -7.281 44.382 1.00 89.75 282 LEU A O 1
ATOM 2167 N N . ARG A 1 283 ? -22.546 -5.758 43.547 1.00 87.38 283 ARG A N 1
ATOM 2168 C CA . ARG A 1 283 ? -21.984 -5.361 44.858 1.00 87.38 283 ARG A CA 1
ATOM 2169 C C . ARG A 1 283 ? -23.005 -4.647 45.739 1.00 87.38 283 ARG A C 1
ATOM 2171 O O . ARG A 1 283 ? -22.957 -4.802 46.956 1.00 87.38 283 ARG A O 1
ATOM 2178 N N . ARG A 1 284 ? -23.951 -3.919 45.141 1.00 88.50 284 ARG A N 1
ATOM 2179 C CA . ARG A 1 284 ? -25.090 -3.294 45.838 1.00 88.50 284 ARG A CA 1
ATOM 2180 C C . ARG A 1 284 ? -26.148 -4.308 46.300 1.00 88.50 284 ARG A C 1
ATOM 2182 O O . ARG A 1 284 ? -27.162 -3.911 46.864 1.00 88.50 284 ARG A O 1
ATOM 2189 N N . GLY A 1 285 ? -25.922 -5.607 46.086 1.00 88.25 285 GLY A N 1
ATOM 2190 C CA . GLY A 1 285 ? -26.797 -6.689 46.542 1.00 88.25 285 GLY A CA 1
ATOM 2191 C C . GLY A 1 285 ? -27.958 -7.001 45.598 1.00 88.25 285 GLY A C 1
ATOM 2192 O O . GLY A 1 285 ? -28.881 -7.714 45.992 1.00 88.25 285 GLY A O 1
ATOM 2193 N N . ARG A 1 286 ? -27.937 -6.481 44.363 1.00 90.50 286 ARG A N 1
ATOM 2194 C CA . ARG A 1 286 ? -28.976 -6.743 43.359 1.00 90.50 286 ARG A CA 1
ATOM 2195 C C . ARG A 1 286 ? -28.873 -8.158 42.801 1.00 90.50 286 ARG A C 1
ATOM 2197 O O . ARG A 1 286 ? -27.794 -8.746 42.722 1.00 90.50 286 ARG A O 1
ATOM 2204 N N . SER A 1 287 ? -30.009 -8.705 42.370 1.00 92.25 287 SER A N 1
ATOM 2205 C CA . SER A 1 287 ? -30.036 -9.976 41.644 1.00 92.25 287 SER A CA 1
ATOM 2206 C C . SER A 1 287 ? -29.367 -9.833 40.268 1.00 92.25 287 SER A C 1
ATOM 2208 O O . SER A 1 287 ? -29.324 -8.746 39.699 1.00 92.25 287 SER A O 1
ATOM 2210 N N . HIS A 1 288 ? -28.869 -10.928 39.680 1.00 88.94 288 HIS A N 1
ATOM 2211 C CA . HIS A 1 288 ? -28.253 -10.888 38.342 1.00 88.94 288 HIS A CA 1
ATOM 2212 C C . HIS A 1 288 ? -29.190 -10.337 37.255 1.00 88.94 288 HIS A C 1
ATOM 2214 O O . HIS A 1 288 ? -28.726 -9.689 36.320 1.00 88.94 288 HIS A O 1
ATOM 2220 N N . GLN A 1 289 ? -30.497 -10.593 37.368 1.00 89.50 289 GLN A N 1
ATOM 2221 C CA . GLN A 1 289 ? -31.493 -10.054 36.440 1.00 89.50 289 GLN A CA 1
ATOM 2222 C C . GLN A 1 289 ? -31.701 -8.552 36.638 1.00 89.50 289 GLN A C 1
ATOM 2224 O O . GLN A 1 289 ? -31.727 -7.821 35.652 1.00 89.50 289 GLN A O 1
ATOM 2229 N N . GLU A 1 290 ? -31.803 -8.090 37.888 1.00 90.81 290 GLU A N 1
ATOM 2230 C CA . GLU A 1 290 ? -31.888 -6.657 38.192 1.00 90.81 290 GLU A CA 1
ATOM 2231 C C . GLU A 1 290 ? -30.630 -5.921 37.737 1.00 90.81 290 GLU A C 1
ATOM 2233 O O . GLU A 1 290 ? -30.739 -4.922 37.038 1.00 90.81 290 GLU A O 1
ATOM 2238 N N . ALA A 1 291 ? -29.443 -6.451 38.041 1.00 91.56 291 ALA A N 1
ATOM 2239 C CA . ALA A 1 291 ? -28.176 -5.860 37.622 1.00 91.56 291 ALA A CA 1
ATOM 2240 C C . ALA A 1 291 ? -28.084 -5.734 36.092 1.00 91.56 291 ALA A C 1
ATOM 2242 O O . ALA A 1 291 ? -27.684 -4.690 35.582 1.00 91.56 291 ALA A O 1
ATOM 2243 N N . ALA A 1 292 ? -28.499 -6.766 35.349 1.00 91.31 292 ALA A N 1
ATOM 2244 C CA . ALA A 1 292 ? -28.529 -6.732 33.889 1.00 91.31 292 ALA A CA 1
ATOM 2245 C C . ALA A 1 292 ? -29.523 -5.690 33.344 1.00 91.31 292 ALA A C 1
ATOM 2247 O O . ALA A 1 292 ? -29.180 -4.939 32.431 1.00 91.31 292 ALA A O 1
ATOM 2248 N N . MET A 1 293 ? -30.734 -5.625 33.907 1.00 91.69 293 MET A N 1
ATOM 2249 C CA . MET A 1 293 ? -31.768 -4.682 33.473 1.00 91.69 293 MET A CA 1
ATOM 2250 C C . MET A 1 293 ? -31.381 -3.233 33.778 1.00 91.69 293 MET A C 1
ATOM 2252 O O . MET A 1 293 ? -31.449 -2.384 32.889 1.00 91.69 293 MET A O 1
ATOM 2256 N N . ASN A 1 294 ? -30.916 -2.968 35.002 1.00 92.06 294 ASN A N 1
ATOM 2257 C CA . ASN A 1 294 ? -30.465 -1.646 35.429 1.00 92.06 294 ASN A CA 1
ATOM 2258 C C . ASN A 1 294 ? -29.305 -1.182 34.553 1.00 92.06 294 ASN A C 1
ATOM 2260 O O . ASN A 1 294 ? -29.369 -0.098 33.978 1.00 92.06 294 ASN A O 1
ATOM 2264 N N . THR A 1 295 ? -28.307 -2.050 34.348 1.00 93.00 295 THR A N 1
ATOM 2265 C CA . THR A 1 295 ? -27.176 -1.737 33.471 1.00 93.00 295 THR A CA 1
ATOM 2266 C C . THR A 1 295 ? -27.635 -1.384 32.065 1.00 93.00 295 THR A C 1
ATOM 2268 O O . THR A 1 295 ? -27.213 -0.361 31.540 1.00 93.00 295 THR A O 1
ATOM 2271 N N . PHE A 1 296 ? -28.507 -2.186 31.449 1.00 92.12 296 PHE A N 1
ATOM 2272 C CA . PHE A 1 296 ? -29.018 -1.872 30.116 1.00 92.12 296 PHE A CA 1
ATOM 2273 C C . PHE A 1 296 ? -29.719 -0.504 30.101 1.00 92.12 296 PHE A C 1
ATOM 2275 O O . PHE A 1 296 ? -29.437 0.324 29.240 1.00 92.12 296 PHE A O 1
ATOM 2282 N N . SER A 1 297 ? -30.589 -0.238 31.080 1.00 90.81 297 SER A N 1
ATOM 2283 C CA . SER A 1 297 ? -31.368 1.004 31.147 1.00 90.81 297 SER A CA 1
ATOM 2284 C C . SER A 1 297 ? -30.527 2.261 31.392 1.00 90.81 297 SER A C 1
ATOM 2286 O O . SER A 1 297 ? -30.871 3.328 30.886 1.00 90.81 297 SER A O 1
ATOM 2288 N N . GLU A 1 298 ? -29.412 2.138 32.111 1.00 91.38 298 GLU A N 1
ATOM 2289 C CA . GLU A 1 298 ? -28.538 3.264 32.452 1.00 91.38 298 GLU A CA 1
ATOM 2290 C C . GLU A 1 298 ? -27.418 3.465 31.421 1.00 91.38 298 GLU A C 1
ATOM 2292 O O . GLU A 1 298 ? -27.040 4.602 31.141 1.00 91.38 298 GLU A O 1
ATOM 2297 N N . MET A 1 299 ? -26.915 2.385 30.810 1.00 92.56 299 MET A N 1
ATOM 2298 C CA . MET A 1 299 ? -25.746 2.425 29.922 1.00 92.56 299 MET A CA 1
ATOM 2299 C C . MET A 1 299 ? -26.089 2.537 28.433 1.00 92.56 299 MET A C 1
ATOM 2301 O O . MET A 1 299 ? -25.205 2.888 27.649 1.00 92.56 299 MET A O 1
ATOM 2305 N N . TRP A 1 300 ? -27.338 2.305 28.005 1.00 91.31 300 TRP A N 1
ATOM 2306 C CA . TRP A 1 300 ? -27.667 2.369 26.573 1.00 91.31 300 TRP A CA 1
ATOM 2307 C C . TRP A 1 300 ? -27.486 3.762 25.958 1.00 91.31 300 TRP A C 1
ATOM 2309 O O . TRP A 1 300 ? -27.035 3.849 24.818 1.00 91.31 300 TRP A O 1
ATOM 2319 N N . VAL A 1 301 ? -27.778 4.844 26.696 1.00 90.25 301 VAL A N 1
ATOM 2320 C CA . VAL A 1 301 ? -27.540 6.214 26.206 1.00 90.25 301 VAL A CA 1
ATOM 2321 C C . VAL A 1 301 ? -26.044 6.540 26.195 1.00 90.25 301 VAL A C 1
ATOM 2323 O O . VAL A 1 301 ? -25.557 6.903 25.128 1.00 90.25 301 VAL A O 1
ATOM 2326 N N . PRO A 1 302 ? -25.280 6.391 27.300 1.00 89.06 302 PRO A N 1
ATOM 2327 C CA . PRO A 1 302 ? -23.844 6.672 27.284 1.00 89.06 302 PRO A CA 1
ATOM 2328 C C . PRO A 1 302 ? -23.077 5.873 26.223 1.00 89.06 302 PRO A C 1
ATOM 2330 O O . PRO A 1 302 ? -22.384 6.475 25.407 1.00 89.06 302 PRO A O 1
ATOM 2333 N N . CYS A 1 303 ? -23.245 4.546 26.176 1.00 90.81 303 CYS A N 1
ATOM 2334 C CA . CYS A 1 303 ? -22.567 3.699 25.189 1.00 90.81 303 CYS A CA 1
ATOM 2335 C C . CYS A 1 303 ? -23.101 3.920 23.765 1.00 90.81 303 CYS A C 1
ATOM 2337 O O . CYS A 1 303 ? -22.363 3.808 22.790 1.00 90.81 303 CYS A O 1
ATOM 2339 N N . GLY A 1 304 ? -24.388 4.251 23.619 1.00 91.44 304 GLY A N 1
ATOM 2340 C CA . GLY A 1 304 ? -24.967 4.578 22.318 1.00 91.44 304 GLY A CA 1
ATOM 2341 C C . GLY A 1 304 ? -24.375 5.861 21.748 1.00 91.44 304 GLY A C 1
ATOM 2342 O O . GLY A 1 304 ? -24.053 5.918 20.565 1.00 91.44 304 GLY A O 1
ATOM 2343 N N . LEU A 1 305 ? -24.166 6.873 22.593 1.00 88.00 305 LEU A N 1
ATOM 2344 C CA . LEU A 1 305 ? -23.527 8.124 22.197 1.00 88.00 305 LEU A CA 1
ATOM 2345 C C . LEU A 1 305 ? -22.057 7.918 21.821 1.00 88.00 305 LEU A C 1
ATOM 2347 O O . LEU A 1 305 ? -21.640 8.446 20.793 1.00 88.00 305 LEU A O 1
ATOM 2351 N N . THR A 1 306 ? -21.287 7.130 22.583 1.00 88.56 306 THR A N 1
ATOM 2352 C CA . THR A 1 306 ? -19.885 6.835 22.231 1.00 88.56 306 THR A CA 1
ATOM 2353 C C . THR A 1 306 ? -19.804 6.110 20.891 1.00 88.56 306 THR A C 1
ATOM 2355 O O . THR A 1 306 ? -19.131 6.586 19.975 1.00 88.56 306 THR A O 1
ATOM 2358 N N . SER A 1 307 ? -20.569 5.031 20.723 1.00 91.75 307 SER A N 1
ATOM 2359 C CA . SER A 1 307 ? -20.619 4.267 19.475 1.00 91.75 307 SER A CA 1
ATOM 2360 C C . SER A 1 307 ? -21.107 5.096 18.284 1.00 91.75 307 SER A C 1
ATOM 2362 O O . SER A 1 307 ? -20.566 4.964 17.184 1.00 91.75 307 SER A O 1
ATOM 2364 N N . LEU A 1 308 ? -22.070 6.002 18.487 1.00 89.56 308 LEU A N 1
ATOM 2365 C CA . LEU A 1 308 ? -22.523 6.935 17.455 1.00 89.56 308 LEU A CA 1
ATOM 2366 C C . LEU A 1 308 ? -21.413 7.915 17.062 1.00 89.56 308 LEU A C 1
ATOM 2368 O O . LEU A 1 308 ? -21.159 8.089 15.873 1.00 89.56 308 LEU A O 1
ATOM 2372 N N . THR A 1 309 ? -20.721 8.525 18.029 1.00 87.06 309 THR A N 1
ATOM 2373 C CA . THR A 1 309 ? -19.611 9.448 17.733 1.00 87.06 309 THR A CA 1
ATOM 2374 C C . THR A 1 309 ? -18.458 8.761 17.007 1.00 87.06 309 THR A C 1
ATOM 2376 O O . THR A 1 309 ? -17.944 9.318 16.040 1.00 87.06 309 THR A O 1
ATOM 2379 N N . THR A 1 310 ? -18.113 7.528 17.385 1.00 89.88 310 THR A N 1
ATOM 2380 C CA . THR A 1 310 ? -17.092 6.728 16.697 1.00 89.88 310 THR A CA 1
ATOM 2381 C C . THR A 1 310 ? -17.540 6.344 15.285 1.00 89.88 310 THR A C 1
ATOM 2383 O O . THR A 1 310 ? -16.777 6.502 14.334 1.00 89.88 310 THR A O 1
ATOM 2386 N N . SER A 1 311 ? -18.795 5.916 15.112 1.00 91.56 311 SER A N 1
ATOM 2387 C CA . SER A 1 311 ? -19.344 5.581 13.790 1.00 91.56 311 SER A CA 1
ATOM 2388 C C . SER A 1 311 ? -19.365 6.796 12.863 1.00 91.56 311 SER A C 1
ATOM 2390 O O . SER A 1 311 ? -18.989 6.685 11.700 1.00 91.56 311 SER A O 1
ATOM 2392 N N . MET A 1 312 ? -19.741 7.971 13.377 1.00 87.81 312 MET A N 1
ATOM 2393 C CA . MET A 1 312 ? -19.676 9.230 12.632 1.00 87.81 312 MET A CA 1
ATOM 2394 C C . MET A 1 312 ? -18.235 9.629 12.293 1.00 87.81 312 MET A C 1
ATOM 2396 O O . MET A 1 312 ? -17.982 10.089 11.183 1.00 87.81 312 MET A O 1
ATOM 2400 N N . GLY A 1 313 ? -17.292 9.414 13.214 1.00 86.56 313 GLY A N 1
ATOM 2401 C CA . GLY A 1 313 ? -15.864 9.627 12.978 1.00 86.56 313 GLY A CA 1
ATOM 2402 C C . GLY A 1 313 ? -15.313 8.761 11.843 1.00 86.56 313 GLY A C 1
ATOM 2403 O O . GLY A 1 313 ? -14.527 9.251 11.045 1.00 86.56 313 GLY A O 1
ATOM 2404 N N . PHE A 1 314 ? -15.766 7.511 11.713 1.00 90.69 314 PHE A N 1
ATOM 2405 C CA . PHE A 1 314 ? -15.425 6.668 10.561 1.00 90.69 314 PHE A CA 1
ATOM 2406 C C . PHE A 1 314 ? -16.190 7.045 9.291 1.00 90.69 314 PHE A C 1
ATOM 2408 O O . PHE A 1 314 ? -15.630 6.974 8.200 1.00 90.69 314 PHE A O 1
ATOM 2415 N N . ALA A 1 315 ? -17.446 7.477 9.412 1.00 88.56 315 ALA A N 1
ATOM 2416 C CA . ALA A 1 315 ? -18.264 7.878 8.271 1.00 88.56 315 ALA A CA 1
ATOM 2417 C C . ALA A 1 315 ? -17.712 9.117 7.547 1.00 88.56 315 ALA A C 1
ATOM 2419 O O . ALA A 1 315 ? -17.936 9.267 6.350 1.00 88.56 315 ALA A O 1
ATOM 2420 N N . THR A 1 316 ? -16.952 9.991 8.215 1.00 85.56 316 THR A N 1
ATOM 2421 C CA . THR A 1 316 ? -16.303 11.132 7.541 1.00 85.56 316 THR A CA 1
ATOM 2422 C C . THR A 1 316 ? -15.270 10.692 6.507 1.00 85.56 316 THR A C 1
ATOM 2424 O O . THR A 1 316 ? -15.126 11.362 5.486 1.00 85.56 316 THR A O 1
ATOM 2427 N N . LEU A 1 317 ? -14.643 9.523 6.693 1.00 85.12 317 LEU A N 1
ATOM 2428 C CA . LEU A 1 317 ? -13.743 8.931 5.703 1.00 85.12 317 LEU A CA 1
ATOM 2429 C C . LEU A 1 317 ? -14.465 8.601 4.391 1.00 85.12 317 LEU A C 1
ATOM 2431 O O . LEU A 1 317 ? -13.806 8.399 3.382 1.00 85.12 317 LEU A O 1
ATOM 2435 N N . MET A 1 318 ? -15.803 8.591 4.346 1.00 85.06 318 MET A N 1
ATOM 2436 C CA . MET A 1 318 ? -16.542 8.437 3.088 1.00 85.06 318 MET A CA 1
ATOM 2437 C C . MET A 1 318 ? -16.325 9.597 2.113 1.00 85.06 318 MET A C 1
ATOM 2439 O O . MET A 1 318 ? -16.552 9.441 0.914 1.00 85.06 318 MET A O 1
ATOM 2443 N N . LEU A 1 319 ? -15.903 10.754 2.622 1.00 81.69 319 LEU A N 1
ATOM 2444 C CA . LEU A 1 319 ? -15.692 11.966 1.836 1.00 81.69 319 LEU A CA 1
ATOM 2445 C C . LEU A 1 319 ? -14.330 11.989 1.141 1.00 81.69 319 LEU A C 1
ATOM 2447 O O . LEU A 1 319 ? -14.110 12.835 0.281 1.00 81.69 319 LEU A O 1
ATOM 2451 N N . THR A 1 320 ? -13.437 11.050 1.464 1.00 77.56 320 THR A N 1
ATOM 2452 C CA . THR A 1 320 ? -12.194 10.880 0.711 1.00 77.56 320 THR A CA 1
ATOM 2453 C C . THR A 1 320 ? -12.501 10.404 -0.719 1.00 77.56 320 THR A C 1
ATOM 2455 O O . THR A 1 320 ? -13.433 9.607 -0.931 1.00 77.56 320 THR A O 1
ATOM 2458 N N . PRO A 1 321 ? -11.757 10.875 -1.732 1.00 71.81 321 PRO A N 1
ATOM 2459 C CA . PRO A 1 321 ? -11.893 10.367 -3.092 1.00 71.81 321 PRO A CA 1
ATOM 2460 C C . PRO A 1 321 ? -11.248 8.989 -3.265 1.00 71.81 321 PRO A C 1
ATOM 2462 O O . PRO A 1 321 ? -11.548 8.318 -4.248 1.00 71.81 321 PRO A O 1
ATOM 2465 N N . LEU A 1 322 ? -10.424 8.532 -2.314 1.00 74.75 322 LEU A N 1
ATOM 2466 C CA . LEU A 1 322 ? -9.819 7.210 -2.386 1.00 74.75 322 LEU A CA 1
ATOM 2467 C C . LEU A 1 322 ? -10.819 6.106 -2.028 1.00 74.75 322 LEU A C 1
ATOM 2469 O O . LEU A 1 322 ? -11.248 5.974 -0.878 1.00 74.75 322 LEU A O 1
ATOM 2473 N N . GLU A 1 323 ? -11.143 5.253 -2.994 1.00 78.38 323 GLU A N 1
ATOM 2474 C CA . GLU A 1 323 ? -12.132 4.184 -2.819 1.00 78.38 323 GLU A CA 1
ATOM 2475 C C . GLU A 1 323 ? -11.770 3.217 -1.681 1.00 78.38 323 GLU A C 1
ATOM 2477 O O . GLU A 1 323 ? -12.628 2.831 -0.880 1.00 78.38 323 GLU A O 1
ATOM 2482 N N . ALA A 1 324 ? -10.484 2.894 -1.536 1.00 78.62 324 ALA A N 1
ATOM 2483 C CA . ALA A 1 324 ? -10.010 1.982 -0.502 1.00 78.62 324 ALA A CA 1
ATOM 2484 C C . ALA A 1 324 ? -10.224 2.529 0.926 1.00 78.62 324 ALA A C 1
ATOM 2486 O O . ALA A 1 324 ? -10.657 1.789 1.814 1.00 78.62 324 ALA A O 1
ATOM 2487 N N . VAL A 1 325 ? -9.990 3.830 1.152 1.00 83.00 325 VAL A N 1
ATOM 2488 C CA . VAL A 1 325 ? -10.213 4.479 2.461 1.00 83.00 325 VAL A CA 1
ATOM 2489 C C . VAL A 1 325 ? -11.704 4.709 2.709 1.00 83.00 325 VAL A C 1
ATOM 2491 O O . VAL A 1 325 ? -12.179 4.485 3.823 1.00 83.00 325 VAL A O 1
ATOM 2494 N N . ARG A 1 326 ? -12.468 5.079 1.675 1.00 85.81 326 ARG A N 1
ATOM 2495 C CA . ARG A 1 326 ? -13.931 5.200 1.755 1.00 85.81 326 ARG A CA 1
ATOM 2496 C C . ARG A 1 326 ? -14.566 3.893 2.221 1.00 85.81 326 ARG A C 1
ATOM 2498 O O . ARG A 1 326 ? -15.364 3.889 3.157 1.00 85.81 326 ARG A O 1
ATOM 2505 N N . THR 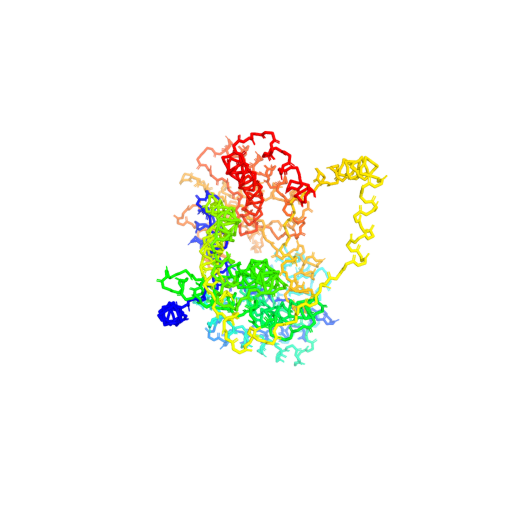A 1 327 ? -14.179 2.784 1.597 1.00 89.00 327 THR A N 1
ATOM 2506 C CA . THR A 1 327 ? -14.685 1.445 1.920 1.00 89.00 327 THR A CA 1
ATOM 2507 C C . THR A 1 327 ? -14.305 1.030 3.341 1.00 89.00 327 THR A C 1
ATOM 2509 O O . THR A 1 327 ? -15.145 0.521 4.085 1.00 89.00 327 THR A O 1
ATOM 2512 N N . PHE A 1 328 ? -13.072 1.326 3.764 1.00 90.75 328 PHE A N 1
ATOM 2513 C CA . PHE A 1 328 ? -12.630 1.145 5.149 1.00 90.75 328 PHE A CA 1
ATOM 2514 C C . PHE A 1 328 ? -13.473 1.948 6.151 1.00 90.75 328 PHE A C 1
ATOM 2516 O O . PHE A 1 328 ? -13.915 1.394 7.156 1.00 90.75 328 PHE A O 1
ATOM 2523 N N . GLY A 1 329 ? -13.758 3.221 5.864 1.00 91.88 329 GLY A N 1
ATOM 2524 C CA . GLY A 1 329 ? -14.613 4.067 6.699 1.00 91.88 329 GLY A CA 1
ATOM 2525 C C . GLY A 1 329 ? -16.025 3.509 6.866 1.00 91.88 329 GLY A C 1
ATOM 2526 O O . GLY A 1 329 ? -16.518 3.390 7.988 1.00 91.88 329 GLY A O 1
ATOM 2527 N N . ILE A 1 330 ? -16.651 3.087 5.763 1.00 92.62 330 ILE A N 1
ATOM 2528 C CA . ILE A 1 330 ? -17.978 2.448 5.779 1.00 92.62 330 ILE A CA 1
ATOM 2529 C C . ILE A 1 330 ? -17.942 1.171 6.623 1.00 92.62 330 ILE A C 1
ATOM 2531 O O . ILE A 1 330 ? -18.793 0.978 7.493 1.00 92.62 330 ILE A O 1
ATOM 2535 N N . ALA A 1 331 ? -16.936 0.319 6.409 1.00 94.38 331 ALA A N 1
ATOM 2536 C CA . ALA A 1 331 ? -16.797 -0.937 7.131 1.00 94.38 331 ALA A CA 1
ATOM 2537 C C . ALA A 1 331 ? -16.606 -0.732 8.642 1.00 94.38 331 ALA A C 1
ATOM 2539 O O . ALA A 1 331 ? -17.243 -1.422 9.439 1.00 94.38 331 ALA A O 1
ATOM 2540 N N . CYS A 1 332 ? -15.797 0.248 9.052 1.00 94.75 332 CYS A N 1
ATOM 2541 C CA . CYS A 1 332 ? -15.602 0.598 10.460 1.00 94.75 332 CYS A CA 1
ATOM 2542 C C . CYS A 1 332 ? -16.848 1.237 11.095 1.00 94.75 332 CYS A C 1
ATOM 2544 O O . CYS A 1 332 ? -17.157 0.943 12.253 1.00 94.75 332 CYS A O 1
ATOM 2546 N N . ALA A 1 333 ? -17.590 2.073 10.360 1.00 94.56 333 ALA A N 1
ATOM 2547 C CA . ALA A 1 333 ? -18.833 2.679 10.840 1.00 94.56 333 ALA A CA 1
ATOM 2548 C C . ALA A 1 333 ? -19.924 1.619 11.067 1.00 94.56 333 ALA A C 1
ATOM 2550 O O . ALA A 1 333 ? -20.508 1.551 12.149 1.00 94.56 333 ALA A O 1
ATOM 2551 N N . ILE A 1 334 ? -20.137 0.735 10.084 1.00 94.81 334 ILE A N 1
ATOM 2552 C CA . ILE A 1 334 ? -21.037 -0.420 10.212 1.00 94.81 334 ILE A CA 1
ATOM 2553 C C . ILE A 1 334 ? -20.572 -1.317 11.357 1.00 94.81 334 ILE A C 1
ATOM 2555 O O . ILE A 1 334 ? -21.382 -1.727 12.187 1.00 94.81 334 ILE A O 1
ATOM 2559 N N . GLY A 1 335 ? -19.270 -1.597 11.421 1.00 95.19 335 GLY A N 1
ATOM 2560 C CA . GLY A 1 335 ? -18.697 -2.462 12.437 1.00 95.19 335 GLY A CA 1
ATOM 2561 C C . GLY A 1 335 ? -18.922 -1.944 13.844 1.00 95.19 335 GLY A C 1
ATOM 2562 O O . GLY A 1 335 ? -19.402 -2.679 14.697 1.00 95.19 335 GLY A O 1
ATOM 2563 N N . THR A 1 336 ? -18.671 -0.659 14.073 1.00 94.81 336 THR A N 1
ATOM 2564 C CA . THR A 1 336 ? -18.910 -0.011 15.368 1.00 94.81 336 THR A CA 1
ATOM 2565 C C . THR A 1 336 ? -20.391 -0.053 15.749 1.00 94.81 336 THR A C 1
ATOM 2567 O O . THR A 1 336 ? -20.724 -0.450 16.866 1.00 94.81 336 THR A O 1
ATOM 2570 N N . ALA A 1 337 ? -21.294 0.271 14.819 1.00 94.75 337 ALA A N 1
ATOM 2571 C CA . ALA A 1 337 ? -22.734 0.238 15.066 1.00 94.75 337 ALA A CA 1
ATOM 2572 C C . ALA A 1 337 ? -23.257 -1.181 15.362 1.00 94.75 337 ALA A C 1
ATOM 2574 O O . ALA A 1 337 ? -24.024 -1.380 16.304 1.00 94.75 337 ALA A O 1
ATOM 2575 N N . MET A 1 338 ? -22.820 -2.186 14.597 1.00 94.19 338 MET A N 1
ATOM 2576 C CA . MET A 1 338 ? -23.196 -3.585 14.832 1.00 94.19 338 MET A CA 1
ATOM 2577 C C . MET A 1 338 ? -22.667 -4.091 16.166 1.00 94.19 338 MET A C 1
ATOM 2579 O O . MET A 1 338 ? -23.365 -4.795 16.895 1.00 94.19 338 MET A O 1
ATOM 2583 N N . ASN A 1 339 ? -21.446 -3.702 16.499 1.00 94.44 339 ASN A N 1
ATOM 2584 C CA . ASN A 1 339 ? -20.792 -4.098 17.724 1.00 94.44 339 ASN A CA 1
ATOM 2585 C C . ASN A 1 339 ? -21.451 -3.487 18.964 1.00 94.44 339 ASN A C 1
ATOM 2587 O O . ASN A 1 339 ? -21.651 -4.192 19.947 1.00 94.44 339 ASN A O 1
ATOM 2591 N N . PHE A 1 340 ? -21.892 -2.228 18.897 1.00 95.06 340 PHE A N 1
ATOM 2592 C CA . PHE A 1 340 ? -22.744 -1.631 19.928 1.00 95.06 340 PHE A CA 1
ATOM 2593 C C . PHE A 1 340 ? -23.975 -2.498 20.204 1.00 95.06 340 PHE A C 1
ATOM 2595 O O . PHE A 1 340 ? -24.242 -2.859 21.351 1.00 95.06 340 PHE A O 1
ATOM 2602 N N . VAL A 1 341 ? -24.702 -2.882 19.149 1.00 94.00 341 VAL A N 1
ATOM 2603 C CA . VAL A 1 341 ? -25.915 -3.702 19.271 1.00 94.00 341 VAL A CA 1
ATOM 2604 C C . VAL A 1 341 ? -25.594 -5.058 19.903 1.00 94.00 341 VAL A C 1
ATOM 2606 O O . VAL A 1 341 ? -26.265 -5.472 20.851 1.00 94.00 341 VAL A O 1
ATOM 2609 N N . THR A 1 342 ? -24.563 -5.760 19.427 1.00 94.75 342 THR A N 1
ATOM 2610 C CA . THR A 1 342 ? -24.222 -7.089 19.953 1.00 94.75 342 THR A CA 1
ATOM 2611 C C . THR A 1 342 ? -23.694 -7.030 21.378 1.00 94.75 342 THR A C 1
ATOM 2613 O O . THR A 1 342 ? -24.077 -7.872 22.188 1.00 94.75 342 THR A O 1
ATOM 2616 N N . VAL A 1 343 ? -22.858 -6.052 21.721 1.00 94.25 343 VAL A N 1
ATOM 2617 C CA . VAL A 1 343 ? -22.304 -5.858 23.068 1.00 94.25 343 VAL A CA 1
ATOM 2618 C C . VAL A 1 343 ? -23.397 -5.476 24.064 1.00 94.25 343 VAL A C 1
ATOM 2620 O O . VAL A 1 343 ? -23.525 -6.126 25.104 1.00 94.25 343 VAL A O 1
ATOM 2623 N N . MET A 1 344 ? -24.236 -4.495 23.721 1.00 93.62 344 MET A N 1
ATOM 2624 C CA . MET A 1 344 ? -25.324 -4.017 24.578 1.00 93.62 344 MET A CA 1
ATOM 2625 C C . MET A 1 344 ? -26.353 -5.116 24.871 1.00 93.62 344 MET A C 1
ATOM 2627 O O . MET A 1 344 ? -26.898 -5.185 25.971 1.00 93.62 344 MET A O 1
ATOM 2631 N N . LEU A 1 345 ? -26.601 -6.014 23.913 1.00 92.25 345 LEU A N 1
ATOM 2632 C CA . LEU A 1 345 ? -27.477 -7.165 24.127 1.00 92.25 345 LEU A CA 1
ATOM 2633 C C . LEU A 1 345 ? -26.769 -8.289 24.893 1.00 92.25 345 LEU A C 1
ATOM 2635 O O . LEU A 1 345 ? -27.312 -8.819 25.859 1.00 92.25 345 LEU A O 1
ATOM 2639 N N . SER A 1 346 ? -25.567 -8.681 24.475 1.00 92.56 346 SER A N 1
ATOM 2640 C CA . SER A 1 346 ? -24.902 -9.878 25.002 1.00 92.56 346 SER A CA 1
ATOM 2641 C C . SER A 1 346 ? -24.357 -9.716 26.418 1.00 92.56 346 SER A C 1
ATOM 2643 O O . SER A 1 346 ? -24.530 -10.640 27.210 1.00 92.56 346 SER A O 1
ATOM 2645 N N . ALA A 1 347 ? -23.727 -8.591 26.773 1.00 91.06 347 ALA A N 1
ATOM 2646 C CA . ALA A 1 347 ? -23.052 -8.467 28.066 1.00 91.06 347 ALA A CA 1
ATOM 2647 C C . ALA A 1 347 ? -24.035 -8.581 29.254 1.00 91.06 347 ALA A C 1
ATOM 2649 O O . ALA A 1 347 ? -23.812 -9.439 30.120 1.00 91.06 347 ALA A O 1
ATOM 2650 N N . PRO A 1 348 ? -25.171 -7.847 29.285 1.00 90.44 348 PRO A N 1
ATOM 2651 C CA . PRO A 1 348 ? -26.180 -8.019 30.330 1.00 90.44 348 PRO A CA 1
ATOM 2652 C C . PRO A 1 348 ? -26.811 -9.418 30.318 1.00 90.44 348 PRO A C 1
ATOM 2654 O O . PRO A 1 348 ? -27.007 -10.018 31.374 1.00 90.44 348 PRO A O 1
ATOM 2657 N N . LEU A 1 349 ? -27.082 -9.988 29.136 1.00 90.00 349 LEU A N 1
ATOM 2658 C CA . LEU A 1 349 ? -27.649 -11.338 29.022 1.00 90.00 349 LEU A CA 1
ATOM 2659 C C . LEU A 1 349 ? -26.719 -12.398 29.607 1.00 90.00 349 LEU A C 1
ATOM 2661 O O . LEU A 1 349 ? -27.156 -13.226 30.406 1.00 90.00 349 LEU A O 1
ATOM 2665 N N . LEU A 1 350 ? -25.437 -12.371 29.249 1.00 90.69 350 LEU A N 1
ATOM 2666 C CA . LEU A 1 350 ? -24.445 -13.328 29.730 1.00 90.69 350 LEU A CA 1
ATOM 2667 C C . LEU A 1 350 ? -24.232 -13.208 31.243 1.00 90.69 350 LEU A C 1
ATOM 2669 O O . LEU A 1 350 ? -24.030 -14.228 31.907 1.00 90.69 350 LEU A O 1
ATOM 2673 N N . ALA A 1 351 ? -24.381 -12.011 31.815 1.00 88.44 351 ALA A N 1
ATOM 2674 C CA . ALA A 1 351 ? -24.345 -11.807 33.260 1.00 88.44 351 ALA A CA 1
ATOM 2675 C C . ALA A 1 351 ? -25.511 -12.468 34.021 1.00 88.44 351 ALA A C 1
ATOM 2677 O O . ALA A 1 351 ? -25.387 -12.704 35.223 1.00 88.44 351 ALA A O 1
ATOM 2678 N N . THR A 1 352 ? -26.611 -12.835 33.350 1.00 88.88 352 THR A N 1
ATOM 2679 C CA . THR A 1 352 ? -27.706 -13.620 33.962 1.00 88.88 352 THR A CA 1
ATOM 2680 C C . THR A 1 352 ? -27.462 -15.134 33.956 1.00 88.88 352 THR A C 1
ATOM 2682 O O . THR A 1 352 ? -28.164 -15.887 34.633 1.00 88.88 352 THR A O 1
ATOM 2685 N N . THR A 1 353 ? -26.454 -15.599 33.215 1.00 89.31 353 THR A N 1
ATOM 2686 C CA . THR A 1 353 ? -26.127 -17.026 33.055 1.00 89.31 353 THR A CA 1
ATOM 2687 C C . THR A 1 353 ? -25.168 -17.523 34.157 1.00 89.31 353 THR A C 1
ATOM 2689 O O . THR A 1 353 ? -24.711 -16.733 34.990 1.00 89.31 353 THR A O 1
ATOM 2692 N N . PRO A 1 354 ? -24.797 -18.822 34.198 1.00 85.56 354 PRO A N 1
ATOM 2693 C CA . PRO A 1 354 ? -23.809 -19.331 35.156 1.00 85.56 354 PRO A CA 1
ATOM 2694 C C . PRO A 1 354 ? -22.443 -18.633 35.084 1.00 85.56 354 PRO A C 1
ATOM 2696 O O . PRO A 1 354 ? -21.732 -18.602 36.087 1.00 85.56 354 PRO A O 1
ATOM 2699 N N . LEU A 1 355 ? -22.091 -18.052 33.929 1.00 83.69 355 LEU A N 1
ATOM 2700 C CA . LEU A 1 355 ? -20.901 -17.208 33.775 1.00 83.69 355 LEU A CA 1
ATOM 2701 C C . LEU A 1 355 ? -20.980 -15.989 34.698 1.00 83.69 355 LEU A C 1
ATOM 2703 O O . LEU A 1 355 ? -20.028 -15.698 35.418 1.00 83.69 355 LEU A O 1
ATOM 2707 N N . GLY A 1 356 ? -22.145 -15.340 34.753 1.00 81.25 356 GLY A N 1
ATOM 2708 C CA . GLY A 1 356 ? -22.390 -14.208 35.636 1.00 81.25 356 GLY A CA 1
ATOM 2709 C C . GLY A 1 356 ? -22.222 -14.557 37.111 1.00 81.25 356 GLY A C 1
ATOM 2710 O O . GLY A 1 356 ? -21.582 -13.818 37.850 1.00 81.25 356 GLY A O 1
ATOM 2711 N N . ARG A 1 357 ? -22.692 -15.732 37.546 1.00 80.25 357 ARG A N 1
ATOM 2712 C CA . ARG A 1 357 ? -22.550 -16.186 38.947 1.00 80.25 357 ARG A CA 1
ATOM 2713 C C . ARG A 1 357 ? -21.097 -16.350 39.401 1.00 80.25 357 ARG A C 1
ATOM 2715 O O . ARG A 1 357 ? -20.823 -16.350 40.595 1.00 80.25 357 ARG A O 1
ATOM 2722 N N . ARG A 1 358 ? -20.168 -16.522 38.456 1.00 80.12 358 ARG A N 1
ATOM 2723 C CA . ARG A 1 358 ? -18.724 -16.651 38.701 1.00 80.12 358 ARG A CA 1
ATOM 2724 C C . ARG A 1 358 ? -17.971 -15.335 38.474 1.00 80.12 358 ARG A C 1
ATOM 2726 O O . ARG A 1 358 ? -16.745 -15.356 38.328 1.00 80.12 358 ARG A O 1
ATOM 2733 N N . LEU A 1 359 ? -18.675 -14.206 38.382 1.00 80.75 359 LEU A N 1
ATOM 2734 C CA . LEU A 1 359 ? -18.055 -12.888 38.297 1.00 80.75 359 LEU A CA 1
ATOM 2735 C C . LEU A 1 359 ? -17.322 -12.567 39.598 1.00 80.75 359 LEU A C 1
ATOM 2737 O O . LEU A 1 359 ? -17.871 -12.673 40.693 1.00 80.75 359 LEU A O 1
ATOM 2741 N N . GLY A 1 360 ? -16.059 -12.164 39.474 1.00 71.25 360 GLY A N 1
ATOM 2742 C CA . GLY A 1 360 ? -15.306 -11.654 40.610 1.00 71.25 360 GLY A CA 1
ATOM 2743 C C . GLY A 1 360 ? -15.791 -10.251 40.960 1.00 71.25 360 GLY A C 1
ATOM 2744 O O . GLY A 1 360 ? -15.670 -9.348 40.144 1.00 71.25 360 GLY A O 1
ATOM 2745 N N . LEU A 1 361 ? -16.284 -10.048 42.182 1.00 70.75 361 LEU A N 1
ATOM 2746 C CA . LEU A 1 361 ? -16.729 -8.734 42.671 1.00 70.75 361 LEU A CA 1
ATOM 2747 C C . LEU A 1 361 ? -15.587 -7.888 43.258 1.00 70.75 361 LEU A C 1
ATOM 2749 O O . LEU A 1 361 ? -15.841 -6.911 43.956 1.00 70.75 361 LEU A O 1
ATOM 2753 N N . ARG A 1 362 ? -14.322 -8.246 43.018 1.00 65.25 362 ARG A N 1
ATOM 2754 C CA . ARG A 1 362 ? -13.177 -7.496 43.554 1.00 65.25 362 ARG A CA 1
ATOM 2755 C C . ARG A 1 362 ? -13.047 -6.145 42.861 1.00 65.25 362 ARG A C 1
ATOM 2757 O O . ARG A 1 362 ? -13.159 -6.080 41.644 1.00 65.25 362 ARG A O 1
ATOM 2764 N N . GLU A 1 363 ? -12.756 -5.097 43.627 1.00 63.22 363 GLU A N 1
ATOM 2765 C CA . GLU A 1 363 ? -12.370 -3.802 43.063 1.00 63.22 363 GLU A CA 1
ATOM 2766 C C . GLU A 1 363 ? -10.966 -3.890 42.448 1.00 63.22 363 GLU A C 1
ATOM 2768 O O . GLU A 1 363 ? -10.002 -4.176 43.172 1.00 63.22 363 GLU A O 1
ATOM 2773 N N . PRO A 1 364 ? -10.798 -3.655 41.137 1.00 59.16 364 PRO A N 1
ATOM 2774 C CA . PRO A 1 364 ? -9.470 -3.530 40.565 1.00 59.16 364 PRO A CA 1
ATOM 2775 C C . PRO A 1 364 ? -8.827 -2.196 40.977 1.00 59.16 364 PRO A C 1
ATOM 2777 O O . PRO A 1 364 ? -9.463 -1.149 40.982 1.00 59.16 364 PRO A O 1
ATOM 2780 N N . GLY A 1 365 ? -7.528 -2.222 41.289 1.00 62.72 365 GLY A N 1
ATOM 2781 C CA . GLY A 1 365 ? -6.665 -1.036 41.188 1.00 62.72 365 GLY A CA 1
ATOM 2782 C C . GLY A 1 365 ? -6.779 0.060 42.259 1.00 62.72 365 GLY A C 1
ATOM 2783 O O . GLY A 1 365 ? -6.112 1.082 42.103 1.00 62.72 365 GLY A O 1
ATOM 2784 N N . SER A 1 366 ? -7.522 -0.127 43.357 1.00 66.56 366 SER A N 1
ATOM 2785 C CA . SER A 1 366 ? -7.826 0.960 44.315 1.00 66.56 366 SER A CA 1
ATOM 2786 C C . SER A 1 366 ? -6.604 1.711 44.867 1.00 66.56 366 SER A C 1
ATOM 2788 O O . SER A 1 366 ? -6.659 2.925 45.031 1.00 66.56 366 SER A O 1
ATOM 2790 N N . ARG A 1 367 ? -5.465 1.043 45.103 1.00 76.44 367 ARG A N 1
ATOM 2791 C CA . ARG A 1 367 ? -4.249 1.705 45.623 1.00 76.44 367 ARG A CA 1
ATOM 2792 C C . ARG A 1 367 ? -3.555 2.594 44.595 1.00 76.44 367 ARG A C 1
ATOM 2794 O O . ARG A 1 367 ? -3.115 3.685 44.943 1.00 76.44 367 ARG A O 1
ATOM 2801 N N . PHE A 1 368 ? -3.449 2.130 43.351 1.00 78.12 368 PHE A N 1
ATOM 2802 C CA . PHE A 1 368 ? -2.822 2.898 42.276 1.00 78.12 368 PHE A CA 1
ATOM 2803 C C . PHE A 1 368 ? -3.730 4.045 41.830 1.00 78.12 368 PHE A C 1
ATOM 2805 O O . PHE A 1 368 ? -3.269 5.177 41.728 1.00 78.12 368 PHE A O 1
ATOM 2812 N N . ALA A 1 369 ? -5.031 3.778 41.675 1.00 80.81 369 ALA A N 1
ATOM 2813 C CA . ALA A 1 369 ? -6.026 4.803 41.383 1.00 80.81 369 ALA A CA 1
ATOM 2814 C C . ALA A 1 369 ? -6.076 5.874 42.485 1.00 80.81 369 ALA A C 1
ATOM 2816 O O . ALA A 1 369 ? -6.038 7.061 42.181 1.00 80.81 369 ALA A O 1
ATOM 2817 N N . ALA A 1 370 ? -6.063 5.482 43.766 1.00 84.12 370 ALA A N 1
ATOM 2818 C CA . ALA A 1 370 ? -6.019 6.437 44.875 1.00 84.12 370 ALA A CA 1
ATOM 2819 C C . ALA A 1 370 ? -4.704 7.231 44.926 1.00 84.12 370 ALA A C 1
ATOM 2821 O O . ALA A 1 370 ? -4.712 8.409 45.279 1.00 84.12 370 ALA A O 1
ATOM 2822 N N . TRP A 1 371 ? -3.570 6.611 44.585 1.00 87.25 371 TRP A N 1
ATOM 2823 C CA . TRP A 1 371 ? -2.292 7.315 44.479 1.00 87.25 371 TRP A CA 1
ATOM 2824 C C . TRP A 1 371 ? -2.308 8.349 43.346 1.00 87.25 371 TRP A C 1
ATOM 2826 O O . TRP A 1 371 ? -1.944 9.501 43.581 1.00 87.25 371 TRP A O 1
ATOM 2836 N N . LEU A 1 372 ? -2.798 7.971 42.160 1.00 86.12 372 LEU A N 1
ATOM 2837 C CA . LEU A 1 372 ? -2.974 8.883 41.030 1.00 86.12 372 LEU A CA 1
ATOM 2838 C C . LEU A 1 372 ? -3.926 10.028 41.374 1.00 86.12 372 LEU A C 1
ATOM 2840 O O . LEU A 1 372 ? -3.584 11.181 41.140 1.00 86.12 372 LEU A O 1
ATOM 2844 N N . ALA A 1 373 ? -5.077 9.731 41.982 1.00 86.69 373 ALA A N 1
ATOM 2845 C CA . ALA A 1 373 ? -6.045 10.745 42.391 1.00 86.69 373 ALA A CA 1
ATOM 2846 C C . ALA A 1 373 ? -5.416 11.767 43.348 1.00 86.69 373 ALA A C 1
ATOM 2848 O O . ALA A 1 373 ? -5.504 12.966 43.110 1.00 86.69 373 ALA A O 1
ATOM 2849 N N . ARG A 1 374 ? -4.672 11.311 44.368 1.00 89.19 374 ARG A N 1
ATOM 2850 C CA . ARG A 1 374 ? -3.952 12.207 45.294 1.00 89.19 374 ARG A CA 1
ATOM 2851 C C . ARG A 1 374 ? -2.901 13.065 44.591 1.00 89.19 374 ARG A C 1
ATOM 2853 O O . ARG A 1 374 ? -2.709 14.223 44.960 1.00 89.19 374 ARG A O 1
ATOM 2860 N N . LEU A 1 375 ? -2.201 12.498 43.609 1.00 88.75 375 LEU A N 1
ATOM 2861 C CA . LEU A 1 375 ? -1.193 13.209 42.829 1.00 88.75 375 LEU A CA 1
ATOM 2862 C C . LEU A 1 375 ? -1.835 14.291 41.950 1.00 88.75 375 LEU A C 1
ATOM 2864 O O . LEU A 1 375 ? -1.329 15.413 41.906 1.00 88.75 375 LEU A O 1
ATOM 2868 N N . VAL A 1 376 ? -2.955 13.969 41.298 1.00 89.75 376 VAL A N 1
ATOM 2869 C CA . VAL A 1 376 ? -3.718 14.906 40.467 1.00 89.75 376 VAL A CA 1
ATOM 2870 C C . VAL A 1 376 ? -4.347 15.999 41.329 1.00 89.75 376 VAL A C 1
ATOM 2872 O O . VAL A 1 376 ? -4.096 17.170 41.064 1.00 89.75 376 VAL A O 1
ATOM 2875 N N . ASP A 1 377 ? -5.052 15.663 42.409 1.00 89.94 377 ASP A N 1
ATOM 2876 C CA . ASP A 1 377 ? -5.691 16.650 43.290 1.00 89.94 377 ASP A CA 1
ATOM 2877 C C . ASP A 1 377 ? -4.669 17.626 43.884 1.00 89.94 377 ASP A C 1
ATOM 2879 O O . ASP A 1 377 ? -4.857 18.847 43.841 1.00 89.94 377 ASP A O 1
ATOM 2883 N N . GLY A 1 378 ? -3.537 17.103 44.368 1.00 90.81 378 GLY A N 1
ATOM 2884 C CA . GLY A 1 378 ? -2.490 17.906 44.995 1.00 90.81 378 GLY A CA 1
ATOM 2885 C C . GLY A 1 378 ? -1.676 18.770 44.028 1.00 90.81 378 GLY A C 1
ATOM 2886 O O . GLY A 1 378 ? -1.049 19.735 44.466 1.00 90.81 378 GLY A O 1
ATOM 2887 N N . ARG A 1 379 ? -1.637 18.440 42.726 1.00 92.44 379 ARG A N 1
ATOM 2888 C CA . ARG A 1 379 ? -0.753 19.101 41.742 1.00 92.44 379 ARG A CA 1
ATOM 2889 C C . ARG A 1 379 ? -1.418 19.441 40.403 1.00 92.44 379 ARG A C 1
ATOM 2891 O O . ARG A 1 379 ? -0.704 19.728 39.445 1.00 92.44 379 ARG A O 1
ATOM 2898 N N . HIS A 1 380 ? -2.750 19.483 40.325 1.00 88.12 380 HIS A N 1
ATOM 2899 C CA . HIS A 1 380 ? -3.501 19.668 39.072 1.00 88.12 380 HIS A CA 1
ATOM 2900 C C . HIS A 1 380 ? -3.027 20.870 38.238 1.00 88.12 380 HIS A C 1
ATOM 2902 O O . HIS A 1 380 ? -2.878 20.743 37.027 1.00 88.12 380 HIS A O 1
ATOM 2908 N N . ARG A 1 381 ? -2.705 22.014 38.865 1.00 90.62 381 ARG A N 1
ATOM 2909 C CA . ARG A 1 381 ? -2.178 23.195 38.149 1.00 90.62 381 ARG A CA 1
ATOM 2910 C C . ARG A 1 381 ? -0.812 22.940 37.516 1.00 90.62 381 ARG A C 1
ATOM 2912 O O . ARG A 1 381 ? -0.598 23.314 36.371 1.00 90.62 381 ARG A O 1
ATOM 2919 N N . VAL A 1 382 ? 0.099 22.302 38.252 1.00 91.31 382 VAL A N 1
ATOM 2920 C CA . VAL A 1 382 ? 1.451 21.992 37.760 1.00 91.31 382 VAL A CA 1
ATOM 2921 C C . VAL A 1 382 ? 1.372 20.983 36.622 1.00 91.31 382 VAL A C 1
ATOM 2923 O O . VAL A 1 382 ? 2.035 21.169 35.611 1.00 91.31 382 VAL A O 1
ATOM 2926 N N . LEU A 1 383 ? 0.527 19.957 36.754 1.00 89.00 383 LEU A N 1
ATOM 2927 C CA . LEU A 1 383 ? 0.317 18.950 35.711 1.00 89.00 383 LEU A CA 1
ATOM 2928 C C . LEU A 1 383 ? -0.320 19.552 34.454 1.00 89.00 383 LEU A C 1
ATOM 2930 O O . LEU A 1 383 ? 0.127 19.250 33.354 1.00 89.00 383 L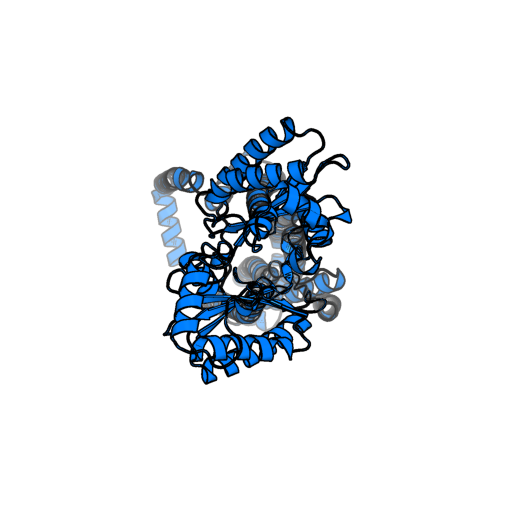EU A O 1
ATOM 2934 N N . ALA A 1 384 ? -1.312 20.434 34.607 1.00 85.81 384 ALA A N 1
ATOM 2935 C CA . ALA A 1 384 ? -1.943 21.119 33.482 1.00 85.81 384 ALA A CA 1
ATOM 2936 C C . ALA A 1 384 ? -0.954 22.030 32.739 1.00 85.81 384 ALA A C 1
ATOM 2938 O O . ALA A 1 384 ? -0.879 21.982 31.514 1.00 85.81 384 ALA A O 1
ATOM 2939 N N . VAL A 1 385 ? -0.153 22.816 33.470 1.00 90.31 385 VAL A N 1
ATOM 2940 C CA . VAL A 1 385 ? 0.889 23.664 32.868 1.00 90.31 385 VAL A CA 1
ATOM 2941 C C . VAL A 1 385 ? 1.972 22.809 32.214 1.00 90.31 385 VAL A C 1
ATOM 2943 O O . VAL A 1 385 ? 2.352 23.089 31.084 1.00 90.31 385 VAL A O 1
ATOM 2946 N N . ALA A 1 386 ? 2.435 21.742 32.869 1.00 90.06 386 ALA A N 1
ATOM 2947 C CA . ALA A 1 386 ? 3.430 20.835 32.302 1.00 90.06 386 ALA A CA 1
ATOM 2948 C C . ALA A 1 386 ? 2.924 20.159 31.018 1.00 90.06 386 ALA A C 1
ATOM 2950 O O . ALA A 1 386 ? 3.660 20.108 30.039 1.00 90.06 386 ALA A O 1
ATOM 2951 N N . GLY A 1 387 ? 1.667 19.704 30.991 1.00 87.06 387 GLY A N 1
ATOM 2952 C CA . GLY A 1 387 ? 1.041 19.139 29.794 1.00 87.06 387 GLY A CA 1
ATOM 2953 C C . GLY A 1 387 ? 0.900 20.160 28.663 1.00 87.06 387 GLY A C 1
ATOM 2954 O O . GLY A 1 387 ? 1.216 19.850 27.515 1.00 87.06 387 GLY A O 1
ATOM 2955 N N . ALA A 1 388 ? 0.507 21.398 28.980 1.00 85.81 388 ALA A N 1
ATOM 2956 C CA . ALA A 1 388 ? 0.422 22.480 28.000 1.00 85.81 388 ALA A CA 1
ATOM 2957 C C . ALA A 1 388 ? 1.800 22.855 27.430 1.00 85.81 388 ALA A C 1
ATOM 2959 O O . ALA A 1 388 ? 1.937 23.028 26.222 1.00 85.81 388 ALA A O 1
ATOM 2960 N N . VAL A 1 389 ? 2.833 22.928 28.277 1.00 91.00 389 VAL A N 1
ATOM 2961 C CA . VAL A 1 389 ? 4.217 23.191 27.853 1.00 91.00 389 VAL A CA 1
ATOM 2962 C C . VAL A 1 389 ? 4.760 22.040 27.009 1.00 91.00 389 VAL A C 1
ATOM 2964 O O . VAL A 1 389 ? 5.353 22.297 25.969 1.00 91.00 389 VAL A O 1
ATOM 2967 N N . ALA A 1 390 ? 4.528 20.786 27.409 1.00 88.50 390 ALA A N 1
ATOM 2968 C CA . ALA A 1 390 ? 4.942 19.618 26.635 1.00 88.50 390 ALA A CA 1
ATOM 2969 C C . ALA A 1 390 ? 4.282 19.604 25.249 1.00 88.50 390 ALA A C 1
ATOM 2971 O O . ALA A 1 390 ? 4.964 19.416 24.249 1.00 88.50 390 ALA A O 1
ATOM 2972 N N . THR A 1 391 ? 2.984 19.906 25.180 1.00 83.75 391 THR A N 1
ATOM 2973 C CA . THR A 1 391 ? 2.263 20.058 23.908 1.00 83.75 391 THR A CA 1
ATOM 2974 C C . THR A 1 391 ? 2.868 21.174 23.056 1.00 83.75 391 THR A C 1
ATOM 2976 O O . THR A 1 391 ? 3.180 20.967 21.887 1.00 83.75 391 THR A O 1
ATOM 2979 N N . ALA A 1 392 ? 3.069 22.363 23.634 1.00 87.00 392 ALA A N 1
ATOM 2980 C CA . ALA A 1 392 ? 3.632 23.503 22.916 1.00 87.00 392 ALA A CA 1
ATOM 2981 C C . ALA A 1 392 ? 5.066 23.235 22.426 1.00 87.00 392 ALA A C 1
ATOM 2983 O O . ALA A 1 392 ? 5.453 23.747 21.381 1.00 87.00 392 ALA A O 1
ATOM 2984 N N . ALA A 1 393 ? 5.837 22.420 23.151 1.00 90.12 393 ALA A N 1
ATOM 2985 C CA . ALA A 1 393 ? 7.177 21.997 22.757 1.00 90.12 393 ALA A CA 1
ATOM 2986 C C . ALA A 1 393 ? 7.179 20.964 21.616 1.00 90.12 393 ALA A C 1
ATOM 2988 O O . ALA A 1 393 ? 8.139 20.925 20.851 1.00 90.12 393 ALA A O 1
ATOM 2989 N N . LEU A 1 394 ? 6.125 20.151 21.483 1.00 87.38 394 LEU A N 1
ATOM 2990 C CA . LEU A 1 394 ? 5.971 19.182 20.390 1.00 87.38 394 LEU A CA 1
ATOM 2991 C C . LEU A 1 394 ? 5.389 19.810 19.114 1.00 87.38 394 LEU A C 1
ATOM 2993 O O . LEU A 1 394 ? 5.669 19.324 18.022 1.00 87.38 394 LEU A O 1
ATOM 2997 N N . LEU A 1 395 ? 4.670 20.933 19.223 1.00 84.56 395 LEU A N 1
ATOM 2998 C CA . LEU A 1 395 ? 4.055 21.617 18.081 1.00 84.56 395 LEU A CA 1
ATOM 2999 C C . LEU A 1 395 ? 5.041 21.958 16.937 1.00 84.56 395 LEU A C 1
ATOM 3001 O O . LEU A 1 395 ? 4.688 21.738 15.780 1.00 84.56 395 LEU A O 1
ATOM 3005 N N . PRO A 1 396 ? 6.278 22.439 17.183 1.00 89.50 396 PRO A N 1
ATOM 3006 C CA . PRO A 1 396 ? 7.254 22.645 16.113 1.00 89.50 396 PRO A CA 1
ATOM 3007 C C . PRO A 1 396 ? 7.681 21.343 15.428 1.00 89.50 396 PRO A C 1
ATOM 3009 O O . PRO A 1 396 ? 7.920 21.345 14.224 1.00 89.50 396 PRO A O 1
ATOM 3012 N N . CYS A 1 397 ? 7.763 20.236 16.178 1.00 86.44 397 CYS A N 1
ATOM 3013 C CA . CYS A 1 397 ? 8.092 18.924 15.623 1.00 86.44 397 CYS A CA 1
ATOM 3014 C C . CYS A 1 397 ? 6.976 18.455 14.686 1.00 86.44 397 CYS A C 1
ATOM 3016 O O . CYS A 1 397 ? 7.264 18.062 13.558 1.00 86.44 397 CYS A O 1
ATOM 3018 N N . TRP A 1 398 ? 5.718 18.615 15.099 1.00 82.06 398 TRP A N 1
ATOM 3019 C CA . TRP A 1 398 ? 4.552 18.329 14.266 1.00 82.06 398 TRP A CA 1
ATOM 3020 C C . TRP A 1 398 ? 4.522 19.157 12.981 1.00 82.06 398 TRP A C 1
ATOM 3022 O O . TRP A 1 398 ? 4.411 18.609 11.890 1.00 82.06 398 TRP A O 1
ATOM 3032 N N . LEU A 1 399 ? 4.713 20.478 13.090 1.00 82.50 399 LEU A N 1
ATOM 3033 C CA . LEU A 1 399 ? 4.739 21.385 11.934 1.00 82.50 399 LEU A CA 1
ATOM 3034 C C . LEU A 1 399 ? 5.907 21.109 10.973 1.00 82.50 399 LEU A C 1
ATOM 3036 O O . LEU A 1 399 ? 5.880 21.561 9.829 1.00 82.50 399 LEU A O 1
ATOM 3040 N N . SER A 1 400 ? 6.941 20.399 11.432 1.00 84.38 400 SER A N 1
ATOM 3041 C CA . SER A 1 400 ? 8.081 19.993 10.609 1.00 84.38 400 SER A CA 1
ATOM 3042 C C . SER A 1 400 ? 7.877 18.664 9.877 1.00 84.38 400 SER A C 1
ATOM 3044 O O . SER A 1 400 ? 8.672 18.349 8.989 1.00 84.38 400 SER A O 1
ATOM 3046 N N . LEU A 1 401 ? 6.832 17.897 10.216 1.00 80.69 401 LEU A N 1
ATOM 3047 C CA . LEU A 1 401 ? 6.532 16.632 9.551 1.00 80.69 401 LEU A CA 1
ATOM 3048 C C . LEU A 1 401 ? 6.181 16.897 8.088 1.00 80.69 401 LEU A C 1
ATOM 3050 O O . LEU A 1 401 ? 5.311 17.708 7.767 1.00 80.69 401 LEU A O 1
ATOM 3054 N N . ARG A 1 402 ? 6.867 16.194 7.190 1.00 74.06 402 ARG A N 1
ATOM 3055 C CA . ARG A 1 402 ? 6.565 16.196 5.762 1.00 74.06 402 ARG A CA 1
ATOM 3056 C C . ARG A 1 402 ? 6.078 14.817 5.376 1.00 74.06 402 ARG A C 1
ATOM 3058 O O . ARG A 1 402 ? 6.695 13.820 5.739 1.00 74.06 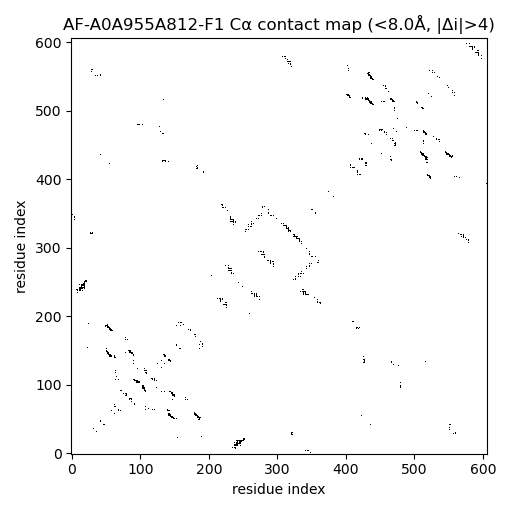402 ARG A O 1
ATOM 3065 N N . ALA A 1 403 ? 4.980 14.794 4.637 1.00 75.25 403 ALA A N 1
ATOM 3066 C CA . ALA A 1 403 ? 4.556 13.618 3.911 1.00 75.25 403 ALA A CA 1
ATOM 3067 C C . ALA A 1 403 ? 5.664 13.233 2.926 1.00 75.25 403 ALA A C 1
ATOM 3069 O O . ALA A 1 403 ? 5.973 14.013 2.026 1.00 75.25 403 ALA A O 1
ATOM 3070 N N . ASP A 1 404 ? 6.273 12.067 3.114 1.00 81.44 404 ASP A N 1
ATOM 3071 C CA . ASP A 1 404 ? 7.174 11.469 2.134 1.00 81.44 404 ASP A CA 1
ATOM 3072 C C . ASP A 1 404 ? 6.665 10.068 1.799 1.00 81.44 404 ASP A C 1
ATOM 3074 O O . ASP A 1 404 ? 6.082 9.389 2.645 1.00 81.44 404 ASP A O 1
ATOM 3078 N N . ASN A 1 405 ? 6.824 9.675 0.540 1.00 77.31 405 ASN A N 1
ATOM 3079 C CA . ASN A 1 405 ? 6.320 8.412 0.022 1.00 77.31 405 ASN A CA 1
ATOM 3080 C C . ASN A 1 405 ? 7.404 7.762 -0.835 1.00 77.31 405 ASN A C 1
ATOM 3082 O O . ASN A 1 405 ? 7.761 8.320 -1.874 1.00 77.31 405 ASN A O 1
ATOM 3086 N N . ARG A 1 406 ? 7.916 6.611 -0.388 1.00 80.56 406 ARG A N 1
ATOM 3087 C CA . ARG A 1 406 ? 9.001 5.858 -1.027 1.00 80.56 406 ARG A CA 1
ATOM 3088 C C . ARG A 1 406 ? 8.522 4.460 -1.373 1.00 80.56 406 ARG A C 1
ATOM 3090 O O . ARG A 1 406 ? 8.051 3.728 -0.504 1.00 80.56 406 ARG A O 1
ATOM 3097 N N . ALA A 1 407 ? 8.659 4.077 -2.636 1.00 71.62 407 ALA A N 1
ATOM 3098 C CA . ALA A 1 407 ? 8.308 2.747 -3.120 1.00 71.62 407 ALA A CA 1
ATOM 3099 C C . ALA A 1 407 ? 9.050 1.642 -2.344 1.00 71.62 407 ALA A C 1
ATOM 3101 O O . ALA A 1 407 ? 8.453 0.616 -2.014 1.00 71.62 407 ALA A O 1
ATOM 3102 N N . GLY A 1 408 ? 10.319 1.877 -1.992 1.00 69.88 408 GLY A N 1
ATOM 3103 C CA . GLY A 1 408 ? 11.133 0.930 -1.229 1.00 69.88 408 GLY A CA 1
ATOM 3104 C C . GLY A 1 408 ? 10.660 0.680 0.210 1.00 69.88 408 GLY A C 1
ATOM 3105 O O . GLY A 1 408 ? 10.941 -0.381 0.760 1.00 69.88 408 GLY A O 1
ATOM 3106 N N . GLU A 1 409 ? 9.914 1.601 0.828 1.00 75.44 409 GLU A N 1
ATOM 3107 C CA . GLU A 1 409 ? 9.465 1.460 2.226 1.00 75.44 409 GLU A CA 1
ATOM 3108 C C . GLU A 1 409 ? 8.249 0.541 2.386 1.00 75.44 409 GLU A C 1
ATOM 3110 O O . GLU A 1 409 ? 8.041 -0.029 3.459 1.00 75.44 409 GLU A O 1
ATOM 3115 N N . PHE A 1 410 ? 7.467 0.339 1.322 1.00 69.00 410 PHE A N 1
ATOM 3116 C CA . PHE A 1 410 ? 6.374 -0.642 1.327 1.00 69.00 410 PHE A CA 1
ATOM 3117 C C . PHE A 1 410 ? 6.875 -2.081 1.226 1.00 69.00 410 PHE A C 1
ATOM 3119 O O . PHE A 1 410 ? 6.109 -3.023 1.442 1.00 69.00 410 PHE A O 1
ATOM 3126 N N . LEU A 1 411 ? 8.152 -2.262 0.886 1.00 72.25 411 LEU A N 1
ATOM 3127 C CA . LEU A 1 411 ? 8.748 -3.571 0.741 1.00 72.25 411 LEU A CA 1
ATOM 3128 C C . LEU A 1 411 ? 9.212 -4.134 2.093 1.00 72.25 411 LEU A C 1
ATOM 3130 O O . LEU A 1 411 ? 9.822 -3.435 2.905 1.00 72.25 411 LEU A O 1
ATOM 3134 N N . PRO A 1 412 ? 8.998 -5.437 2.337 1.00 71.94 412 PRO A N 1
ATOM 3135 C CA . PRO A 1 412 ? 9.612 -6.122 3.463 1.00 71.94 412 PRO A CA 1
ATOM 3136 C C . PRO A 1 412 ? 11.138 -6.015 3.370 1.00 71.94 412 PRO A C 1
ATOM 3138 O O . PRO A 1 412 ? 11.722 -6.385 2.349 1.00 71.94 412 PRO A O 1
ATOM 3141 N N . GLN A 1 413 ? 11.785 -5.596 4.463 1.00 68.81 413 GLN A N 1
ATOM 3142 C CA . GLN A 1 413 ? 13.235 -5.334 4.532 1.00 68.81 413 GLN A CA 1
ATOM 3143 C C . GLN A 1 413 ? 14.123 -6.545 4.171 1.00 68.81 413 GLN A C 1
ATOM 3145 O O . GLN A 1 413 ? 15.306 -6.372 3.903 1.00 68.81 413 GLN A O 1
ATOM 3150 N N . ASN A 1 414 ? 13.556 -7.758 4.124 1.00 73.62 414 ASN A N 1
ATOM 3151 C CA . ASN A 1 414 ? 14.253 -9.007 3.793 1.00 73.62 414 ASN A CA 1
ATOM 3152 C C . ASN A 1 414 ? 13.732 -9.684 2.508 1.00 73.62 414 ASN A C 1
ATOM 3154 O O . ASN A 1 414 ? 13.998 -10.866 2.301 1.00 73.62 414 ASN A O 1
ATOM 3158 N N . SER A 1 415 ? 12.939 -8.991 1.687 1.00 77.31 415 SER A N 1
ATOM 3159 C CA . SER A 1 415 ? 12.428 -9.545 0.424 1.00 77.31 415 SER A CA 1
ATOM 3160 C C . SER A 1 415 ? 13.467 -9.450 -0.697 1.00 77.31 415 SER A C 1
ATOM 3162 O O . SER A 1 415 ? 14.277 -8.519 -0.732 1.00 77.31 415 SER A O 1
ATOM 3164 N N . ASP A 1 416 ? 13.419 -10.385 -1.651 1.00 75.50 416 ASP A N 1
ATOM 3165 C CA . ASP A 1 416 ? 14.272 -10.328 -2.844 1.00 75.50 416 ASP A CA 1
ATOM 3166 C C . ASP A 1 416 ? 13.997 -9.058 -3.660 1.00 75.50 416 ASP A C 1
ATOM 3168 O O . ASP A 1 416 ? 14.937 -8.415 -4.124 1.00 75.50 416 ASP A O 1
ATOM 3172 N N . ALA A 1 417 ? 12.732 -8.632 -3.752 1.00 75.12 417 ALA A N 1
ATOM 3173 C CA . ALA A 1 417 ? 12.344 -7.401 -4.433 1.00 75.12 417 ALA A CA 1
ATOM 3174 C C . ALA A 1 417 ? 13.000 -6.147 -3.821 1.00 75.12 417 ALA A C 1
ATOM 3176 O O . ALA A 1 417 ? 13.457 -5.283 -4.570 1.00 75.12 417 ALA A O 1
ATOM 3177 N N . ALA A 1 418 ? 13.108 -6.061 -2.486 1.00 78.88 418 ALA A N 1
ATOM 3178 C CA . ALA A 1 418 ? 13.792 -4.956 -1.802 1.00 78.88 418 ALA A CA 1
ATOM 3179 C C . ALA A 1 418 ? 15.291 -4.926 -2.110 1.00 78.88 418 ALA A C 1
ATOM 3181 O O . ALA A 1 418 ? 15.839 -3.870 -2.425 1.00 78.88 418 ALA A O 1
ATOM 3182 N N . ARG A 1 419 ? 15.949 -6.093 -2.055 1.00 82.50 419 ARG A N 1
ATOM 3183 C CA . ARG A 1 419 ? 17.378 -6.216 -2.375 1.00 82.50 419 ARG A CA 1
ATOM 3184 C C . ARG A 1 419 ? 17.650 -5.792 -3.816 1.00 82.50 419 ARG A C 1
ATOM 3186 O O . ARG A 1 419 ? 18.571 -5.021 -4.059 1.00 82.50 419 ARG A O 1
ATOM 3193 N N . VAL A 1 420 ? 16.836 -6.276 -4.753 1.00 81.00 420 VAL A N 1
ATOM 3194 C CA . VAL A 1 420 ? 16.975 -5.968 -6.180 1.00 81.00 420 VAL A CA 1
ATOM 3195 C C . VAL A 1 420 ? 16.744 -4.488 -6.457 1.00 81.00 420 VAL A C 1
ATOM 3197 O O . VAL A 1 420 ? 17.521 -3.882 -7.193 1.00 81.00 420 VAL A O 1
ATOM 3200 N N . LEU A 1 421 ? 15.706 -3.897 -5.860 1.00 80.50 421 LEU A N 1
ATOM 3201 C CA . LEU A 1 421 ? 15.420 -2.473 -6.001 1.00 80.50 421 LEU A CA 1
ATOM 3202 C C . LEU A 1 421 ? 16.618 -1.634 -5.533 1.00 80.50 421 LEU A C 1
ATOM 3204 O O . LEU A 1 421 ? 17.130 -0.823 -6.301 1.00 80.50 421 LEU A O 1
ATOM 3208 N N . ALA A 1 422 ? 17.133 -1.909 -4.331 1.00 82.69 422 ALA A N 1
ATOM 3209 C CA . ALA A 1 422 ? 18.284 -1.199 -3.773 1.00 82.69 422 ALA A CA 1
ATOM 3210 C C . ALA A 1 422 ? 19.563 -1.369 -4.617 1.00 82.69 422 ALA A C 1
ATOM 3212 O O . ALA A 1 422 ? 20.292 -0.404 -4.852 1.00 82.69 422 ALA A O 1
ATOM 3213 N N . ALA A 1 423 ? 19.834 -2.581 -5.111 1.00 82.19 423 ALA A N 1
ATOM 3214 C CA . ALA A 1 423 ? 20.994 -2.846 -5.961 1.00 82.19 423 ALA A CA 1
ATOM 3215 C C . ALA A 1 423 ? 20.890 -2.129 -7.321 1.00 82.19 423 ALA A C 1
ATOM 3217 O O . ALA A 1 423 ? 21.858 -1.515 -7.775 1.00 82.19 423 ALA A O 1
ATOM 3218 N N . THR A 1 424 ? 19.701 -2.122 -7.932 1.00 81.75 424 THR A N 1
ATOM 3219 C CA . THR A 1 424 ? 19.434 -1.417 -9.199 1.00 81.75 424 THR A CA 1
ATOM 3220 C C . THR A 1 424 ? 19.603 0.096 -9.038 1.00 81.75 424 THR A C 1
ATOM 3222 O O . THR A 1 424 ? 20.183 0.759 -9.898 1.00 81.75 424 THR A O 1
ATOM 3225 N N . GLU A 1 425 ? 19.172 0.661 -7.910 1.00 81.38 425 GLU A N 1
ATOM 3226 C CA . GLU A 1 425 ? 19.378 2.080 -7.606 1.00 81.38 425 GLU A CA 1
ATOM 3227 C C . GLU A 1 425 ? 20.847 2.466 -7.475 1.00 81.38 425 GLU A C 1
ATOM 3229 O O . GLU A 1 425 ? 21.249 3.535 -7.942 1.00 81.38 425 GLU A O 1
ATOM 3234 N N . GLN A 1 426 ? 21.653 1.605 -6.854 1.00 80.69 426 GLN A N 1
ATOM 3235 C CA . GLN A 1 426 ? 23.066 1.879 -6.637 1.00 80.69 426 GLN A CA 1
ATOM 3236 C C . GLN A 1 426 ? 23.900 1.705 -7.915 1.00 80.69 426 GLN A C 1
ATOM 3238 O O . GLN A 1 426 ? 24.884 2.424 -8.096 1.00 80.69 426 GLN A O 1
ATOM 3243 N N . GLN A 1 427 ? 23.534 0.759 -8.785 1.00 81.44 427 GLN A N 1
ATOM 3244 C CA . GLN A 1 427 ? 24.399 0.301 -9.880 1.00 81.44 427 GLN A CA 1
ATOM 3245 C C . GLN A 1 427 ? 23.902 0.668 -11.290 1.00 81.44 427 GLN A C 1
ATOM 3247 O O . GLN A 1 427 ? 24.711 0.695 -12.218 1.00 81.44 427 GLN A O 1
ATOM 3252 N N . LEU A 1 428 ? 22.606 0.962 -11.463 1.00 78.06 428 LEU A N 1
ATOM 3253 C CA . LEU A 1 428 ? 21.947 1.156 -12.769 1.00 78.06 428 LEU A CA 1
ATOM 3254 C C . LEU A 1 428 ? 21.086 2.432 -12.834 1.00 78.06 428 LEU A C 1
ATOM 3256 O O . LEU A 1 428 ? 20.198 2.565 -13.670 1.00 78.06 428 LEU A O 1
ATOM 3260 N N . GLY A 1 429 ? 21.324 3.389 -11.933 1.00 74.50 429 GLY A N 1
ATOM 3261 C CA . GLY A 1 429 ? 20.674 4.704 -11.981 1.00 74.50 429 GLY A CA 1
ATOM 3262 C C . GLY A 1 429 ? 19.200 4.729 -11.558 1.00 74.50 429 GLY A C 1
ATOM 3263 O O . GLY A 1 429 ? 18.585 5.792 -11.634 1.00 74.50 429 GLY A O 1
ATOM 3264 N N . GLY A 1 430 ? 18.649 3.609 -11.072 1.00 80.25 430 GLY A N 1
ATOM 3265 C CA . GLY A 1 430 ? 17.279 3.515 -10.557 1.00 80.25 430 GLY A CA 1
ATOM 3266 C C . GLY A 1 430 ? 16.430 2.431 -11.217 1.00 80.25 430 GLY A C 1
ATOM 3267 O O . GLY A 1 430 ? 16.673 2.061 -12.360 1.00 80.25 430 GLY A O 1
ATOM 3268 N N . ALA A 1 431 ? 15.421 1.928 -10.500 1.00 76.12 431 ALA A N 1
ATOM 3269 C CA . ALA A 1 431 ? 14.448 0.968 -11.045 1.00 76.12 431 ALA A CA 1
ATOM 3270 C C . ALA A 1 431 ? 13.075 1.594 -11.349 1.00 76.12 431 ALA A C 1
ATOM 3272 O O . ALA A 1 431 ? 12.249 0.973 -12.016 1.00 76.12 431 ALA A O 1
ATOM 3273 N N . LEU A 1 432 ? 12.812 2.802 -10.840 1.00 79.44 432 LEU A N 1
ATOM 3274 C CA . LEU A 1 432 ? 11.604 3.564 -11.153 1.00 79.44 432 LEU A CA 1
ATOM 3275 C C . LEU A 1 432 ? 11.800 4.314 -12.473 1.00 79.44 432 LEU A C 1
ATOM 3277 O O . LEU A 1 432 ? 12.926 4.436 -12.951 1.00 79.44 432 LEU A O 1
ATOM 3281 N N . GLN A 1 433 ? 10.728 4.836 -13.065 1.00 81.56 433 GLN A N 1
ATOM 3282 C CA . GLN A 1 433 ? 10.817 5.588 -14.317 1.00 81.56 433 GLN A CA 1
ATOM 3283 C C . GLN A 1 433 ? 10.140 6.950 -14.194 1.00 81.56 433 GLN A C 1
ATOM 3285 O O . GLN A 1 433 ? 9.005 7.056 -13.729 1.00 81.56 433 GLN A O 1
ATOM 3290 N N . ALA A 1 434 ? 10.831 7.986 -14.664 1.00 86.19 434 ALA A N 1
ATOM 3291 C CA . ALA A 1 434 ? 10.229 9.264 -15.011 1.00 86.19 434 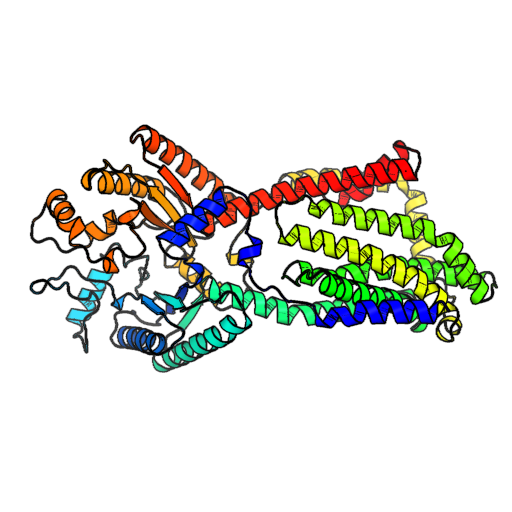ALA A CA 1
ATOM 3292 C C . ALA A 1 434 ? 9.875 9.228 -16.502 1.00 86.19 434 ALA A C 1
ATOM 3294 O O . ALA A 1 434 ? 10.755 8.985 -17.329 1.00 86.19 434 ALA A O 1
ATOM 3295 N N . GLN A 1 435 ? 8.602 9.436 -16.842 1.00 88.31 435 GLN A N 1
ATOM 3296 C CA . GLN A 1 435 ? 8.116 9.378 -18.220 1.00 88.31 435 GLN A CA 1
ATOM 3297 C C . GLN A 1 435 ? 7.488 10.716 -18.614 1.00 88.31 435 GLN A C 1
ATOM 3299 O O . GLN A 1 435 ? 6.690 11.296 -17.876 1.00 88.31 435 GLN A O 1
ATOM 3304 N N . VAL A 1 436 ? 7.838 11.201 -19.799 1.00 90.44 436 VAL A N 1
ATOM 3305 C CA . VAL A 1 436 ? 7.202 12.350 -20.439 1.00 90.44 436 VAL A CA 1
ATOM 3306 C C . VAL A 1 436 ? 6.572 11.864 -21.730 1.00 90.44 436 VAL A C 1
ATOM 3308 O O . VAL A 1 436 ? 7.273 11.423 -22.640 1.00 90.44 436 VAL A O 1
ATOM 3311 N N . MET A 1 437 ? 5.248 11.942 -21.803 1.00 90.31 437 MET A N 1
ATOM 3312 C CA . MET A 1 437 ? 4.515 11.694 -23.036 1.00 90.31 437 MET A CA 1
ATOM 3313 C C . MET A 1 437 ? 4.511 12.974 -23.867 1.00 90.31 437 MET A C 1
ATOM 3315 O O . MET A 1 437 ? 4.120 14.039 -23.384 1.00 90.31 437 MET A O 1
ATOM 3319 N N . VAL A 1 438 ? 4.951 12.852 -25.114 1.00 90.75 438 VAL A N 1
ATOM 3320 C CA . VAL A 1 438 ? 4.973 13.915 -26.114 1.00 90.75 438 VAL A CA 1
ATOM 3321 C C . VAL A 1 438 ? 3.965 13.555 -27.188 1.00 90.75 438 VAL A C 1
ATOM 3323 O O . VAL A 1 438 ? 4.079 12.506 -27.818 1.00 90.75 438 VAL A O 1
ATOM 3326 N N . GLN A 1 439 ? 2.976 14.414 -27.391 1.00 89.56 439 GLN A N 1
ATOM 3327 C CA . GLN A 1 439 ? 2.017 14.303 -28.482 1.00 89.56 439 GLN A CA 1
ATOM 3328 C C . GLN A 1 439 ? 2.238 15.468 -29.435 1.00 89.56 439 GLN A C 1
ATOM 3330 O O . GLN A 1 439 ? 2.200 16.626 -29.008 1.00 89.56 439 GLN A O 1
ATOM 3335 N N . TRP A 1 440 ? 2.484 15.164 -30.703 1.00 88.44 440 TRP A N 1
ATOM 3336 C CA . TRP A 1 440 ? 2.680 16.177 -31.733 1.00 88.44 440 TRP A CA 1
ATOM 3337 C C . TRP A 1 440 ? 1.393 16.433 -32.515 1.00 88.44 440 TRP A C 1
ATOM 3339 O O . TRP A 1 440 ? 0.447 15.647 -32.481 1.00 88.44 440 TRP A O 1
ATOM 3349 N N . SER A 1 441 ? 1.356 17.574 -33.197 1.00 85.12 441 SER A N 1
ATOM 3350 C CA . SER A 1 441 ? 0.286 17.933 -34.127 1.00 85.12 441 SER A CA 1
ATOM 3351 C C . SER A 1 441 ? 0.368 17.117 -35.418 1.00 85.12 441 SER A C 1
ATOM 3353 O O . SER A 1 441 ? 1.471 16.813 -35.862 1.00 85.12 441 SER A O 1
ATOM 3355 N N . ASP A 1 442 ? -0.766 16.877 -36.081 1.00 78.06 442 ASP A N 1
ATOM 3356 C CA . ASP A 1 442 ? -0.834 16.127 -37.351 1.00 78.06 442 ASP A CA 1
ATOM 3357 C C . ASP A 1 442 ? 0.072 16.699 -38.465 1.00 78.06 442 ASP A C 1
ATOM 3359 O O . ASP A 1 442 ? 0.519 15.963 -39.339 1.00 78.06 442 ASP A O 1
ATOM 3363 N N . ASP A 1 443 ? 0.394 17.997 -38.406 1.00 79.38 443 ASP A N 1
ATOM 3364 C CA . ASP A 1 443 ? 1.248 18.693 -39.379 1.00 79.38 443 ASP A CA 1
ATOM 3365 C C . ASP A 1 443 ? 2.762 18.613 -39.069 1.00 79.38 443 ASP A C 1
ATOM 3367 O O . ASP A 1 443 ? 3.569 19.223 -39.773 1.00 79.38 443 ASP A O 1
ATOM 3371 N N . ALA A 1 444 ? 3.168 17.923 -37.997 1.00 78.62 444 ALA A N 1
ATOM 3372 C CA . ALA A 1 444 ? 4.562 17.897 -37.553 1.00 78.62 444 ALA A CA 1
ATOM 3373 C C . ALA A 1 444 ? 5.460 17.084 -38.495 1.00 78.62 444 ALA A C 1
ATOM 3375 O O . ALA A 1 444 ? 5.161 15.943 -38.851 1.00 78.62 444 ALA A O 1
ATOM 3376 N N . THR A 1 445 ? 6.616 17.644 -38.848 1.00 79.62 445 THR A N 1
A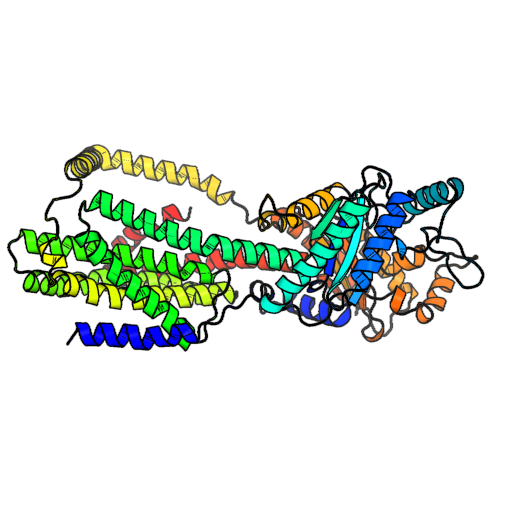TOM 3377 C CA . THR A 1 445 ? 7.626 16.925 -39.634 1.00 79.62 445 THR A CA 1
ATOM 3378 C C . THR A 1 445 ? 8.456 15.987 -38.754 1.00 79.62 445 THR A C 1
ATOM 3380 O O . THR A 1 445 ? 8.697 16.263 -37.579 1.00 79.62 445 THR A O 1
ATOM 3383 N N . ALA A 1 446 ? 8.980 14.895 -39.324 1.00 76.06 446 ALA A N 1
ATOM 3384 C CA . ALA A 1 446 ? 9.817 13.946 -38.581 1.00 76.06 446 ALA A CA 1
ATOM 3385 C C . ALA A 1 446 ? 11.054 14.624 -37.945 1.00 76.06 446 ALA A C 1
ATOM 3387 O O . ALA A 1 446 ? 11.459 14.279 -36.834 1.00 76.06 446 ALA A O 1
ATOM 3388 N N . LYS A 1 447 ? 11.615 15.641 -38.616 1.00 80.06 447 LYS A N 1
ATOM 3389 C CA . LYS A 1 447 ? 12.723 16.455 -38.094 1.00 80.06 447 LYS A CA 1
ATOM 3390 C C . LYS A 1 447 ? 12.328 17.225 -36.839 1.00 80.06 447 LYS A C 1
ATOM 3392 O O . LYS A 1 447 ? 13.048 17.169 -35.847 1.00 80.06 447 LYS A O 1
ATOM 3397 N N . GLU A 1 448 ? 11.176 17.891 -36.868 1.00 82.62 448 GLU A N 1
ATOM 3398 C CA . GLU A 1 448 ? 10.643 18.600 -35.702 1.00 82.62 448 GLU A CA 1
ATOM 3399 C C . GLU A 1 448 ? 10.378 17.635 -34.544 1.00 82.62 448 GLU A C 1
ATOM 3401 O O . GLU A 1 448 ? 10.743 17.940 -33.415 1.00 82.62 448 GLU A O 1
ATOM 3406 N N . VAL A 1 449 ? 9.834 16.442 -34.812 1.00 83.56 449 VAL A N 1
ATOM 3407 C CA . VAL A 1 449 ? 9.635 15.401 -33.787 1.00 83.56 449 VAL A CA 1
ATOM 3408 C C . VAL A 1 449 ? 10.950 15.022 -33.114 1.00 83.56 449 VAL A C 1
ATOM 3410 O O . VAL A 1 449 ? 11.030 15.053 -31.888 1.00 83.56 449 VAL A O 1
ATOM 3413 N N . VAL A 1 450 ? 12.001 14.720 -33.877 1.00 83.38 450 VAL A N 1
ATOM 3414 C CA . VAL A 1 450 ? 13.295 14.328 -33.295 1.00 83.38 450 VAL A CA 1
ATOM 3415 C C . VAL A 1 450 ? 13.965 15.482 -32.543 1.00 83.38 450 VAL A C 1
ATOM 3417 O O . VAL A 1 450 ? 14.469 15.272 -31.438 1.00 83.38 450 VAL A O 1
ATOM 3420 N N . ASP A 1 451 ? 13.942 16.700 -33.085 1.00 85.94 451 ASP A N 1
ATOM 3421 C CA . ASP A 1 451 ? 14.548 17.867 -32.433 1.00 85.94 451 ASP A CA 1
ATOM 3422 C C . ASP A 1 451 ? 13.814 18.236 -31.134 1.00 85.94 451 ASP A C 1
ATOM 3424 O O . ASP A 1 451 ? 14.448 18.513 -30.110 1.00 85.94 451 ASP A O 1
ATOM 3428 N N . THR A 1 452 ? 12.481 18.164 -31.127 1.00 87.56 452 THR A N 1
ATOM 3429 C CA . THR A 1 452 ? 11.685 18.378 -29.916 1.00 87.56 452 THR A CA 1
ATOM 3430 C C . THR A 1 452 ? 11.899 17.258 -28.896 1.00 87.56 452 THR A C 1
ATOM 3432 O O . THR A 1 452 ? 12.017 17.549 -27.706 1.00 87.56 452 THR A O 1
ATOM 3435 N N . LEU A 1 453 ? 12.021 15.992 -29.317 1.00 88.50 453 LEU A N 1
ATOM 3436 C CA . LEU A 1 453 ? 12.350 14.890 -28.404 1.00 88.50 453 LEU A CA 1
ATOM 3437 C C . LEU A 1 453 ? 13.714 15.094 -27.735 1.00 88.50 453 LEU A C 1
ATOM 3439 O O . LEU A 1 453 ? 13.813 14.914 -26.523 1.00 88.50 453 LEU A O 1
ATOM 3443 N N . ARG A 1 454 ? 14.732 15.564 -28.468 1.00 89.19 454 ARG A N 1
ATOM 3444 C CA . ARG A 1 454 ? 16.035 15.934 -27.885 1.00 89.19 454 ARG A CA 1
ATOM 3445 C C . ARG A 1 454 ? 15.935 17.090 -26.894 1.00 89.19 454 ARG A C 1
ATOM 3447 O O . ARG A 1 454 ? 16.611 17.086 -25.865 1.00 89.19 454 ARG A O 1
ATOM 3454 N N . ALA A 1 455 ? 15.097 18.086 -27.181 1.00 90.31 455 ALA A N 1
ATOM 3455 C CA . ALA A 1 455 ? 14.852 19.175 -26.240 1.00 90.31 455 ALA A CA 1
ATOM 3456 C C . ALA A 1 455 ? 14.233 18.640 -24.938 1.00 90.31 455 ALA A C 1
ATOM 3458 O O . ALA A 1 455 ? 14.712 18.962 -23.852 1.00 90.31 455 ALA A O 1
ATOM 3459 N N . VAL A 1 456 ? 13.234 17.756 -25.035 1.00 91.44 456 VAL A N 1
ATOM 3460 C CA . VAL A 1 456 ? 12.622 17.099 -23.869 1.00 91.44 456 VAL A CA 1
ATOM 3461 C C . VAL A 1 456 ? 13.636 16.226 -23.121 1.00 91.44 456 VAL A C 1
ATOM 3463 O O . VAL A 1 456 ? 13.690 16.289 -21.894 1.00 91.44 456 VAL A O 1
ATOM 3466 N N . GLU A 1 457 ? 14.485 15.466 -23.819 1.00 91.06 457 GLU A N 1
ATOM 3467 C CA . GLU A 1 457 ? 15.589 14.713 -23.208 1.00 91.06 457 GLU A CA 1
ATOM 3468 C C . GLU A 1 457 ? 16.517 15.628 -22.400 1.00 91.06 457 GLU A C 1
ATOM 3470 O O . GLU A 1 457 ? 16.825 15.329 -21.249 1.00 91.06 457 GLU A O 1
ATOM 3475 N N . SER A 1 458 ? 16.916 16.779 -22.945 1.00 91.25 458 SER A N 1
ATOM 3476 C CA . SER A 1 458 ? 17.750 17.753 -22.229 1.00 91.25 458 SER A CA 1
ATOM 3477 C C . SER A 1 458 ? 17.074 18.282 -20.957 1.00 91.25 458 SER A C 1
ATOM 3479 O O . SER A 1 458 ? 17.731 18.479 -19.932 1.00 91.25 458 SER A O 1
ATOM 3481 N N . GLU A 1 459 ? 15.757 18.488 -20.981 1.00 92.06 459 GLU A N 1
ATOM 3482 C CA . GLU A 1 459 ? 15.009 18.937 -19.803 1.00 92.06 459 GLU A CA 1
ATOM 3483 C C . GLU A 1 459 ? 14.884 17.846 -18.729 1.00 92.06 459 GLU A C 1
ATOM 3485 O O . GLU A 1 459 ? 15.037 18.141 -17.535 1.00 92.06 459 GLU A O 1
ATOM 3490 N N . VAL A 1 460 ? 14.660 16.592 -19.142 1.00 89.94 460 VAL A N 1
ATOM 3491 C CA . VAL A 1 460 ? 14.605 15.417 -18.254 1.00 89.94 460 VAL A CA 1
ATOM 3492 C C . VAL A 1 460 ? 15.984 15.116 -17.660 1.00 89.94 460 VAL A C 1
ATOM 3494 O O . VAL A 1 460 ? 16.082 14.835 -16.470 1.00 89.94 460 VAL A O 1
ATOM 3497 N N . ALA A 1 461 ? 17.062 15.254 -18.437 1.00 89.56 461 ALA A N 1
ATOM 3498 C CA . ALA A 1 461 ? 18.436 15.019 -17.987 1.00 89.56 461 ALA A CA 1
ATOM 3499 C C . ALA A 1 461 ? 18.911 15.993 -16.890 1.00 89.56 461 ALA A C 1
ATOM 3501 O O . ALA A 1 461 ? 19.899 15.717 -16.212 1.00 89.56 461 ALA A O 1
ATOM 3502 N N . GLN A 1 462 ? 18.228 17.129 -16.704 1.00 90.12 462 GLN A N 1
ATOM 3503 C CA . GLN A 1 462 ? 18.518 18.079 -15.622 1.00 90.12 462 GLN A CA 1
ATOM 3504 C C . GLN A 1 462 ? 17.995 17.620 -14.251 1.00 90.12 462 GLN A C 1
ATOM 3506 O O . GLN A 1 462 ? 18.345 18.234 -13.241 1.00 90.12 462 GLN A O 1
ATOM 3511 N N . LEU A 1 463 ? 17.158 16.577 -14.190 1.00 87.00 463 LEU A N 1
ATOM 3512 C CA . LEU A 1 463 ? 16.696 16.012 -12.923 1.00 87.00 463 LEU A CA 1
ATOM 3513 C C . LEU A 1 463 ? 17.865 15.348 -12.181 1.00 87.00 463 LEU A C 1
ATOM 3515 O O . LEU A 1 463 ? 18.621 14.554 -12.738 1.00 87.00 463 LEU A O 1
ATOM 3519 N N . SER A 1 464 ? 18.008 15.643 -10.888 1.00 85.69 464 SER A N 1
ATOM 3520 C CA . SER A 1 464 ? 19.187 15.227 -10.105 1.00 85.69 464 SER A CA 1
ATOM 3521 C C . SER A 1 464 ? 19.224 13.723 -9.780 1.00 85.69 464 SER A C 1
ATOM 3523 O O . SER A 1 464 ? 20.251 13.158 -9.378 1.00 85.69 464 SER A O 1
ATOM 3525 N N . PHE A 1 465 ? 18.085 13.056 -9.933 1.00 84.94 465 PHE A N 1
ATOM 3526 C CA . PHE A 1 465 ? 17.849 11.677 -9.518 1.00 84.94 465 PHE A CA 1
ATOM 3527 C C . PHE A 1 465 ? 17.590 10.710 -10.675 1.00 84.94 465 PHE A C 1
ATOM 3529 O O . PHE A 1 465 ? 17.313 9.539 -10.406 1.00 84.94 465 PHE A O 1
ATOM 3536 N N . THR A 1 466 ? 17.697 11.165 -11.925 1.00 85.06 466 THR A N 1
ATOM 3537 C CA . THR A 1 466 ? 17.495 10.325 -13.108 1.00 85.06 466 THR A CA 1
ATOM 3538 C C . THR A 1 466 ? 18.808 9.924 -13.774 1.00 85.06 466 THR A C 1
ATOM 3540 O O . THR A 1 466 ? 19.820 10.620 -13.709 1.00 85.06 466 THR A O 1
ATOM 3543 N N . SER A 1 467 ? 18.774 8.782 -14.446 1.00 83.81 467 SER A N 1
ATOM 3544 C CA . SER A 1 467 ? 19.760 8.355 -15.438 1.00 83.81 467 SER A CA 1
ATOM 3545 C C . SER A 1 467 ? 19.612 9.147 -16.748 1.00 83.81 467 SER A C 1
ATOM 3547 O O . SER A 1 467 ? 18.766 10.038 -16.864 1.00 83.81 467 SER A O 1
ATOM 3549 N N . LYS A 1 468 ? 20.443 8.823 -17.748 1.00 85.38 468 LYS A N 1
ATOM 3550 C CA . LYS A 1 468 ? 20.321 9.410 -19.087 1.00 85.38 468 LYS A CA 1
ATOM 3551 C C . LYS A 1 468 ? 18.953 9.047 -19.687 1.00 85.38 468 LYS A C 1
ATOM 3553 O O . LYS A 1 468 ? 18.636 7.856 -19.726 1.00 85.38 468 LYS A O 1
ATOM 3558 N N . PRO A 1 469 ? 18.161 10.030 -20.146 1.00 87.62 469 PRO A N 1
ATOM 3559 C CA . PRO A 1 469 ? 16.884 9.753 -20.778 1.00 87.62 469 PRO A CA 1
ATOM 3560 C C . PRO A 1 469 ? 17.080 8.993 -22.088 1.00 87.62 469 PRO A C 1
ATOM 3562 O O . PRO A 1 469 ? 18.103 9.127 -22.757 1.00 87.62 469 PRO A O 1
ATOM 3565 N N . VAL A 1 470 ? 16.077 8.194 -22.425 1.00 84.56 470 VAL A N 1
ATOM 3566 C CA . VAL A 1 470 ? 15.968 7.446 -23.670 1.00 84.56 470 VAL A CA 1
ATOM 3567 C C . VAL A 1 470 ? 14.689 7.853 -24.362 1.00 84.56 470 VAL A C 1
ATOM 3569 O O . VAL A 1 470 ? 13.603 7.790 -23.776 1.00 84.56 470 VAL A O 1
ATOM 3572 N N . SER A 1 471 ? 14.817 8.197 -25.633 1.00 87.06 471 SER A N 1
ATOM 3573 C CA . SER A 1 471 ? 13.693 8.343 -26.544 1.00 87.06 471 SER A CA 1
ATOM 3574 C C . SER A 1 471 ? 14.011 7.712 -27.898 1.00 87.06 471 SER A C 1
ATOM 3576 O O . SER A 1 471 ? 15.054 7.079 -28.096 1.00 87.06 471 SER A O 1
ATOM 3578 N N . LEU A 1 472 ? 13.108 7.912 -28.857 1.00 81.38 472 LEU A N 1
ATOM 3579 C CA . LEU A 1 472 ? 13.372 7.607 -30.257 1.00 81.38 472 LEU A CA 1
ATOM 3580 C C . LEU A 1 472 ? 14.644 8.296 -30.776 1.00 81.38 472 LEU A C 1
ATOM 3582 O O . LEU A 1 472 ? 15.377 7.688 -31.548 1.00 81.38 472 LEU A O 1
ATOM 3586 N N . ALA A 1 473 ? 14.937 9.525 -30.337 1.00 81.88 473 ALA A N 1
ATOM 3587 C CA . ALA A 1 473 ? 16.140 10.241 -30.756 1.00 81.88 473 ALA A CA 1
ATOM 3588 C C . ALA A 1 473 ? 17.413 9.481 -30.350 1.00 81.88 473 ALA A C 1
ATOM 3590 O O . ALA A 1 473 ? 18.304 9.290 -31.176 1.00 81.88 473 ALA A O 1
ATOM 3591 N N . THR A 1 474 ? 17.454 8.946 -29.124 1.00 80.50 474 THR A N 1
ATOM 3592 C CA . THR A 1 474 ? 18.559 8.090 -28.667 1.00 80.50 474 THR A CA 1
ATOM 3593 C C . THR A 1 474 ? 18.669 6.809 -29.496 1.00 80.50 474 THR A C 1
ATOM 3595 O O . THR A 1 474 ? 19.770 6.379 -29.826 1.00 80.50 474 THR A O 1
ATOM 3598 N N . LEU A 1 475 ? 17.539 6.183 -29.849 1.00 77.44 475 LEU A N 1
ATOM 3599 C CA . LEU A 1 475 ? 17.537 4.968 -30.670 1.00 77.44 475 LEU A CA 1
ATOM 3600 C C . LEU A 1 475 ? 18.124 5.237 -32.064 1.00 77.44 475 LEU A C 1
ATOM 3602 O O . LEU A 1 475 ? 18.949 4.459 -32.541 1.00 77.44 475 LEU A O 1
ATOM 3606 N N . LEU A 1 476 ? 17.750 6.357 -32.687 1.00 75.06 476 LEU A N 1
ATOM 3607 C CA . LEU A 1 476 ? 18.279 6.777 -33.988 1.00 75.06 476 LEU A CA 1
ATOM 3608 C C . LEU A 1 476 ? 19.799 7.001 -33.957 1.00 75.06 476 LEU A C 1
ATOM 3610 O O . LEU A 1 476 ? 20.483 6.685 -34.929 1.00 75.06 476 LEU A O 1
ATOM 3614 N N . GLU A 1 477 ? 20.340 7.488 -32.839 1.00 74.69 477 GLU A N 1
ATOM 3615 C CA . GLU A 1 477 ? 21.786 7.675 -32.648 1.00 74.69 477 GLU A CA 1
ATOM 3616 C C . GLU A 1 477 ? 22.557 6.351 -32.536 1.00 74.69 477 GLU A C 1
ATOM 3618 O O . GLU A 1 477 ? 23.738 6.307 -32.872 1.00 74.69 477 GLU A O 1
ATOM 3623 N N . THR A 1 478 ? 21.898 5.265 -32.116 1.00 68.94 478 THR A N 1
ATOM 3624 C CA . THR A 1 478 ? 22.519 3.930 -31.996 1.00 68.94 478 THR A CA 1
ATOM 3625 C C . THR A 1 478 ? 22.524 3.111 -33.288 1.00 68.94 478 THR A C 1
ATOM 3627 O O . THR A 1 478 ? 23.111 2.032 -33.334 1.00 68.94 478 THR A O 1
ATOM 3630 N N . LEU A 1 479 ? 21.875 3.579 -34.357 1.00 69.38 479 LEU A N 1
ATOM 3631 C CA . LEU A 1 479 ? 21.847 2.845 -35.622 1.00 69.38 479 LEU A CA 1
ATOM 3632 C C . LEU A 1 479 ? 23.158 3.059 -36.409 1.00 69.38 479 LEU A C 1
ATOM 3634 O O . LEU A 1 479 ? 23.541 4.206 -36.646 1.00 69.38 479 LEU A O 1
ATOM 3638 N N . PRO A 1 480 ? 23.829 1.991 -36.897 1.00 59.69 480 PRO A N 1
ATOM 3639 C CA . PRO A 1 480 ? 25.081 2.123 -37.639 1.00 59.69 480 PRO A CA 1
ATOM 3640 C C . PRO A 1 480 ? 24.886 2.923 -38.930 1.00 59.69 480 PRO A C 1
ATOM 3642 O O . PRO A 1 480 ? 24.128 2.504 -39.815 1.00 59.69 480 PRO A O 1
ATOM 3645 N N . THR A 1 481 ? 25.585 4.047 -39.066 1.00 56.34 481 THR A N 1
ATOM 3646 C CA . THR A 1 481 ? 25.518 4.926 -40.238 1.00 56.34 481 THR A CA 1
ATOM 3647 C C . THR A 1 481 ? 26.648 4.615 -41.221 1.00 56.34 481 THR A C 1
ATOM 3649 O O . THR A 1 481 ? 27.825 4.643 -40.876 1.00 56.34 481 THR A O 1
ATOM 3652 N N . GLU A 1 482 ? 26.305 4.356 -42.484 1.00 47.75 482 GLU A N 1
ATOM 3653 C CA . GLU A 1 482 ? 27.261 4.403 -43.598 1.00 47.75 482 GLU A CA 1
ATOM 3654 C C . GLU A 1 482 ? 27.181 5.772 -44.308 1.00 47.75 482 GLU A C 1
ATOM 3656 O O . GLU A 1 482 ? 27.132 5.801 -45.526 1.00 47.75 482 GLU A O 1
ATOM 3661 N N . HIS A 1 483 ? 27.266 6.901 -43.583 1.00 45.78 483 HIS A N 1
ATOM 3662 C CA . HIS A 1 483 ? 27.431 8.278 -44.130 1.00 45.78 483 HIS A CA 1
ATOM 3663 C C . HIS A 1 483 ? 26.185 9.180 -44.341 1.00 45.78 483 HIS A C 1
ATOM 3665 O O . HIS A 1 483 ? 26.252 10.072 -45.184 1.00 45.78 483 HIS A O 1
ATOM 3671 N N . GLY A 1 484 ? 25.108 9.060 -43.555 1.00 49.75 484 GLY A N 1
ATOM 3672 C CA . GLY A 1 484 ? 23.948 9.967 -43.669 1.00 49.75 484 GLY A CA 1
ATOM 3673 C C . GLY A 1 484 ? 23.857 11.076 -42.617 1.00 49.75 484 GLY A C 1
ATOM 3674 O O . GLY A 1 484 ? 24.223 10.872 -41.459 1.00 49.75 484 GLY A O 1
ATOM 3675 N N . THR A 1 485 ? 23.353 12.254 -43.010 1.00 55.88 485 THR A N 1
ATOM 3676 C CA . THR A 1 485 ? 22.904 13.312 -42.082 1.00 55.88 485 THR A CA 1
ATOM 3677 C C . THR A 1 485 ? 21.645 12.857 -41.328 1.00 55.88 485 THR A C 1
ATOM 3679 O O . THR A 1 485 ? 20.981 11.904 -41.730 1.00 55.88 485 THR A O 1
ATOM 3682 N N . LEU A 1 486 ? 21.269 13.558 -40.249 1.00 55.06 486 LEU A N 1
ATOM 3683 C CA . LEU A 1 486 ? 20.003 13.327 -39.527 1.00 55.06 486 LEU A CA 1
ATOM 3684 C C . LEU A 1 486 ? 18.791 13.273 -40.484 1.00 55.06 486 LEU A C 1
ATOM 3686 O O . LEU A 1 486 ? 17.839 12.551 -40.230 1.00 55.06 486 LEU A O 1
ATOM 3690 N N . GLU A 1 487 ? 18.846 13.999 -41.603 1.00 53.56 487 GLU A N 1
ATOM 3691 C CA . GLU A 1 487 ? 17.811 14.029 -42.645 1.00 53.56 487 GLU A CA 1
ATOM 3692 C C . GLU A 1 487 ? 17.658 12.690 -43.392 1.00 53.56 487 GLU A C 1
ATOM 3694 O O . GLU A 1 487 ? 16.528 12.276 -43.623 1.00 53.56 487 GLU A O 1
ATOM 3699 N N . GLU A 1 488 ? 18.736 11.944 -43.657 1.00 57.56 488 GLU A N 1
ATOM 3700 C CA . GLU A 1 488 ? 18.649 10.587 -44.238 1.00 57.56 488 GLU A CA 1
ATOM 3701 C C . GLU A 1 488 ? 18.147 9.548 -43.213 1.00 57.56 488 GLU A C 1
ATOM 3703 O O . GLU A 1 488 ? 17.435 8.601 -43.556 1.00 57.56 488 GLU A O 1
ATOM 3708 N N . GLN A 1 489 ? 18.455 9.739 -41.922 1.00 59.69 489 GLN A N 1
ATOM 3709 C CA . GLN A 1 489 ? 17.906 8.904 -40.841 1.00 59.69 489 GLN A CA 1
ATOM 3710 C C . GLN A 1 489 ? 16.391 9.106 -40.675 1.00 59.69 489 GLN A C 1
ATOM 3712 O O . GLN A 1 489 ? 15.677 8.165 -40.335 1.00 59.69 489 GLN A O 1
ATOM 3717 N N . LEU A 1 490 ? 15.907 10.322 -40.945 1.00 56.94 490 LEU A N 1
ATOM 3718 C CA . LEU A 1 490 ? 14.490 10.681 -40.930 1.00 56.94 490 LEU A CA 1
ATOM 3719 C C . LEU A 1 490 ? 13.731 10.164 -42.162 1.00 56.94 490 LEU A C 1
ATOM 3721 O O . LEU A 1 490 ? 12.554 9.855 -42.040 1.00 56.94 490 LEU A O 1
ATOM 3725 N N . GLU A 1 491 ? 14.379 10.003 -43.321 1.00 57.16 491 GLU A N 1
ATOM 3726 C CA . GLU A 1 491 ? 13.777 9.305 -44.476 1.00 57.16 491 GLU A CA 1
ATOM 3727 C C . GLU A 1 491 ? 13.583 7.803 -44.207 1.00 57.16 491 GLU A C 1
ATOM 3729 O O . GLU A 1 491 ? 12.656 7.187 -44.724 1.00 57.16 491 GLU A O 1
ATOM 3734 N N . THR A 1 492 ? 14.415 7.226 -43.335 1.00 55.19 492 THR A N 1
ATOM 3735 C CA . THR A 1 492 ? 14.314 5.825 -42.887 1.00 55.19 492 THR A CA 1
ATOM 3736 C C . THR A 1 492 ? 13.300 5.651 -41.745 1.00 55.19 492 THR A C 1
ATOM 3738 O O . THR A 1 492 ? 13.078 4.535 -41.291 1.00 55.19 492 THR A O 1
ATOM 3741 N N . PHE A 1 493 ? 12.677 6.730 -41.255 1.00 56.22 493 PHE A N 1
ATOM 3742 C CA . PHE A 1 493 ? 11.752 6.711 -40.113 1.00 56.22 493 PHE A CA 1
ATOM 3743 C C . PHE A 1 493 ? 10.570 5.750 -40.317 1.00 56.22 493 PHE A C 1
ATOM 3745 O O . PHE A 1 493 ? 10.233 5.008 -39.397 1.00 56.22 493 PHE A O 1
ATOM 3752 N N . ASP A 1 494 ? 10.026 5.692 -41.538 1.00 55.91 494 ASP A N 1
ATOM 3753 C CA . ASP A 1 494 ? 8.962 4.754 -41.934 1.00 55.91 494 ASP A CA 1
ATOM 3754 C C . ASP A 1 494 ? 9.474 3.317 -42.169 1.00 55.91 494 ASP A C 1
ATOM 3756 O O . ASP A 1 494 ? 8.690 2.371 -42.234 1.00 55.91 494 ASP A O 1
ATOM 3760 N N . GLU A 1 495 ? 10.790 3.128 -42.303 1.00 54.56 495 GLU A N 1
ATOM 3761 C CA . GLU A 1 495 ? 11.425 1.819 -42.502 1.00 54.56 495 GLU A CA 1
ATOM 3762 C C . GLU A 1 495 ? 11.903 1.177 -41.189 1.00 54.56 495 GLU A C 1
ATOM 3764 O O . GLU A 1 495 ? 12.358 0.027 -41.199 1.00 54.56 495 GLU A O 1
ATOM 3769 N N . ILE A 1 496 ? 11.819 1.884 -40.053 1.00 61.25 496 ILE A N 1
ATOM 3770 C CA . ILE A 1 496 ? 12.188 1.315 -38.754 1.00 61.25 496 ILE A CA 1
ATOM 3771 C C . ILE A 1 496 ? 11.135 0.265 -38.377 1.00 61.25 496 ILE A C 1
ATOM 3773 O O . ILE A 1 496 ? 9.962 0.610 -38.236 1.00 61.25 496 ILE A O 1
ATOM 3777 N N . PRO A 1 497 ? 11.519 -1.009 -38.170 1.00 58.16 497 PRO A N 1
ATOM 3778 C CA . PRO A 1 497 ? 10.568 -2.036 -37.770 1.00 58.16 497 PRO A CA 1
ATOM 3779 C C . PRO A 1 497 ? 9.832 -1.625 -36.491 1.00 58.16 497 PRO A C 1
ATOM 3781 O O . PRO A 1 497 ? 10.479 -1.221 -35.521 1.00 58.16 497 PRO A O 1
ATOM 3784 N N . GLU A 1 498 ? 8.506 -1.794 -36.453 1.00 60.06 498 GLU A N 1
ATOM 3785 C CA . GLU A 1 498 ? 7.686 -1.513 -35.260 1.00 60.06 498 GLU A CA 1
ATOM 3786 C C . GLU A 1 498 ? 8.234 -2.210 -34.005 1.00 60.06 498 GLU A C 1
ATOM 3788 O O . GLU A 1 498 ? 8.162 -1.681 -32.904 1.00 60.06 498 GLU A O 1
ATOM 3793 N N . GLU A 1 499 ? 8.865 -3.375 -34.162 1.00 57.09 499 GLU A N 1
ATOM 3794 C CA . GLU A 1 499 ? 9.496 -4.137 -33.079 1.00 57.09 499 GLU A CA 1
ATOM 3795 C C . GLU A 1 499 ? 10.659 -3.394 -32.392 1.00 57.09 499 GLU A C 1
ATOM 3797 O O . GLU A 1 499 ? 10.920 -3.626 -31.206 1.00 57.09 499 GLU A O 1
ATOM 3802 N N . ALA A 1 500 ? 11.354 -2.512 -33.122 1.00 56.03 500 ALA A N 1
ATOM 3803 C CA . ALA A 1 500 ? 12.486 -1.727 -32.633 1.00 56.03 500 ALA A CA 1
ATOM 3804 C C . ALA A 1 500 ? 12.044 -0.421 -31.950 1.00 56.03 500 ALA A C 1
ATOM 3806 O O . ALA A 1 500 ? 12.696 0.019 -31.002 1.00 56.03 500 ALA A O 1
ATOM 3807 N N . THR A 1 501 ? 10.926 0.170 -32.383 1.00 62.84 501 THR A N 1
ATOM 3808 C CA . THR A 1 501 ? 10.308 1.359 -31.762 1.00 62.84 501 THR A CA 1
ATOM 3809 C C . THR A 1 501 ? 9.248 1.011 -30.712 1.00 62.84 501 THR A C 1
ATOM 3811 O O . THR A 1 501 ? 8.796 1.898 -29.978 1.00 62.84 501 THR A O 1
ATOM 3814 N N . ALA A 1 502 ? 8.899 -0.276 -30.588 1.00 57.06 502 ALA A N 1
ATOM 3815 C CA . ALA A 1 502 ? 7.915 -0.806 -29.653 1.00 57.06 502 ALA A CA 1
ATOM 3816 C C . ALA A 1 502 ? 8.165 -0.319 -28.214 1.00 57.06 502 ALA A C 1
ATOM 3818 O O . ALA A 1 502 ? 9.171 -0.655 -27.574 1.00 57.06 502 ALA A O 1
ATOM 3819 N N . GLY A 1 503 ? 7.212 0.464 -27.700 1.00 67.19 503 GLY A N 1
ATOM 3820 C CA . GLY A 1 503 ? 7.221 1.020 -26.343 1.00 67.19 503 GLY A CA 1
ATOM 3821 C C . GLY A 1 503 ? 7.882 2.398 -26.196 1.00 67.19 503 GLY A C 1
ATOM 3822 O O . GLY A 1 503 ? 7.936 2.910 -25.082 1.00 67.19 503 GLY A O 1
ATOM 3823 N N . LEU A 1 504 ? 8.375 3.011 -27.280 1.00 73.75 504 LEU A N 1
ATOM 3824 C CA . LEU A 1 504 ? 8.875 4.398 -27.287 1.00 73.75 504 LEU A CA 1
ATOM 3825 C C . LEU A 1 504 ? 8.043 5.324 -28.180 1.00 73.75 504 LEU A C 1
ATOM 3827 O O . LEU A 1 504 ? 7.954 6.516 -27.891 1.00 73.75 504 LEU A O 1
ATOM 3831 N N . VAL A 1 505 ? 7.430 4.801 -29.247 1.00 80.00 505 VAL A N 1
ATOM 3832 C CA . VAL A 1 505 ? 6.644 5.585 -30.213 1.00 80.00 505 VAL A CA 1
ATOM 3833 C C . VAL A 1 505 ? 5.376 4.837 -30.609 1.00 80.00 505 VAL A C 1
ATOM 3835 O O . VAL A 1 505 ? 5.399 3.621 -30.769 1.00 80.00 505 VAL A O 1
ATOM 3838 N N . HIS A 1 506 ? 4.281 5.576 -30.775 1.00 79.44 506 HIS A N 1
ATOM 3839 C CA . HIS A 1 506 ? 3.020 5.093 -31.322 1.00 79.44 506 HIS A CA 1
ATOM 3840 C C . HIS A 1 506 ? 2.594 6.017 -32.474 1.00 79.44 506 HIS A C 1
ATOM 3842 O O . HIS A 1 506 ? 2.026 7.095 -32.253 1.00 79.44 506 HIS A O 1
ATOM 3848 N N . PHE A 1 507 ? 2.921 5.606 -33.703 1.00 72.56 507 PHE A N 1
ATOM 3849 C CA . PHE A 1 507 ? 2.803 6.437 -34.907 1.00 72.56 507 PHE A CA 1
ATOM 3850 C C . PHE A 1 507 ? 1.353 6.821 -35.226 1.00 72.56 507 PHE A C 1
ATOM 3852 O O . PHE A 1 507 ? 1.086 7.994 -35.471 1.00 72.56 507 PHE A O 1
ATOM 3859 N N . ASP A 1 508 ? 0.404 5.887 -35.092 1.00 71.12 508 ASP A N 1
ATOM 3860 C CA . ASP A 1 508 ? -1.023 6.111 -35.389 1.00 71.12 508 ASP A CA 1
ATOM 3861 C C . ASP A 1 508 ? -1.663 7.237 -34.565 1.00 71.12 508 ASP A C 1
ATOM 3863 O O . ASP A 1 508 ? -2.659 7.831 -34.972 1.00 71.12 508 ASP A O 1
ATOM 3867 N N . SER A 1 509 ? -1.123 7.513 -33.375 1.00 71.56 509 SER A N 1
ATOM 3868 C CA . SER A 1 509 ? -1.657 8.528 -32.460 1.00 71.56 509 SER A CA 1
ATOM 3869 C C . SER A 1 509 ? -0.780 9.771 -32.359 1.00 71.56 509 SER A C 1
ATOM 3871 O O . SER A 1 509 ? -1.006 10.587 -31.463 1.00 71.56 509 SER A O 1
ATOM 3873 N N . GLY A 1 510 ? 0.273 9.868 -33.171 1.00 82.88 510 GLY A N 1
ATOM 3874 C CA . GLY A 1 510 ? 1.222 10.971 -33.110 1.00 82.88 510 GLY A CA 1
ATOM 3875 C C . GLY A 1 510 ? 1.848 11.152 -31.720 1.00 82.88 510 GLY A C 1
ATOM 3876 O O . GLY A 1 510 ? 1.814 12.249 -31.164 1.00 82.88 510 GLY A O 1
ATOM 3877 N N . SER A 1 511 ? 2.285 10.063 -31.072 1.00 86.38 511 SER A N 1
ATOM 3878 C CA . SER A 1 511 ? 2.766 10.105 -29.681 1.00 86.38 511 SER A CA 1
ATOM 3879 C C . SER A 1 511 ? 4.095 9.377 -29.479 1.00 86.38 511 SER A C 1
ATOM 3881 O O . SER A 1 511 ? 4.309 8.302 -30.034 1.00 86.38 511 SER A O 1
ATOM 3883 N N . ALA A 1 512 ? 4.958 9.910 -28.615 1.00 87.75 512 ALA A N 1
ATOM 3884 C CA . ALA A 1 512 ? 6.205 9.278 -28.181 1.00 87.75 512 ALA A CA 1
ATOM 3885 C C . ALA A 1 512 ? 6.436 9.469 -26.679 1.00 87.75 512 ALA A C 1
ATOM 3887 O O . ALA A 1 512 ? 5.872 10.368 -26.055 1.00 87.75 512 ALA A O 1
ATOM 3888 N N . ILE A 1 513 ? 7.283 8.620 -26.104 1.00 88.06 513 ILE A N 1
ATOM 3889 C CA . ILE A 1 513 ? 7.693 8.686 -24.704 1.00 88.06 513 ILE A CA 1
ATOM 3890 C C . ILE A 1 513 ? 9.184 8.998 -24.628 1.00 88.06 513 ILE A C 1
ATOM 3892 O O . ILE A 1 513 ? 10.016 8.320 -25.233 1.00 88.06 513 ILE A O 1
ATOM 3896 N N . VAL A 1 514 ? 9.518 9.990 -23.806 1.00 89.69 514 VAL A N 1
ATOM 3897 C CA . VAL A 1 514 ? 10.866 10.173 -23.265 1.00 89.69 514 VAL A CA 1
ATOM 3898 C C . VAL A 1 514 ? 10.870 9.595 -21.860 1.00 89.69 514 VAL A C 1
ATOM 3900 O O . VAL A 1 514 ? 10.114 10.050 -21.001 1.00 89.69 514 VAL A O 1
ATOM 3903 N N . ARG A 1 515 ? 11.696 8.578 -21.613 1.00 87.81 515 ARG A N 1
ATOM 3904 C CA . ARG A 1 515 ? 11.774 7.915 -20.305 1.00 87.81 515 ARG A CA 1
ATOM 3905 C C . ARG A 1 515 ? 13.177 7.983 -19.735 1.00 87.81 515 ARG A C 1
ATOM 3907 O O . ARG A 1 515 ? 14.147 7.846 -20.469 1.00 87.81 515 ARG A O 1
ATOM 3914 N N . ALA A 1 516 ? 13.292 8.128 -18.425 1.00 87.06 516 ALA A N 1
ATOM 3915 C CA . ALA A 1 516 ? 14.562 8.021 -17.721 1.00 87.06 516 ALA A CA 1
ATOM 3916 C C . ALA A 1 516 ? 14.390 7.156 -16.475 1.00 87.06 516 ALA A C 1
ATOM 3918 O O . ALA A 1 516 ? 13.430 7.343 -15.721 1.00 87.06 516 ALA A O 1
ATOM 3919 N N . SER A 1 517 ? 15.327 6.235 -16.230 1.00 85.00 517 SER A N 1
ATOM 3920 C CA . SER A 1 517 ? 15.358 5.512 -14.957 1.00 85.00 517 SER A CA 1
ATOM 3921 C C . SER A 1 517 ? 15.614 6.497 -13.823 1.00 85.00 517 SER A C 1
ATOM 3923 O O . SER A 1 517 ? 16.410 7.422 -13.980 1.00 85.00 517 SER A O 1
ATOM 3925 N N . MET A 1 518 ? 14.934 6.306 -12.703 1.00 85.81 518 MET A N 1
ATOM 3926 C CA . MET A 1 518 ? 14.880 7.208 -11.563 1.00 85.81 518 MET A CA 1
ATOM 3927 C C . MET A 1 518 ? 15.152 6.435 -10.273 1.00 85.81 518 MET A C 1
ATOM 3929 O O . MET A 1 518 ? 14.616 5.344 -10.057 1.00 85.81 518 MET A O 1
ATOM 3933 N N . ARG A 1 519 ? 15.958 7.030 -9.391 1.00 86.44 519 ARG A N 1
ATOM 3934 C CA . ARG A 1 519 ? 16.151 6.556 -8.012 1.00 86.44 519 ARG A CA 1
ATOM 3935 C C . ARG A 1 519 ? 14.962 6.948 -7.132 1.00 86.44 519 ARG A C 1
ATOM 3937 O O . ARG A 1 519 ? 14.414 8.041 -7.295 1.00 86.44 519 ARG A O 1
ATOM 3944 N N . ASP A 1 520 ? 14.604 6.113 -6.161 1.00 85.88 520 ASP A N 1
ATOM 3945 C CA . ASP A 1 520 ? 13.577 6.434 -5.171 1.00 85.88 520 ASP A CA 1
ATOM 3946 C C . ASP A 1 520 ? 14.090 7.452 -4.137 1.00 85.88 520 ASP A C 1
ATOM 3948 O O . ASP A 1 520 ? 14.576 7.127 -3.054 1.00 85.88 520 ASP A O 1
ATOM 3952 N N . VAL A 1 521 ? 13.993 8.736 -4.484 1.00 86.06 521 VAL A N 1
ATOM 3953 C CA . VAL A 1 521 ? 14.302 9.851 -3.570 1.00 86.06 521 VAL A CA 1
ATOM 3954 C C . VAL A 1 521 ? 13.123 10.243 -2.671 1.00 86.06 521 VAL A C 1
ATOM 3956 O O . VAL A 1 521 ? 13.257 11.157 -1.855 1.00 86.06 521 VAL A O 1
ATOM 3959 N N . GLY A 1 522 ? 11.984 9.561 -2.812 1.00 87.50 522 GLY A N 1
ATOM 3960 C CA . GLY A 1 522 ? 10.723 9.910 -2.171 1.00 87.50 522 GLY A CA 1
ATOM 3961 C C . GLY A 1 522 ? 9.966 11.058 -2.842 1.00 87.50 522 GLY A C 1
ATOM 3962 O O . GLY A 1 522 ? 10.539 11.962 -3.464 1.00 87.50 522 GLY A O 1
ATOM 3963 N N . ALA A 1 523 ? 8.640 11.030 -2.706 1.00 87.06 523 ALA A N 1
ATOM 3964 C CA . ALA A 1 523 ? 7.740 12.040 -3.255 1.00 87.06 523 ALA A CA 1
ATOM 3965 C C . ALA A 1 523 ? 8.060 13.468 -2.776 1.00 87.06 523 ALA A C 1
ATOM 3967 O O . ALA A 1 523 ? 7.947 14.409 -3.563 1.00 87.06 523 ALA A O 1
ATOM 3968 N N . ALA A 1 524 ? 8.504 13.646 -1.526 1.00 87.00 524 ALA A N 1
ATOM 3969 C CA . ALA A 1 524 ? 8.777 14.972 -0.965 1.00 87.00 524 ALA A CA 1
ATOM 3970 C C . ALA A 1 524 ? 9.935 15.698 -1.672 1.00 87.00 524 ALA A C 1
ATOM 3972 O O . ALA A 1 524 ? 9.931 16.929 -1.760 1.00 87.00 524 ALA A O 1
ATOM 3973 N N . ALA A 1 525 ? 10.928 14.946 -2.158 1.00 88.38 525 ALA A N 1
ATOM 3974 C CA . ALA A 1 525 ? 12.066 15.480 -2.903 1.00 88.38 525 ALA A CA 1
ATOM 3975 C C . ALA A 1 525 ? 11.811 15.501 -4.418 1.00 88.38 525 ALA A C 1
ATOM 3977 O O . ALA A 1 525 ? 12.226 16.443 -5.090 1.00 88.38 525 ALA A O 1
ATOM 3978 N N . ALA A 1 526 ? 11.105 14.496 -4.946 1.00 89.44 526 ALA A N 1
ATOM 3979 C CA . ALA A 1 526 ? 10.855 14.356 -6.378 1.00 89.44 526 ALA A CA 1
ATOM 3980 C C . ALA A 1 526 ? 9.832 15.361 -6.927 1.00 89.44 526 ALA A C 1
ATOM 3982 O O . ALA A 1 526 ? 10.079 15.965 -7.971 1.00 89.44 526 ALA A O 1
ATOM 3983 N N . LEU A 1 527 ? 8.695 15.560 -6.244 1.00 89.56 527 LEU A N 1
ATOM 3984 C CA . LEU A 1 527 ? 7.587 16.376 -6.762 1.00 89.56 527 LEU A CA 1
ATOM 3985 C C . LEU A 1 527 ? 8.008 17.811 -7.126 1.00 89.56 527 LEU A C 1
ATOM 3987 O O . LEU A 1 527 ? 7.719 18.225 -8.244 1.00 89.56 527 LEU A O 1
ATOM 3991 N N . PRO A 1 528 ? 8.774 18.550 -6.294 1.00 91.25 528 PRO A N 1
ATOM 3992 C CA . PRO A 1 528 ? 9.222 19.892 -6.665 1.00 91.25 528 PRO A CA 1
ATOM 3993 C C . PRO A 1 528 ? 10.105 19.940 -7.920 1.00 91.25 528 PRO A C 1
ATOM 3995 O O . PRO A 1 528 ? 10.116 20.957 -8.611 1.00 91.25 528 PRO A O 1
ATOM 3998 N N . GLU A 1 529 ? 10.884 18.893 -8.211 1.00 91.88 529 GLU A N 1
ATOM 3999 C CA . GLU A 1 529 ? 11.672 18.824 -9.448 1.00 91.88 529 GLU A CA 1
ATOM 4000 C C . GLU A 1 529 ? 10.806 18.440 -10.656 1.00 91.88 529 GLU A C 1
ATOM 4002 O O . GLU A 1 529 ? 10.983 19.021 -11.728 1.00 91.88 529 GLU A O 1
ATOM 4007 N N . LEU A 1 530 ? 9.836 17.535 -10.481 1.00 90.69 530 LEU A N 1
ATOM 4008 C CA . LEU A 1 530 ? 8.864 17.181 -11.523 1.00 90.69 530 LEU A CA 1
ATOM 4009 C C . LEU A 1 530 ? 7.969 18.373 -11.898 1.00 90.69 530 LEU A C 1
ATOM 4011 O O . LEU A 1 530 ? 7.753 18.622 -13.080 1.00 90.69 530 LEU A O 1
ATOM 4015 N N . ASP A 1 531 ? 7.536 19.176 -10.926 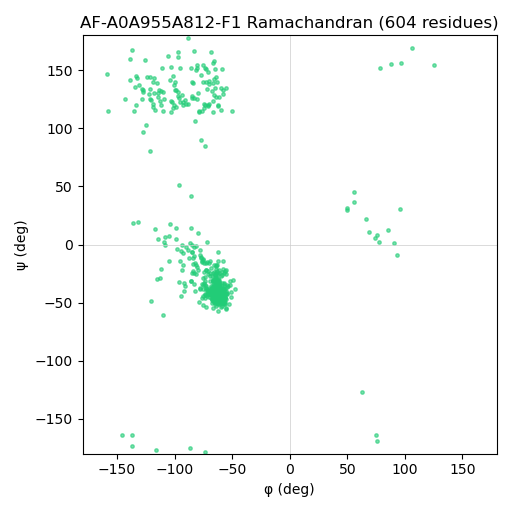1.00 91.19 531 ASP A N 1
ATOM 4016 C CA . ASP A 1 531 ? 6.744 20.386 -11.180 1.00 91.19 531 ASP A CA 1
ATOM 4017 C C . ASP A 1 531 ? 7.572 21.455 -11.923 1.00 91.19 531 ASP A C 1
ATOM 4019 O O . ASP A 1 531 ? 7.069 22.164 -12.797 1.00 91.19 531 ASP A O 1
ATOM 4023 N N . ARG A 1 532 ? 8.882 21.554 -11.639 1.00 92.25 532 ARG A N 1
ATOM 4024 C CA . ARG A 1 532 ? 9.802 22.399 -12.428 1.00 92.25 532 ARG A CA 1
ATOM 4025 C C . ARG A 1 532 ? 10.011 21.860 -13.837 1.00 92.25 532 ARG A C 1
ATOM 4027 O O . ARG A 1 532 ? 10.197 22.653 -14.757 1.00 92.25 532 ARG A O 1
ATOM 4034 N N . LEU A 1 533 ? 10.050 20.540 -14.018 1.00 92.69 533 LEU A N 1
ATOM 4035 C CA . LEU A 1 533 ? 10.091 19.931 -15.346 1.00 92.69 533 LEU A CA 1
ATOM 4036 C C . LEU A 1 533 ? 8.827 20.300 -16.127 1.00 92.69 533 LEU A C 1
ATOM 4038 O O . LEU A 1 533 ? 8.952 20.816 -17.229 1.00 92.69 533 LEU A O 1
ATOM 4042 N N . GLU A 1 534 ? 7.636 20.152 -15.546 1.00 91.56 534 GLU A N 1
ATOM 4043 C CA . GLU A 1 534 ? 6.386 20.568 -16.195 1.00 91.56 534 GLU A CA 1
ATOM 4044 C C . GLU A 1 534 ? 6.363 22.051 -16.555 1.00 91.56 534 GLU A C 1
ATOM 4046 O O . GLU A 1 534 ? 5.944 22.403 -17.656 1.00 91.56 534 GLU A O 1
ATOM 4051 N N . ALA A 1 535 ? 6.859 22.928 -15.678 1.00 91.81 535 ALA A N 1
ATOM 4052 C CA . ALA A 1 535 ? 6.952 24.353 -15.981 1.00 91.81 535 ALA A CA 1
ATOM 4053 C C . ALA A 1 535 ? 7.829 24.632 -17.220 1.00 91.81 535 ALA A C 1
ATOM 4055 O O . ALA A 1 535 ? 7.444 25.440 -18.068 1.00 91.81 535 ALA A O 1
ATOM 4056 N N . ARG A 1 536 ? 8.967 23.933 -17.354 1.00 92.00 536 ARG A N 1
ATOM 4057 C CA . ARG A 1 536 ? 9.882 24.029 -18.509 1.00 92.00 536 ARG A CA 1
ATOM 4058 C C . ARG A 1 536 ? 9.280 23.405 -19.771 1.00 92.00 536 ARG A C 1
ATOM 4060 O O . ARG A 1 536 ? 9.344 23.996 -20.846 1.00 92.00 536 ARG A O 1
ATOM 4067 N N . LEU A 1 537 ? 8.592 22.271 -19.648 1.00 91.12 537 LEU A N 1
ATOM 4068 C CA . LEU A 1 537 ? 7.832 21.676 -20.754 1.00 91.12 537 LEU A CA 1
ATOM 4069 C C . LEU A 1 537 ? 6.693 22.598 -21.221 1.00 91.12 537 LEU A C 1
ATOM 4071 O O . LEU A 1 537 ? 6.437 22.703 -22.416 1.00 91.12 537 LEU A O 1
ATOM 4075 N N . GLY A 1 538 ? 6.061 23.341 -20.309 1.00 89.50 538 GLY A N 1
ATOM 4076 C CA . GLY A 1 538 ? 5.068 24.366 -20.637 1.00 89.50 538 GLY A CA 1
ATOM 4077 C C . GLY A 1 538 ? 5.650 25.597 -21.347 1.00 89.50 538 GLY A C 1
ATOM 4078 O O . GLY A 1 538 ? 4.913 26.344 -21.996 1.00 89.50 538 GLY A O 1
ATOM 4079 N N . GLU A 1 539 ? 6.960 25.843 -21.251 1.00 88.81 539 GLU A N 1
ATOM 4080 C CA . GLU A 1 539 ? 7.667 26.812 -22.100 1.00 88.81 539 GLU A CA 1
ATOM 4081 C C . GLU A 1 539 ? 7.880 26.257 -23.509 1.00 88.81 539 GLU A C 1
ATOM 4083 O O . GLU A 1 539 ? 7.575 26.954 -24.478 1.00 88.81 539 GLU A O 1
ATOM 4088 N N . LEU A 1 540 ? 8.292 24.991 -23.636 1.00 86.31 540 LEU A N 1
ATOM 4089 C CA . LEU A 1 540 ? 8.407 24.308 -24.932 1.00 86.31 540 LEU A CA 1
ATOM 4090 C C . LEU A 1 540 ? 7.058 24.214 -25.656 1.00 86.31 540 LEU A C 1
ATOM 4092 O O . LEU A 1 540 ? 6.978 24.466 -26.855 1.00 86.31 540 LEU A O 1
ATOM 4096 N N . GLN A 1 541 ? 5.972 23.956 -24.927 1.00 88.62 541 GLN A N 1
ATOM 4097 C CA . GLN A 1 541 ? 4.622 23.928 -25.491 1.00 88.62 541 GLN A CA 1
ATOM 4098 C C . GLN A 1 541 ? 4.191 25.276 -26.081 1.00 88.62 541 GLN A C 1
ATOM 4100 O O . GLN A 1 541 ? 3.469 25.322 -27.074 1.00 88.62 541 GLN A O 1
ATOM 4105 N N . ARG A 1 542 ? 4.654 26.394 -25.507 1.00 86.75 542 ARG A N 1
ATOM 4106 C CA . ARG A 1 542 ? 4.408 27.731 -26.069 1.00 86.75 542 ARG A CA 1
ATOM 4107 C C . ARG A 1 542 ? 5.169 27.965 -27.377 1.00 86.75 542 ARG A C 1
ATOM 4109 O O . ARG A 1 542 ? 4.713 28.768 -28.187 1.00 86.75 542 ARG A O 1
ATOM 4116 N N . LEU A 1 543 ? 6.299 27.285 -27.577 1.00 84.31 543 LEU A N 1
ATOM 4117 C CA . LEU A 1 543 ? 7.098 27.343 -28.805 1.00 84.31 543 LEU A CA 1
ATOM 4118 C C . LEU A 1 543 ? 6.550 26.426 -29.909 1.00 84.31 543 LEU A C 1
ATOM 4120 O O . LEU A 1 543 ? 6.739 26.733 -31.083 1.00 84.31 543 LEU A O 1
ATOM 4124 N N . HIS A 1 544 ? 5.826 25.362 -29.545 1.00 83.50 544 HIS A N 1
ATOM 4125 C CA . HIS A 1 544 ? 5.202 24.408 -30.470 1.00 83.50 544 HIS A CA 1
ATOM 4126 C C . HIS A 1 544 ? 3.672 24.340 -30.265 1.00 83.50 544 HIS A C 1
ATOM 4128 O O . HIS A 1 544 ? 3.170 23.433 -29.594 1.00 83.50 544 HIS A O 1
ATOM 4134 N N . PRO A 1 545 ? 2.894 25.293 -30.820 1.00 80.44 545 PRO A N 1
ATOM 4135 C CA . PRO A 1 545 ? 1.439 25.298 -30.687 1.00 80.44 545 PRO A CA 1
ATOM 4136 C C . PRO A 1 545 ? 0.816 24.008 -31.238 1.00 80.44 545 PRO A C 1
ATOM 4138 O O . PRO A 1 545 ? 1.141 23.584 -32.341 1.00 80.44 545 PRO A O 1
ATOM 4141 N N . GLY A 1 546 ? -0.096 23.394 -30.481 1.00 81.81 546 GLY A N 1
ATOM 4142 C CA . GLY A 1 546 ? -0.750 22.132 -30.860 1.00 81.81 546 GLY A CA 1
ATOM 4143 C C . GLY A 1 546 ? -0.062 20.872 -30.331 1.00 81.81 546 GLY A C 1
ATOM 4144 O O . GLY A 1 546 ? -0.659 19.802 -30.382 1.00 81.81 546 GLY A O 1
ATOM 4145 N N . TRP A 1 547 ? 1.136 20.997 -29.758 1.00 89.19 547 TRP A N 1
ATOM 4146 C CA . TRP A 1 547 ? 1.809 19.894 -29.078 1.00 89.19 547 TRP A CA 1
ATOM 4147 C C . TRP A 1 547 ? 1.354 19.809 -27.623 1.00 89.19 547 TRP A C 1
ATOM 4149 O O . TRP A 1 547 ? 0.981 20.815 -27.009 1.00 89.19 547 TRP A O 1
ATOM 4159 N N . VAL A 1 548 ? 1.387 18.606 -27.059 1.00 88.62 548 VAL A N 1
ATOM 4160 C CA . VAL A 1 548 ? 1.054 18.350 -25.654 1.00 88.62 548 VAL A CA 1
ATOM 4161 C C . VAL A 1 548 ? 2.189 17.564 -25.016 1.00 88.62 548 VAL A C 1
ATOM 4163 O O . VAL A 1 548 ? 2.576 16.504 -25.502 1.00 88.62 548 VAL A O 1
ATOM 4166 N N . PHE A 1 549 ? 2.711 18.098 -23.915 1.00 90.50 549 PHE A N 1
ATOM 4167 C CA . PHE A 1 549 ? 3.744 17.465 -23.104 1.00 90.50 549 PHE A CA 1
ATOM 4168 C C . PHE A 1 549 ? 3.137 17.136 -21.747 1.00 90.50 549 PHE A C 1
ATOM 4170 O O . PHE A 1 549 ? 2.556 18.005 -21.097 1.00 90.50 549 PHE A O 1
ATOM 4177 N N . THR A 1 550 ? 3.238 15.887 -21.312 1.00 87.75 550 THR A N 1
ATOM 4178 C CA . THR A 1 550 ? 2.651 15.450 -20.041 1.00 87.75 550 THR A CA 1
ATOM 4179 C C . THR A 1 550 ? 3.663 14.622 -19.273 1.00 87.75 550 THR A C 1
ATOM 4181 O O . THR A 1 550 ? 4.112 13.587 -19.763 1.00 87.75 550 THR A O 1
ATOM 4184 N N . VAL A 1 551 ? 4.022 15.067 -18.066 1.00 88.62 551 VAL A N 1
ATOM 4185 C CA . VAL A 1 551 ? 4.787 14.241 -17.126 1.00 88.62 551 VAL A CA 1
ATOM 4186 C C . VAL A 1 551 ? 3.827 13.209 -16.550 1.00 88.62 551 VAL A C 1
ATOM 4188 O O . VAL A 1 551 ? 2.821 13.544 -15.934 1.00 88.62 551 VAL A O 1
ATOM 4191 N N . THR A 1 552 ? 4.102 11.940 -16.813 1.00 84.06 552 THR A N 1
ATOM 4192 C CA . THR A 1 552 ? 3.209 10.825 -16.498 1.00 84.06 552 THR A CA 1
ATOM 4193 C C . THR A 1 552 ? 4.042 9.594 -16.122 1.00 84.06 552 THR A C 1
ATOM 4195 O O . THR A 1 552 ? 5.220 9.698 -15.774 1.00 84.06 552 THR A O 1
ATOM 4198 N N . GLY A 1 553 ? 3.419 8.423 -16.130 1.00 76.75 553 GLY A N 1
ATOM 4199 C CA . GLY A 1 553 ? 4.004 7.166 -15.693 1.00 76.75 553 GLY A CA 1
ATOM 4200 C C . GLY A 1 553 ? 3.634 6.836 -14.252 1.00 76.75 553 GLY A C 1
ATOM 4201 O O . GLY A 1 553 ? 3.291 7.703 -13.439 1.00 76.75 553 GLY A O 1
ATOM 4202 N N . THR A 1 554 ? 3.696 5.544 -13.937 1.00 76.38 554 THR A N 1
ATOM 4203 C CA . THR A 1 554 ? 3.213 4.992 -12.668 1.00 76.38 554 THR A CA 1
ATOM 4204 C C . THR A 1 554 ? 3.849 5.688 -11.463 1.00 76.38 554 THR A C 1
ATOM 4206 O O . THR A 1 554 ? 3.142 6.052 -10.530 1.00 76.38 554 THR A O 1
ATOM 4209 N N . THR A 1 555 ? 5.156 5.968 -11.494 1.00 79.62 555 THR A N 1
ATOM 4210 C CA . THR A 1 555 ? 5.869 6.620 -10.382 1.00 79.62 555 THR A CA 1
ATOM 4211 C C . THR A 1 555 ? 5.389 8.050 -10.124 1.00 79.62 555 THR A C 1
ATOM 4213 O O . THR A 1 555 ? 5.044 8.381 -8.989 1.00 79.62 555 THR A O 1
ATOM 4216 N N . ALA A 1 556 ? 5.324 8.895 -11.159 1.00 81.88 556 ALA A N 1
ATOM 4217 C CA . ALA A 1 556 ? 4.917 10.294 -11.015 1.00 81.88 556 ALA A CA 1
ATOM 4218 C C . ALA A 1 556 ? 3.467 10.408 -10.514 1.00 81.88 556 ALA A C 1
ATOM 4220 O O . ALA A 1 556 ? 3.188 11.139 -9.558 1.00 81.88 556 ALA A O 1
ATOM 4221 N N . VAL A 1 557 ? 2.561 9.613 -11.093 1.00 79.94 557 VAL A N 1
ATOM 4222 C CA . VAL A 1 557 ? 1.149 9.574 -10.690 1.00 79.94 557 VAL A CA 1
ATOM 4223 C C . VAL A 1 557 ? 0.993 9.031 -9.270 1.00 79.94 557 VAL A C 1
ATOM 4225 O O . VAL A 1 557 ? 0.236 9.605 -8.485 1.00 79.94 557 VAL A O 1
ATOM 4228 N N . SER A 1 558 ? 1.734 7.987 -8.883 1.00 77.25 558 SER A N 1
ATOM 4229 C CA . SER A 1 558 ? 1.722 7.469 -7.508 1.00 77.25 558 SER A CA 1
ATOM 4230 C C . SER A 1 558 ? 2.228 8.493 -6.489 1.00 77.25 558 SER A C 1
ATOM 4232 O O . SER A 1 558 ? 1.646 8.602 -5.408 1.00 77.25 558 SER A O 1
ATOM 4234 N N . TYR A 1 559 ? 3.260 9.280 -6.809 1.00 83.06 559 TYR A N 1
ATOM 4235 C CA . TYR A 1 559 ? 3.755 10.337 -5.917 1.00 83.06 559 TYR A CA 1
ATOM 4236 C C . TYR A 1 559 ? 2.739 11.466 -5.749 1.00 83.06 559 TYR A C 1
ATOM 4238 O O . TYR A 1 559 ? 2.452 11.863 -4.617 1.00 83.06 559 TYR A O 1
ATOM 4246 N N . ARG A 1 560 ? 2.134 11.937 -6.847 1.00 82.62 560 ARG A N 1
ATOM 4247 C CA . ARG A 1 560 ? 1.087 12.971 -6.807 1.00 82.62 560 ARG A CA 1
ATOM 4248 C C . ARG A 1 560 ? -0.150 12.514 -6.062 1.00 82.62 560 ARG A C 1
ATOM 4250 O O . ARG A 1 560 ? -0.633 13.233 -5.188 1.00 82.62 560 ARG A O 1
ATOM 4257 N N . THR A 1 561 ? -0.633 11.319 -6.388 1.00 77.31 561 THR A N 1
ATOM 4258 C CA . THR A 1 561 ? -1.823 10.730 -5.770 1.00 77.31 561 THR A CA 1
ATOM 4259 C C . THR A 1 561 ? -1.578 10.492 -4.287 1.00 77.31 561 THR A C 1
ATOM 4261 O O . THR A 1 561 ? -2.398 10.892 -3.470 1.00 77.31 561 THR A O 1
ATOM 4264 N N . GLY A 1 562 ? -0.421 9.933 -3.914 1.00 76.44 562 GLY A N 1
ATOM 4265 C CA . GLY A 1 562 ? -0.057 9.722 -2.513 1.00 76.44 562 GLY A CA 1
ATOM 4266 C C . GLY A 1 562 ? 0.006 11.024 -1.711 1.00 76.44 562 GLY A C 1
ATOM 4267 O O . GLY A 1 562 ? -0.541 11.096 -0.612 1.00 76.44 562 GLY A O 1
ATOM 4268 N N . ASN A 1 563 ? 0.605 12.082 -2.265 1.00 78.12 563 ASN A N 1
ATOM 4269 C CA . ASN A 1 563 ? 0.682 13.374 -1.583 1.00 78.12 563 ASN A CA 1
ATOM 4270 C C . ASN A 1 563 ? -0.694 14.062 -1.471 1.00 78.12 563 ASN A C 1
ATOM 4272 O O . ASN A 1 563 ? -1.049 14.560 -0.400 1.00 78.12 563 ASN A O 1
ATOM 4276 N N . HIS A 1 564 ? -1.506 14.030 -2.537 1.00 76.19 564 HIS A N 1
ATOM 4277 C CA . HIS A 1 564 ? -2.892 14.516 -2.502 1.00 76.19 564 HIS A CA 1
ATOM 4278 C C . HIS A 1 564 ? -3.733 13.760 -1.471 1.00 76.19 564 HIS A C 1
ATOM 4280 O O . HIS A 1 564 ? -4.422 14.388 -0.669 1.00 76.19 564 HIS A O 1
ATOM 4286 N N . MET A 1 565 ? -3.615 12.431 -1.423 1.00 75.06 565 MET A N 1
ATOM 4287 C CA . MET A 1 565 ? -4.302 11.603 -0.434 1.00 75.06 565 MET A CA 1
ATOM 4288 C C . MET A 1 565 ? -3.980 12.037 0.995 1.00 75.06 565 MET A C 1
ATOM 4290 O O . MET A 1 565 ? -4.879 12.105 1.827 1.00 75.06 565 MET A O 1
ATOM 4294 N N . ILE A 1 566 ? -2.719 12.348 1.306 1.00 75.94 566 ILE A N 1
ATOM 4295 C CA . ILE A 1 566 ? -2.330 12.767 2.660 1.00 75.94 566 ILE A CA 1
ATOM 4296 C C . ILE A 1 566 ? -2.950 14.125 3.017 1.00 75.94 566 ILE A C 1
ATOM 4298 O O . ILE A 1 566 ? -3.466 14.301 4.128 1.00 75.94 566 ILE A O 1
ATOM 4302 N N . ALA A 1 567 ? -2.971 15.070 2.075 1.00 74.88 567 ALA A N 1
ATOM 4303 C CA . ALA A 1 567 ? -3.645 16.352 2.266 1.00 74.88 567 ALA A CA 1
ATOM 4304 C C . ALA A 1 567 ? -5.157 16.169 2.499 1.00 74.88 567 ALA A C 1
ATOM 4306 O O . ALA A 1 567 ? -5.735 16.748 3.424 1.00 74.88 567 ALA A O 1
ATOM 4307 N N . GLU A 1 568 ? -5.797 15.303 1.717 1.00 76.25 568 GLU A N 1
ATOM 4308 C CA . GLU A 1 568 ? -7.224 15.011 1.834 1.00 76.25 568 GLU A CA 1
ATOM 4309 C C . GLU A 1 568 ? -7.575 14.265 3.121 1.00 76.25 568 GLU A C 1
ATOM 4311 O O . GLU A 1 568 ? -8.549 14.628 3.781 1.00 76.25 568 GLU A O 1
ATOM 4316 N N . LEU A 1 569 ? -6.771 13.283 3.538 1.00 76.62 569 LEU A N 1
ATOM 4317 C CA . LEU A 1 569 ? -6.925 12.598 4.824 1.00 76.62 569 LEU A CA 1
ATOM 4318 C C . LEU A 1 569 ? -6.843 13.591 5.986 1.00 76.62 569 LEU A C 1
ATOM 4320 O O . LEU A 1 569 ? -7.662 13.533 6.904 1.00 76.62 569 LEU A O 1
ATOM 4324 N N . THR A 1 570 ? -5.917 14.550 5.913 1.00 77.31 570 THR A N 1
ATOM 4325 C CA . THR A 1 570 ? -5.799 15.627 6.907 1.00 77.31 570 THR A CA 1
ATOM 4326 C C . THR A 1 570 ? -7.070 16.479 6.944 1.00 77.31 570 THR A C 1
ATOM 4328 O O . THR A 1 570 ? -7.616 16.744 8.017 1.00 77.31 570 THR A O 1
ATOM 4331 N N . SER A 1 571 ? -7.605 16.857 5.778 1.00 75.81 571 SER A N 1
ATOM 4332 C CA . SER A 1 571 ? -8.856 17.623 5.690 1.00 75.81 571 SER A CA 1
ATOM 4333 C C . SER A 1 571 ? -10.070 16.844 6.222 1.00 75.81 571 SER A C 1
ATOM 4335 O O . SER A 1 571 ? -10.885 17.392 6.968 1.00 75.81 571 SER A O 1
ATOM 4337 N N . SER A 1 572 ? -10.153 15.543 5.926 1.00 77.56 572 SER A N 1
ATOM 4338 C CA . SER A 1 572 ? -11.198 14.641 6.417 1.00 77.56 572 SER A CA 1
ATOM 4339 C C . SER A 1 572 ? -11.146 14.504 7.936 1.00 77.56 572 SER A C 1
ATOM 4341 O O . SER A 1 572 ? -12.185 14.462 8.593 1.00 77.56 572 SER A O 1
ATOM 4343 N N . LEU A 1 573 ? -9.946 14.447 8.511 1.00 78.38 573 LEU A N 1
ATOM 4344 C CA . LEU A 1 573 ? -9.745 14.351 9.952 1.00 78.38 573 LEU A CA 1
ATOM 4345 C C . LEU A 1 573 ? -10.173 15.637 10.669 1.00 78.38 573 LEU A C 1
ATOM 4347 O O . LEU A 1 573 ? -10.862 15.575 11.689 1.00 78.38 573 LEU A O 1
ATOM 4351 N N . LEU A 1 574 ? -9.859 16.805 10.099 1.00 80.00 574 LEU A N 1
ATOM 4352 C CA . LEU A 1 574 ? -10.351 18.094 10.600 1.00 80.00 574 LEU A CA 1
ATOM 4353 C C . LEU A 1 574 ? -11.880 18.184 10.533 1.00 80.00 574 LEU A C 1
ATOM 4355 O O . LEU A 1 574 ? -12.521 18.645 11.481 1.00 80.00 574 LEU A O 1
ATOM 4359 N N . LEU A 1 575 ? -12.479 17.694 9.447 1.00 82.12 575 LEU A N 1
ATOM 4360 C CA . LEU A 1 575 ? -13.930 17.625 9.312 1.00 82.12 575 LEU A CA 1
ATOM 4361 C C . LEU A 1 575 ? -14.554 16.681 10.353 1.00 82.12 575 LEU A C 1
ATOM 4363 O O . LEU A 1 575 ? -15.564 17.030 10.965 1.00 82.12 575 LEU A O 1
ATOM 4367 N N . ALA A 1 576 ? -13.936 15.523 10.602 1.00 77.44 576 ALA A N 1
ATOM 4368 C CA . ALA A 1 576 ? -14.352 14.588 11.645 1.00 77.44 576 ALA A CA 1
ATOM 4369 C C . ALA A 1 576 ? -14.319 15.240 13.030 1.00 77.44 576 ALA A C 1
ATOM 4371 O O . ALA A 1 576 ? -15.299 15.161 13.770 1.00 77.44 576 ALA A O 1
ATOM 4372 N N . ALA A 1 577 ? -13.235 15.949 13.354 1.00 80.88 577 ALA A N 1
ATOM 4373 C CA . ALA A 1 577 ? -13.116 16.695 14.601 1.00 80.88 577 ALA A CA 1
ATOM 4374 C C . ALA A 1 577 ? -14.220 17.757 14.735 1.00 80.88 577 ALA A C 1
ATOM 4376 O O . ALA A 1 577 ? -14.832 17.878 15.797 1.00 80.88 577 ALA A O 1
ATOM 4377 N N . GLY A 1 578 ? -14.537 18.475 13.651 1.00 84.44 578 GLY A N 1
ATOM 4378 C CA . GLY A 1 578 ? -15.647 19.429 13.607 1.00 84.44 578 GLY A CA 1
ATOM 4379 C C . GLY A 1 578 ? -17.013 18.774 13.841 1.00 84.44 578 GLY A C 1
ATOM 4380 O O . GLY A 1 578 ? -17.813 19.270 14.634 1.00 84.44 578 GLY A O 1
ATOM 4381 N N . LEU A 1 579 ? -17.276 17.629 13.211 1.00 83.00 579 LEU A N 1
ATOM 4382 C CA . LEU A 1 579 ? -18.542 16.907 13.354 1.00 83.00 579 LEU A CA 1
ATOM 4383 C C . LEU A 1 579 ? -18.709 16.298 14.756 1.00 83.00 579 LEU A C 1
ATOM 4385 O O . LEU A 1 579 ? -19.789 16.378 15.351 1.00 83.00 579 LEU A O 1
ATOM 4389 N N . ILE A 1 580 ? -17.631 15.752 15.325 1.00 81.50 580 ILE A N 1
ATOM 4390 C CA . ILE A 1 580 ? -17.588 15.290 16.718 1.00 81.50 580 ILE A CA 1
ATOM 4391 C C . ILE A 1 580 ? -17.823 16.470 17.661 1.00 81.50 580 ILE A C 1
ATOM 4393 O O . ILE A 1 580 ? -18.630 16.358 18.582 1.00 81.50 580 ILE A O 1
ATOM 4397 N N . PHE A 1 581 ? -17.194 17.621 17.414 1.00 86.06 581 PHE A N 1
ATOM 4398 C CA . PHE A 1 581 ? -17.406 18.830 18.206 1.00 86.06 581 PHE A CA 1
ATOM 4399 C C . PHE A 1 581 ? -18.873 19.277 18.193 1.00 86.06 581 PHE A C 1
ATOM 4401 O O . PHE A 1 581 ? -19.442 19.522 19.258 1.00 86.06 581 PHE A O 1
ATOM 4408 N N . VAL A 1 582 ? -19.509 19.333 17.018 1.00 86.94 582 VAL A N 1
ATOM 4409 C CA . VAL A 1 582 ? -20.939 19.663 16.893 1.00 86.94 582 VAL A CA 1
ATOM 4410 C C . VAL A 1 582 ? -21.793 18.655 17.661 1.00 86.94 582 VAL A C 1
ATOM 4412 O O . VAL A 1 582 ? -22.679 19.046 18.420 1.00 86.94 582 VAL A O 1
ATOM 4415 N N . SER A 1 583 ? -21.484 17.365 17.536 1.00 81.50 583 SER A N 1
ATOM 4416 C CA . SER A 1 583 ? -22.194 16.297 18.244 1.00 81.50 583 SER A CA 1
ATOM 4417 C C . SER A 1 583 ? -22.077 16.453 19.763 1.00 81.50 583 SER A C 1
ATOM 4419 O O . SER A 1 583 ? -23.085 16.449 20.467 1.00 81.50 583 SER A O 1
ATOM 4421 N N . LEU A 1 584 ? -20.866 16.686 20.279 1.00 83.88 584 LEU A N 1
ATOM 4422 C CA . LEU A 1 584 ? -20.620 16.937 21.701 1.00 83.88 584 LEU A CA 1
ATOM 4423 C C . LEU A 1 584 ? -21.297 18.222 22.186 1.00 83.88 584 LEU A C 1
ATOM 4425 O O . LEU A 1 584 ? -21.834 18.246 23.292 1.00 83.88 584 LEU A O 1
ATOM 4429 N N . ALA A 1 585 ? -21.322 19.281 21.374 1.00 87.62 585 ALA A N 1
ATOM 4430 C CA . ALA A 1 585 ? -21.998 20.531 21.714 1.00 87.62 585 ALA A CA 1
ATOM 4431 C C . ALA A 1 585 ? -23.510 20.339 21.872 1.00 87.62 585 ALA A C 1
ATOM 4433 O O . ALA A 1 585 ? -24.097 20.884 22.812 1.00 87.62 585 ALA A O 1
ATOM 4434 N N . VAL A 1 586 ? -24.125 19.529 21.005 1.00 87.06 586 VAL A N 1
ATOM 4435 C CA . VAL A 1 586 ? -25.542 19.151 21.100 1.00 87.06 586 VAL A CA 1
ATOM 4436 C C . VAL A 1 586 ? -25.792 18.281 22.335 1.00 87.06 586 VAL A C 1
ATOM 4438 O O . VAL A 1 586 ? -26.709 18.572 23.104 1.00 87.06 586 VAL A O 1
ATOM 4441 N N . ILE A 1 587 ? -24.955 17.263 22.568 1.00 82.56 587 ILE A N 1
ATOM 4442 C CA . ILE A 1 587 ? -25.082 16.331 23.702 1.00 82.56 587 ILE A CA 1
ATOM 4443 C C . ILE A 1 587 ? -24.945 17.065 25.041 1.00 82.56 587 ILE A C 1
ATOM 4445 O O . ILE A 1 587 ? -25.802 16.936 25.913 1.00 82.56 587 ILE A O 1
ATOM 4449 N N . PHE A 1 588 ? -23.896 17.874 25.205 1.00 85.31 588 PHE A N 1
ATOM 4450 C CA . PHE A 1 588 ? -23.655 18.627 26.438 1.00 85.31 588 PHE A CA 1
ATOM 4451 C C . PHE A 1 588 ? -24.530 19.870 26.574 1.00 85.31 588 PHE A C 1
ATOM 4453 O O . PHE A 1 588 ? -24.502 20.516 27.623 1.00 85.31 588 PHE A O 1
ATOM 4460 N N . ARG A 1 589 ? -25.271 20.241 25.520 1.00 90.12 589 ARG A N 1
ATOM 4461 C CA . ARG A 1 589 ? -26.026 21.502 25.431 1.00 90.12 589 ARG A CA 1
ATOM 4462 C C . ARG A 1 589 ? -25.166 22.719 25.804 1.00 90.12 589 ARG A C 1
ATOM 4464 O O . ARG A 1 589 ? -25.650 23.684 26.390 1.00 90.12 589 ARG A O 1
ATOM 4471 N N . SER A 1 590 ? -23.865 22.650 25.517 1.00 91.62 590 SER A N 1
ATOM 4472 C CA . SER A 1 590 ? -22.879 23.638 25.950 1.00 91.62 590 SER A CA 1
ATOM 4473 C C . SER A 1 590 ? -21.645 23.615 25.058 1.00 91.62 590 SER A C 1
ATOM 4475 O O . SER A 1 590 ? -20.855 22.670 25.072 1.00 91.62 590 SER A O 1
ATOM 4477 N N . LEU A 1 591 ? -21.432 24.722 24.346 1.00 89.81 591 LEU A N 1
ATOM 4478 C CA . LEU A 1 591 ? -20.237 24.940 23.527 1.00 89.81 591 LEU A CA 1
ATOM 4479 C C . LEU A 1 591 ? -18.954 24.952 24.365 1.00 89.81 591 LEU A C 1
ATOM 4481 O O . LEU A 1 591 ? -17.914 24.493 23.908 1.00 89.81 591 LEU A O 1
ATOM 4485 N N . ARG A 1 592 ? -19.021 25.445 25.608 1.00 90.19 592 ARG A N 1
ATOM 4486 C CA . ARG A 1 592 ? -17.853 25.513 26.500 1.00 90.19 592 ARG A CA 1
ATOM 4487 C C . ARG A 1 592 ? -17.386 24.124 26.924 1.00 90.19 592 ARG A C 1
ATOM 4489 O O . ARG A 1 592 ? -16.188 23.869 26.937 1.00 90.19 592 ARG A O 1
ATOM 4496 N N . LEU A 1 593 ? -18.327 23.237 27.250 1.00 87.56 593 LEU A N 1
ATOM 4497 C CA . LEU A 1 593 ? -18.008 21.857 27.618 1.00 87.56 593 LEU A CA 1
ATOM 4498 C C . LEU A 1 593 ? -17.512 21.065 26.407 1.00 87.56 593 LEU A C 1
ATOM 4500 O O . LEU A 1 593 ? -16.542 20.326 26.530 1.00 87.56 593 LEU A O 1
ATOM 4504 N N . ALA A 1 594 ? -18.109 21.281 25.233 1.00 85.69 594 ALA A N 1
ATOM 4505 C CA . ALA A 1 594 ? -17.627 20.678 23.995 1.00 85.69 594 ALA A CA 1
ATOM 4506 C C . ALA A 1 594 ? -16.200 21.129 23.641 1.00 85.69 594 ALA A C 1
ATOM 4508 O O . ALA A 1 594 ? -15.372 20.293 23.300 1.00 85.69 594 ALA A O 1
ATOM 4509 N N . LEU A 1 595 ? -15.878 22.422 23.791 1.00 86.44 595 LEU A N 1
ATOM 4510 C CA 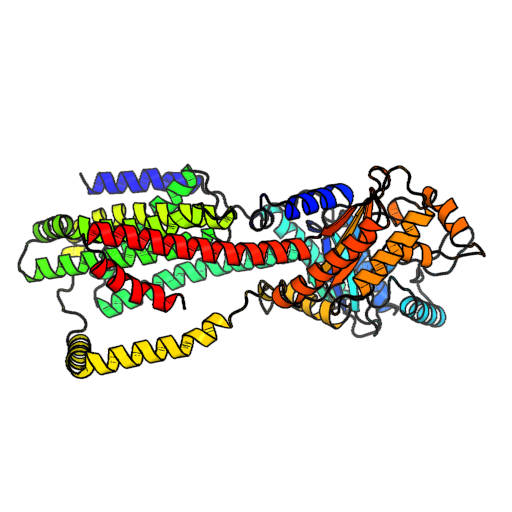. LEU A 1 595 ? -14.523 22.949 23.573 1.00 86.44 595 LEU A CA 1
ATOM 4511 C C . LEU A 1 595 ? -13.518 22.341 24.557 1.00 86.44 595 LEU A C 1
ATOM 4513 O O . LEU A 1 595 ? -12.441 21.913 24.152 1.00 86.44 595 LEU A O 1
ATOM 4517 N N . ALA A 1 596 ? -13.880 22.260 25.839 1.00 85.25 596 ALA A N 1
ATOM 4518 C CA . ALA A 1 596 ? -13.032 21.643 26.852 1.00 85.25 596 ALA A CA 1
ATOM 4519 C C . ALA A 1 596 ? -12.787 20.149 26.572 1.00 85.25 596 ALA A C 1
ATOM 4521 O O . ALA A 1 596 ? -11.676 19.667 26.774 1.00 85.25 596 ALA A O 1
ATOM 4522 N N . ALA A 1 597 ? -13.798 19.431 26.072 1.00 81.94 597 ALA A N 1
ATOM 4523 C CA . ALA A 1 597 ? -13.688 18.027 25.682 1.00 81.94 597 ALA A CA 1
ATOM 4524 C C . ALA A 1 597 ? -12.916 17.819 24.367 1.00 81.94 597 ALA A C 1
ATOM 4526 O O . ALA A 1 597 ? -12.370 16.742 24.144 1.00 81.94 597 ALA A O 1
ATOM 4527 N N . LEU A 1 598 ? -12.850 18.827 23.496 1.00 80.88 598 LEU A N 1
ATOM 4528 C CA . LEU A 1 598 ? -12.121 18.744 22.232 1.00 80.88 598 LEU A CA 1
ATOM 4529 C C . LEU A 1 598 ? -10.601 18.791 22.445 1.00 80.88 598 LEU A C 1
ATOM 4531 O O . LEU A 1 598 ? -9.875 18.093 21.746 1.00 80.88 598 LEU A O 1
ATOM 4535 N N . ILE A 1 599 ? -10.118 19.554 23.432 1.00 78.31 599 ILE A N 1
ATOM 4536 C CA . ILE A 1 599 ? -8.677 19.739 23.675 1.00 78.31 599 ILE A CA 1
ATOM 4537 C C . ILE A 1 599 ? -7.952 18.391 23.870 1.00 78.31 599 ILE A C 1
ATOM 4539 O O . ILE A 1 599 ? -7.048 18.116 23.086 1.00 78.31 599 ILE A O 1
ATOM 4543 N N . PRO A 1 600 ? -8.349 17.495 24.800 1.00 75.00 600 PRO A N 1
ATOM 4544 C CA . PRO A 1 600 ? -7.678 16.204 24.976 1.00 75.00 600 PRO A CA 1
ATOM 4545 C C . PRO A 1 600 ? -7.760 15.280 23.759 1.00 75.00 600 PRO A C 1
ATOM 4547 O O . PRO A 1 600 ? -6.932 14.388 23.637 1.00 75.00 600 PRO A O 1
ATOM 4550 N N . ASN A 1 601 ? -8.750 15.482 22.884 1.00 74.38 601 ASN A N 1
ATOM 4551 C CA . ASN A 1 601 ? -8.923 14.701 21.660 1.00 74.38 601 ASN A CA 1
ATOM 4552 C C . ASN A 1 601 ? -8.086 15.245 20.495 1.00 74.38 601 ASN A C 1
ATOM 4554 O O . ASN A 1 601 ? -7.768 14.487 19.589 1.00 74.38 601 ASN A O 1
ATOM 4558 N N . LEU A 1 602 ? -7.723 16.534 20.512 1.00 70.06 602 LEU A N 1
ATOM 4559 C CA . LEU A 1 602 ? -6.861 17.146 19.497 1.00 70.06 602 LEU A CA 1
ATOM 4560 C C . LEU A 1 602 ? -5.370 16.979 19.793 1.00 70.06 602 LEU A C 1
ATOM 4562 O O . LEU A 1 602 ? -4.579 16.874 18.864 1.00 70.06 602 LEU A O 1
ATOM 4566 N N . LEU A 1 603 ? -4.993 16.927 21.074 1.00 65.56 603 LEU A N 1
ATOM 4567 C CA . LEU A 1 603 ? -3.599 16.771 21.500 1.00 65.56 603 LEU A CA 1
ATOM 4568 C C . LEU A 1 603 ? -2.881 15.541 20.906 1.00 65.56 603 LEU A C 1
ATOM 4570 O O . LEU A 1 603 ? -1.724 15.696 20.539 1.00 65.56 603 LEU A O 1
ATOM 4574 N N . PRO A 1 604 ? -3.509 14.354 20.772 1.00 60.09 604 PRO A N 1
ATOM 4575 C CA . PRO A 1 604 ? -2.858 13.175 20.200 1.00 60.09 604 PRO A CA 1
ATOM 4576 C C . PRO A 1 604 ? -2.740 13.187 18.668 1.00 60.09 604 PRO A C 1
ATOM 4578 O O . PRO A 1 604 ? -2.083 12.305 18.126 1.00 60.09 604 PRO A O 1
ATOM 4581 N N . PHE A 1 605 ? -3.412 14.113 17.966 1.00 57.56 605 PHE A N 1
ATOM 4582 C CA . PHE A 1 605 ? -3.242 14.282 16.513 1.00 57.56 605 PHE A CA 1
ATOM 4583 C C . PHE A 1 605 ? -1.998 15.114 16.157 1.00 57.56 605 PHE A C 1
ATOM 4585 O O . PHE A 1 605 ? -1.584 15.110 14.995 1.00 57.56 605 PHE A O 1
ATOM 4592 N N . GLY A 1 606 ? -1.464 15.852 17.138 1.00 45.00 606 GLY A N 1
ATOM 4593 C CA . GLY A 1 606 ? -0.240 16.649 17.050 1.00 45.00 606 GLY A CA 1
ATOM 4594 C C . GLY A 1 606 ? 1.021 15.858 17.365 1.00 45.00 606 GLY A C 1
ATOM 4595 O O . GLY A 1 606 ? 0.926 14.812 18.042 1.00 45.00 606 GLY A O 1
#